Protein AF-A0A2C9K5W3-F1 (afdb_monomer)

Structure (mmCIF, N/CA/C/O backbone):
data_AF-A0A2C9K5W3-F1
#
_entry.id   AF-A0A2C9K5W3-F1
#
loop_
_atom_site.group_PDB
_atom_site.id
_atom_site.type_symbol
_atom_site.label_atom_id
_atom_site.label_alt_id
_atom_site.label_comp_id
_atom_site.label_asym_id
_atom_site.label_entity_id
_atom_site.label_seq_id
_atom_site.pdbx_PDB_ins_code
_atom_site.Cartn_x
_atom_site.Cartn_y
_atom_site.Cartn_z
_atom_site.occupancy
_atom_site.B_iso_or_equiv
_atom_site.auth_seq_id
_atom_site.auth_comp_id
_atom_site.auth_asym_id
_atom_site.auth_atom_id
_atom_site.pdbx_PDB_model_num
ATOM 1 N N . MET A 1 1 ? -8.522 -39.400 -26.470 1.00 33.41 1 MET A N 1
ATOM 2 C CA . MET A 1 1 ? -7.479 -38.833 -27.358 1.00 33.41 1 MET A CA 1
ATOM 3 C C . MET A 1 1 ? -7.631 -37.317 -27.382 1.00 33.41 1 MET A C 1
ATOM 5 O O . MET A 1 1 ? -8.646 -36.833 -27.860 1.00 33.41 1 MET A O 1
ATOM 9 N N . SER A 1 2 ? -6.679 -36.581 -26.801 1.00 28.00 2 SER A N 1
ATOM 10 C CA . SER A 1 2 ? -6.681 -35.110 -26.755 1.00 28.00 2 SER A CA 1
ATOM 11 C C . SER A 1 2 ? -6.083 -34.543 -28.049 1.00 28.00 2 SER A C 1
ATOM 13 O O . SER A 1 2 ? -4.959 -34.894 -28.410 1.00 28.00 2 SER A O 1
ATOM 15 N N . LYS A 1 3 ? -6.834 -33.700 -28.771 1.00 29.97 3 LYS A N 1
ATOM 16 C CA . LYS A 1 3 ? -6.351 -32.980 -29.961 1.00 29.97 3 LYS A CA 1
ATOM 17 C C . LYS A 1 3 ? -5.548 -31.756 -29.513 1.00 29.97 3 LYS A C 1
ATOM 19 O O . LYS A 1 3 ? -6.129 -30.715 -29.215 1.00 29.97 3 LYS A O 1
ATOM 24 N N . ARG A 1 4 ? -4.217 -31.859 -29.491 1.00 30.42 4 ARG A N 1
ATOM 25 C CA . ARG A 1 4 ? -3.331 -30.698 -29.299 1.00 30.42 4 ARG A CA 1
ATOM 26 C C . ARG A 1 4 ? -3.442 -29.776 -30.516 1.00 30.42 4 ARG A C 1
ATOM 28 O O . ARG A 1 4 ? -3.153 -30.206 -31.627 1.00 30.42 4 ARG A O 1
ATOM 35 N N . HIS A 1 5 ? -3.886 -28.540 -30.305 1.00 34.22 5 HIS A N 1
ATOM 36 C CA . HIS A 1 5 ? -3.819 -27.479 -31.311 1.00 34.22 5 HIS A CA 1
ATOM 37 C C . HIS A 1 5 ? -2.540 -26.682 -31.074 1.00 34.22 5 HIS A C 1
ATOM 39 O O . HIS A 1 5 ? -2.240 -26.303 -29.944 1.00 34.22 5 HIS A O 1
ATOM 45 N N . LEU A 1 6 ? -1.772 -26.482 -32.139 1.00 29.05 6 LEU A N 1
ATOM 46 C CA . LEU A 1 6 ? -0.525 -25.735 -32.125 1.00 29.05 6 LEU A CA 1
ATOM 47 C C . LEU A 1 6 ? -0.835 -24.342 -32.684 1.00 29.05 6 LEU A C 1
ATOM 49 O O . LEU A 1 6 ? -0.994 -24.182 -33.893 1.00 29.05 6 LEU A O 1
ATOM 53 N N . THR A 1 7 ? -0.993 -23.357 -31.803 1.00 31.91 7 THR A N 1
ATOM 54 C CA . THR A 1 7 ? -1.245 -21.963 -32.189 1.00 31.91 7 THR A CA 1
ATOM 55 C C . THR A 1 7 ? 0.030 -21.164 -31.960 1.00 31.91 7 THR A C 1
ATOM 57 O O . THR A 1 7 ? 0.511 -21.084 -30.832 1.00 31.91 7 THR A O 1
ATOM 60 N N . TYR A 1 8 ? 0.579 -20.573 -33.021 1.00 40.81 8 TYR A N 1
ATOM 61 C CA . TYR A 1 8 ? 1.729 -19.674 -32.936 1.00 40.81 8 TYR A CA 1
ATOM 62 C C . TYR A 1 8 ? 1.256 -18.230 -33.070 1.00 40.81 8 TYR A C 1
ATOM 64 O O . TYR A 1 8 ? 0.618 -17.874 -34.059 1.00 40.81 8 TYR A O 1
ATOM 72 N N . VAL A 1 9 ? 1.570 -17.404 -32.074 1.00 33.19 9 VAL A N 1
ATOM 73 C CA . VAL A 1 9 ? 1.321 -15.960 -32.098 1.00 33.19 9 VAL A CA 1
ATOM 74 C C . VAL A 1 9 ? 2.651 -15.276 -32.394 1.00 33.19 9 VAL A C 1
ATOM 76 O O . VAL A 1 9 ? 3.587 -15.378 -31.603 1.00 33.19 9 VAL A O 1
ATOM 79 N N . PHE A 1 10 ? 2.752 -14.611 -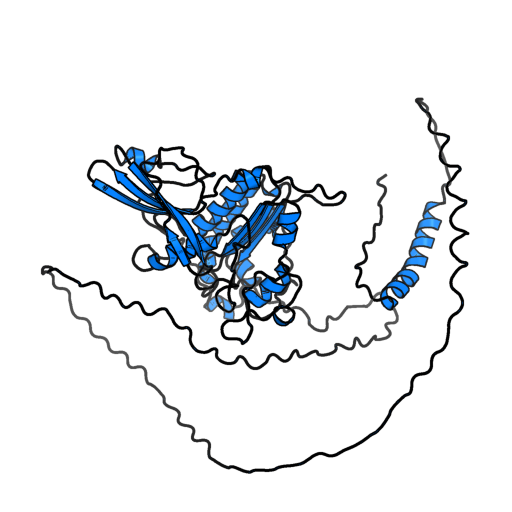33.545 1.00 43.53 10 PHE A N 1
ATOM 80 C CA . PHE A 1 10 ? 3.925 -13.814 -33.905 1.00 43.53 10 PHE A CA 1
ATOM 81 C C . PHE A 1 10 ? 3.678 -12.341 -33.585 1.00 43.53 10 PHE A C 1
ATOM 83 O O . PHE A 1 10 ? 2.588 -11.816 -33.813 1.00 43.53 10 PHE A O 1
ATOM 90 N N . SER A 1 11 ? 4.705 -11.677 -33.058 1.00 39.69 11 SER A N 1
ATOM 91 C CA . SER A 1 11 ? 4.679 -10.238 -32.808 1.00 39.69 11 SER A CA 1
ATOM 92 C C . SER A 1 11 ? 4.676 -9.465 -34.137 1.00 39.69 11 SER A C 1
ATOM 94 O O . SER A 1 11 ? 5.411 -9.841 -35.052 1.00 39.69 11 SER A O 1
ATOM 96 N N . PRO A 1 12 ? 3.954 -8.333 -34.250 1.00 42.41 12 PRO A N 1
ATOM 97 C CA . PRO A 1 12 ? 4.000 -7.464 -35.431 1.00 42.41 12 PRO A CA 1
ATOM 98 C C . PRO A 1 12 ? 5.396 -6.906 -35.759 1.00 42.41 12 PRO A C 1
ATOM 100 O O . PRO A 1 12 ? 5.593 -6.345 -36.832 1.00 42.41 12 PRO A O 1
ATOM 103 N N . ARG A 1 13 ? 6.365 -7.026 -34.838 1.00 46.84 13 ARG A N 1
ATOM 104 C CA . ARG A 1 13 ? 7.741 -6.527 -34.990 1.00 46.84 13 ARG A CA 1
ATOM 105 C C . ARG A 1 13 ? 8.757 -7.608 -35.379 1.00 46.84 13 ARG A C 1
ATOM 107 O O . ARG A 1 13 ? 9.955 -7.334 -35.367 1.00 46.84 13 ARG A O 1
ATOM 114 N N . THR A 1 14 ? 8.332 -8.835 -35.697 1.00 56.47 14 THR A N 1
ATOM 115 C CA . THR A 1 14 ? 9.271 -9.886 -36.123 1.00 56.47 14 THR A CA 1
ATOM 116 C C . THR A 1 14 ? 9.926 -9.498 -37.459 1.00 56.47 14 THR A C 1
ATOM 118 O O . THR A 1 14 ? 9.210 -9.308 -38.441 1.00 56.47 14 THR A O 1
ATOM 121 N N . PRO A 1 15 ? 11.268 -9.387 -37.539 1.00 68.94 15 PRO A N 1
ATOM 122 C CA . PRO A 1 15 ? 11.947 -9.030 -38.783 1.00 68.94 15 PRO A CA 1
ATOM 123 C C . PRO A 1 15 ? 11.628 -10.032 -39.900 1.00 68.94 15 PRO A C 1
ATOM 125 O O . PRO A 1 15 ? 11.698 -11.242 -39.675 1.00 68.94 15 PRO A O 1
ATOM 128 N N . ASN A 1 16 ? 11.336 -9.546 -41.112 1.00 57.47 16 ASN A N 1
ATOM 129 C CA . ASN A 1 16 ? 10.930 -10.386 -42.253 1.00 57.47 16 ASN A CA 1
ATOM 130 C C . ASN A 1 16 ? 11.925 -11.524 -42.547 1.00 57.47 16 ASN A C 1
ATOM 132 O O . ASN A 1 16 ? 11.522 -12.654 -42.808 1.00 57.47 16 ASN A O 1
ATOM 136 N N . GLU A 1 17 ? 13.224 -11.254 -42.420 1.00 51.94 17 GLU A N 1
ATOM 137 C CA . GLU A 1 17 ? 14.295 -12.246 -42.592 1.00 51.94 17 GLU A CA 1
ATOM 138 C C . GLU A 1 17 ? 14.238 -13.381 -41.557 1.00 51.94 17 GLU A C 1
ATOM 140 O O . GLU A 1 17 ? 14.536 -14.538 -41.862 1.00 51.94 17 GLU A O 1
ATOM 145 N N . LEU A 1 18 ? 13.824 -13.073 -40.325 1.00 52.44 18 LEU A N 1
ATOM 146 C CA . LEU A 1 18 ? 13.672 -14.059 -39.257 1.00 52.44 18 LEU A CA 1
ATOM 147 C C . LEU A 1 18 ? 12.416 -14.910 -39.484 1.00 52.44 18 LEU A C 1
ATOM 149 O O . LEU A 1 18 ? 12.460 -16.128 -39.321 1.00 52.44 18 LEU A O 1
ATOM 153 N N . LEU A 1 19 ? 11.328 -14.284 -39.941 1.00 59.62 19 LEU A N 1
ATOM 154 C CA . LEU A 1 19 ? 10.077 -14.964 -40.271 1.00 59.62 19 LEU A CA 1
ATOM 155 C C . LEU A 1 19 ? 10.271 -15.969 -41.420 1.00 59.62 19 LEU A C 1
ATOM 157 O O . LEU A 1 19 ? 9.852 -17.120 -41.312 1.00 59.62 19 LEU A O 1
ATOM 161 N N . ILE A 1 20 ? 10.983 -15.575 -42.482 1.00 66.69 20 ILE A N 1
ATOM 162 C CA . ILE A 1 20 ? 11.296 -16.444 -43.630 1.00 66.69 20 ILE A CA 1
ATOM 163 C C . ILE A 1 20 ? 12.143 -17.647 -43.193 1.00 66.69 20 ILE A C 1
ATOM 165 O O . ILE A 1 20 ? 11.853 -18.784 -43.571 1.00 66.69 20 ILE A O 1
ATOM 169 N N . ARG A 1 21 ? 13.160 -17.427 -42.351 1.00 59.22 21 ARG A N 1
ATOM 170 C CA . ARG A 1 21 ? 14.010 -18.511 -41.831 1.00 59.22 21 ARG A CA 1
ATOM 171 C C . ARG A 1 21 ? 13.234 -19.477 -40.939 1.00 59.22 21 ARG A C 1
ATOM 173 O O . ARG A 1 21 ? 13.416 -20.683 -41.069 1.00 59.22 21 ARG A O 1
ATOM 180 N N . MET A 1 22 ? 12.340 -18.980 -40.086 1.00 61.84 22 MET A N 1
ATOM 181 C CA . MET A 1 22 ? 11.497 -19.838 -39.247 1.00 61.84 22 MET A CA 1
ATOM 182 C C . MET A 1 22 ? 10.506 -20.658 -40.080 1.00 61.84 22 MET A C 1
ATOM 184 O O . MET A 1 22 ? 10.332 -21.844 -39.813 1.00 61.84 22 MET A O 1
ATOM 188 N N . ILE A 1 23 ? 9.920 -20.083 -41.135 1.00 67.00 23 ILE A N 1
ATOM 189 C CA . ILE A 1 23 ? 9.037 -20.815 -42.057 1.00 67.00 23 ILE A CA 1
ATOM 190 C C . ILE A 1 23 ? 9.800 -21.945 -42.769 1.00 67.00 23 ILE A C 1
ATOM 192 O O . ILE A 1 23 ? 9.312 -23.074 -42.824 1.00 67.00 23 ILE A O 1
ATOM 196 N N . LEU A 1 24 ? 11.018 -21.678 -43.252 1.00 65.25 24 LEU A N 1
ATOM 197 C CA . LEU A 1 24 ? 11.855 -22.681 -43.924 1.00 65.25 24 LEU A CA 1
ATOM 198 C C . LEU A 1 24 ? 12.295 -23.822 -42.992 1.00 65.25 24 LEU A C 1
ATOM 200 O O . LEU A 1 24 ? 12.378 -24.966 -43.433 1.00 65.25 24 LEU A O 1
ATOM 204 N N . ILE A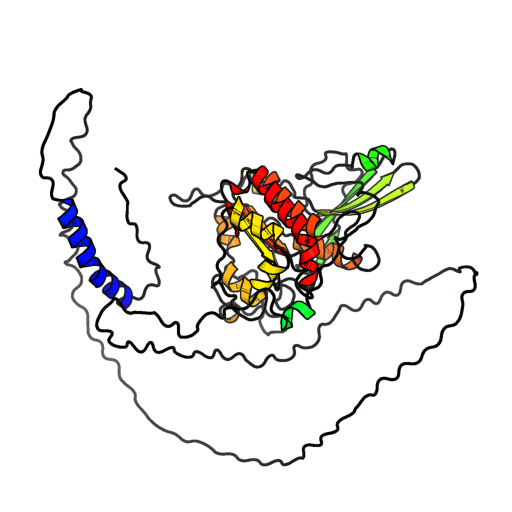 1 25 ? 12.536 -23.532 -41.710 1.00 68.25 25 ILE A N 1
ATOM 205 C CA . ILE A 1 25 ? 12.903 -24.539 -40.698 1.00 68.25 25 ILE A CA 1
ATOM 206 C C . ILE A 1 25 ? 11.694 -25.395 -40.289 1.00 68.25 25 ILE A C 1
ATOM 208 O O . ILE A 1 25 ? 11.847 -26.579 -39.994 1.00 68.25 25 ILE A O 1
ATOM 212 N N . MET A 1 26 ? 10.490 -24.820 -40.284 1.00 63.12 26 MET A N 1
ATOM 213 C CA . MET A 1 26 ? 9.279 -25.488 -39.794 1.00 63.12 26 MET A CA 1
ATOM 214 C C . MET A 1 26 ? 8.545 -26.294 -40.876 1.00 63.12 26 MET A C 1
ATOM 216 O O . MET A 1 26 ? 7.848 -27.256 -40.547 1.00 63.12 26 MET A O 1
ATOM 220 N N . LEU A 1 27 ? 8.724 -25.964 -42.163 1.00 57.53 27 LEU A N 1
ATOM 221 C CA . LEU A 1 27 ? 8.100 -26.687 -43.281 1.00 57.53 27 LEU A CA 1
ATOM 222 C C . LEU A 1 27 ? 8.360 -28.212 -43.256 1.00 57.53 27 LEU A C 1
ATOM 224 O O . LEU A 1 27 ? 7.399 -28.972 -43.397 1.00 57.53 27 LEU A O 1
ATOM 228 N N . PRO A 1 28 ? 9.599 -28.696 -43.026 1.00 61.91 28 PRO A N 1
ATOM 229 C CA . PRO A 1 28 ? 9.884 -30.129 -42.945 1.00 61.91 28 PRO A CA 1
ATOM 230 C C . PRO A 1 28 ? 9.154 -30.823 -41.787 1.00 61.91 28 PRO A C 1
ATOM 232 O O . PRO A 1 28 ? 8.657 -31.935 -41.952 1.00 61.91 28 PRO A O 1
ATOM 235 N N . ALA A 1 29 ? 9.039 -30.159 -40.631 1.00 54.53 29 ALA A N 1
ATOM 236 C CA . ALA A 1 29 ? 8.383 -30.708 -39.443 1.00 54.53 29 ALA A CA 1
ATOM 237 C C . ALA A 1 29 ? 6.860 -30.825 -39.623 1.00 54.53 29 ALA A C 1
ATOM 239 O O . ALA A 1 29 ? 6.257 -31.811 -39.200 1.00 54.53 29 ALA A O 1
ATOM 240 N N . VAL A 1 30 ? 6.242 -29.859 -40.309 1.00 58.12 30 VAL A N 1
ATOM 241 C CA . VAL A 1 30 ? 4.810 -29.892 -40.645 1.00 58.12 30 VAL A CA 1
ATOM 242 C C . VAL A 1 30 ? 4.512 -30.981 -41.681 1.00 58.12 30 VAL A C 1
ATOM 244 O O . VAL A 1 30 ? 3.536 -31.715 -41.530 1.00 58.12 30 VAL A O 1
ATOM 247 N N . VAL A 1 31 ? 5.373 -31.156 -42.690 1.00 62.38 31 VAL A N 1
ATOM 248 C CA . VAL A 1 31 ? 5.242 -32.242 -43.678 1.00 62.38 31 VAL A CA 1
ATOM 249 C C . VAL A 1 31 ? 5.405 -33.617 -43.018 1.00 62.38 31 VAL A C 1
ATOM 251 O O . VAL A 1 31 ? 4.633 -34.527 -43.319 1.00 62.38 31 VAL A O 1
ATOM 254 N N . LEU A 1 32 ? 6.335 -33.773 -42.069 1.00 49.69 32 LEU A N 1
ATOM 255 C CA . LEU A 1 32 ? 6.511 -35.015 -41.305 1.00 49.69 32 LEU A CA 1
ATOM 256 C C . LEU A 1 32 ? 5.292 -35.322 -40.412 1.00 49.69 32 LEU A C 1
ATOM 258 O O . LEU A 1 32 ? 4.820 -36.454 -40.356 1.00 49.69 32 LEU A O 1
ATOM 262 N N . TYR A 1 33 ? 4.730 -34.305 -39.755 1.00 51.00 33 TYR A N 1
ATOM 263 C CA . TYR A 1 33 ? 3.548 -34.462 -38.904 1.00 51.00 33 TYR A CA 1
ATOM 264 C C . TYR A 1 33 ? 2.296 -34.850 -39.708 1.00 51.00 33 TYR A C 1
ATOM 266 O O . TYR A 1 33 ? 1.529 -35.721 -39.295 1.00 51.00 33 TYR A O 1
ATOM 274 N N . LEU A 1 34 ? 2.114 -34.262 -40.895 1.00 48.81 34 LEU A N 1
ATOM 275 C CA . LEU A 1 34 ? 0.996 -34.580 -41.789 1.00 48.81 34 LEU A CA 1
ATOM 276 C C . LEU A 1 34 ? 1.151 -35.946 -42.476 1.00 48.81 34 LEU A C 1
ATOM 278 O O . LEU A 1 34 ? 0.152 -36.623 -42.705 1.00 48.81 34 LEU A O 1
ATOM 282 N N . THR A 1 35 ? 2.379 -36.385 -42.766 1.00 46.66 35 THR A N 1
ATOM 283 C CA . THR A 1 35 ? 2.638 -37.708 -43.370 1.00 46.66 35 THR A CA 1
ATOM 284 C C . THR A 1 35 ? 2.504 -38.851 -42.364 1.00 46.66 35 THR A C 1
ATOM 286 O O . THR A 1 35 ? 1.982 -39.908 -42.717 1.00 46.66 35 THR A O 1
ATOM 289 N N . VAL A 1 36 ? 2.876 -38.640 -41.097 1.00 51.22 36 VAL A N 1
ATOM 290 C CA . VAL A 1 36 ? 2.678 -39.631 -40.020 1.00 51.22 36 VAL A CA 1
ATOM 291 C C . VAL A 1 36 ? 1.208 -3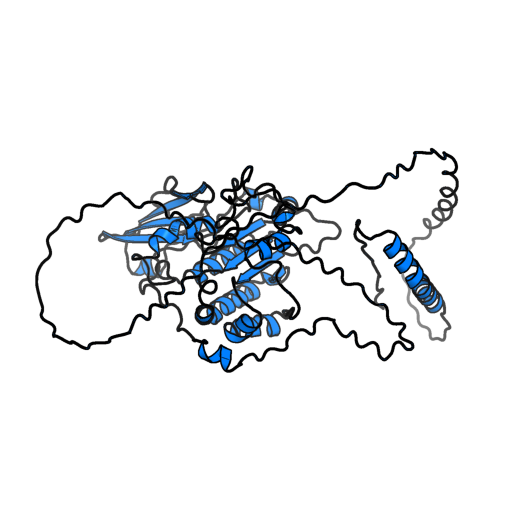9.703 -39.574 1.00 51.22 36 VAL A C 1
ATOM 293 O O . VAL A 1 36 ? 0.728 -40.775 -39.211 1.00 51.22 36 VAL A O 1
ATOM 296 N N . GLY A 1 37 ? 0.454 -38.602 -39.666 1.00 42.75 37 GLY A N 1
ATOM 297 C CA . GLY A 1 37 ? -0.971 -38.553 -39.312 1.00 42.75 37 GLY A CA 1
ATOM 298 C C . GLY A 1 37 ? -1.938 -39.233 -40.297 1.00 42.75 37 GLY A C 1
ATOM 299 O O . GLY A 1 37 ? -3.118 -39.361 -39.977 1.00 42.75 37 GLY A O 1
ATOM 300 N N . LEU A 1 38 ? -1.473 -39.673 -41.474 1.00 40.72 38 LEU A N 1
ATOM 301 C CA . LEU A 1 38 ? -2.320 -40.199 -42.560 1.00 40.72 38 LEU A CA 1
ATOM 302 C C . LEU A 1 38 ? -2.228 -41.720 -42.787 1.00 40.72 38 LEU A C 1
ATOM 304 O O . LEU A 1 38 ? -2.751 -42.208 -43.786 1.00 40.72 38 LEU A O 1
ATOM 308 N N . ASN A 1 39 ? -1.625 -42.493 -41.876 1.00 34.72 39 ASN A N 1
ATOM 309 C CA . ASN A 1 39 ? -1.496 -43.946 -42.049 1.00 34.72 39 ASN A CA 1
ATOM 310 C C . ASN A 1 39 ? -2.299 -44.757 -41.008 1.00 34.72 39 ASN A C 1
ATOM 312 O O . ASN A 1 39 ? -1.765 -45.085 -39.948 1.00 34.72 39 ASN A O 1
ATOM 316 N N . PRO A 1 40 ? -3.567 -45.127 -41.280 1.00 39.38 40 PRO A N 1
ATOM 317 C CA . PRO A 1 40 ? -4.273 -46.133 -40.502 1.00 39.38 40 PRO A CA 1
ATOM 318 C C . PRO A 1 40 ? -4.230 -47.484 -41.236 1.00 39.38 40 PRO A C 1
ATOM 320 O O . PRO A 1 40 ? -4.874 -47.661 -42.270 1.00 39.38 40 PRO A O 1
ATOM 323 N N . ARG A 1 41 ? -3.521 -48.476 -40.680 1.00 32.75 41 ARG A N 1
ATOM 324 C CA . ARG A 1 41 ? -3.771 -49.893 -40.991 1.00 32.75 41 ARG A CA 1
ATOM 325 C C . ARG A 1 41 ? -4.226 -50.646 -39.739 1.00 32.75 41 ARG A C 1
ATOM 327 O O . ARG A 1 41 ? -3.593 -50.616 -38.692 1.00 32.75 41 ARG A O 1
ATOM 334 N N . SER A 1 42 ? -5.391 -51.249 -39.933 1.00 30.77 42 SER A N 1
ATOM 335 C CA . SER A 1 42 ? -6.312 -52.009 -39.085 1.00 30.77 42 SER A CA 1
ATOM 336 C C . SER A 1 42 ? -5.779 -53.330 -38.530 1.00 30.77 42 SER A C 1
ATOM 338 O O . SER A 1 42 ? -4.952 -53.937 -39.196 1.00 30.77 42 SER A O 1
ATOM 340 N N . VAL A 1 43 ? -6.357 -53.811 -37.415 1.00 29.48 43 VAL A N 1
ATOM 341 C CA . VAL A 1 43 ? -7.258 -54.994 -37.223 1.00 29.48 43 VAL A CA 1
ATOM 342 C C . VAL A 1 43 ? -7.567 -55.027 -35.704 1.00 29.48 43 VAL A C 1
ATOM 344 O O . VAL A 1 43 ? -6.648 -54.841 -34.923 1.00 29.48 43 VAL A O 1
ATOM 347 N N . GLY A 1 44 ? -8.754 -55.210 -35.121 1.00 26.50 44 GLY A N 1
ATOM 348 C CA . GLY A 1 44 ? -10.122 -55.506 -35.538 1.00 26.50 44 GLY A CA 1
ATOM 349 C C . GLY A 1 44 ? -10.827 -56.175 -34.338 1.00 26.50 44 GLY A C 1
ATOM 350 O O . GLY A 1 44 ? -10.294 -57.146 -33.821 1.00 26.50 44 GLY A O 1
ATOM 351 N N . HIS A 1 45 ? -11.970 -55.660 -33.863 1.00 26.39 45 HIS A N 1
ATOM 352 C CA . HIS A 1 45 ? -13.136 -56.468 -33.461 1.00 26.39 45 HIS A CA 1
ATOM 353 C C . HIS A 1 45 ? -14.351 -55.604 -33.082 1.00 26.39 45 HIS A C 1
ATOM 355 O O . HIS A 1 45 ? -14.252 -54.498 -32.562 1.00 26.39 45 HIS A O 1
ATOM 361 N N . VAL A 1 46 ? -15.496 -56.175 -33.434 1.00 27.61 46 VAL A N 1
ATOM 362 C CA . VAL A 1 46 ? -16.873 -55.679 -33.506 1.00 27.61 46 VAL A CA 1
ATOM 363 C C . VAL A 1 46 ? -17.544 -55.558 -32.129 1.00 27.61 46 VAL A C 1
ATOM 365 O O . VAL A 1 46 ? -17.450 -56.486 -31.336 1.00 27.61 46 VAL A O 1
ATOM 368 N N . SER A 1 47 ? -18.316 -54.490 -31.884 1.00 25.34 47 SER A N 1
ATOM 369 C CA . SER A 1 47 ? -19.752 -54.590 -31.545 1.00 25.34 47 SER A CA 1
ATOM 370 C C . SER A 1 47 ? -20.446 -53.219 -31.507 1.00 25.34 47 SER A C 1
ATOM 372 O O . SER A 1 47 ? -19.854 -52.173 -31.269 1.00 25.34 47 SER A O 1
ATOM 374 N N . THR A 1 48 ? -21.720 -53.281 -31.863 1.00 26.89 48 THR A N 1
ATOM 375 C CA . THR A 1 48 ? -22.719 -52.266 -32.211 1.00 26.89 48 THR A CA 1
ATOM 376 C C . THR A 1 48 ? -23.317 -51.495 -31.026 1.00 26.89 48 THR A C 1
ATOM 378 O O . THR A 1 48 ? -23.632 -52.115 -30.018 1.00 26.89 48 THR A O 1
ATOM 381 N N . SER A 1 49 ? -23.673 -50.213 -31.205 1.00 27.00 49 SER A N 1
ATOM 382 C CA . SER A 1 49 ? -25.073 -49.739 -31.081 1.00 27.00 49 SER A CA 1
ATOM 383 C C . SER A 1 49 ? -25.248 -48.288 -31.575 1.00 27.00 49 SER A C 1
ATOM 385 O O . SER A 1 49 ? -24.309 -47.499 -31.604 1.00 27.00 49 SER A O 1
ATOM 387 N N . GLN A 1 50 ? -26.461 -48.006 -32.053 1.00 28.09 50 GLN A N 1
ATOM 388 C CA . GLN A 1 50 ? -26.920 -46.856 -32.838 1.00 28.09 50 GLN A CA 1
ATOM 389 C C . GLN A 1 50 ? -27.197 -45.571 -32.040 1.00 28.09 50 GLN A C 1
ATOM 391 O O . GLN A 1 50 ? -27.643 -45.646 -30.897 1.00 28.09 50 GLN A O 1
ATOM 396 N N . LYS A 1 51 ? -27.110 -44.438 -32.768 1.00 26.59 51 LYS A N 1
ATOM 397 C CA . LYS A 1 51 ? -27.919 -43.182 -32.764 1.00 26.59 51 LYS A CA 1
ATOM 398 C C . LYS A 1 51 ? -26.966 -41.981 -32.894 1.00 26.59 51 LYS A C 1
ATOM 400 O O . LYS A 1 51 ? -25.969 -41.949 -32.195 1.00 26.59 51 LYS A O 1
ATOM 405 N N . SER A 1 52 ? -27.158 -40.940 -33.700 1.00 26.11 52 SER A N 1
ATOM 406 C CA . SER A 1 52 ? -28.168 -40.510 -34.676 1.00 26.11 52 SER A CA 1
ATOM 407 C C . SER A 1 52 ? -27.696 -39.141 -35.223 1.00 26.11 52 SER A C 1
ATOM 409 O O . SER A 1 52 ? -27.006 -38.425 -34.501 1.00 26.11 52 SER A O 1
ATOM 411 N N . ASN A 1 53 ? -28.170 -38.767 -36.417 1.00 24.62 53 ASN A N 1
ATOM 412 C CA . ASN A 1 53 ? -28.328 -37.401 -36.962 1.00 24.62 53 ASN A CA 1
ATOM 413 C C . ASN A 1 53 ? -27.212 -36.773 -37.824 1.00 24.62 53 ASN A C 1
ATOM 415 O O . ASN A 1 53 ? -26.146 -36.386 -37.354 1.00 24.62 53 ASN A O 1
ATOM 419 N N . ASP A 1 54 ? -27.559 -36.636 -39.111 1.00 27.19 54 ASP A N 1
ATOM 420 C CA . ASP A 1 54 ? -27.614 -35.383 -39.879 1.00 27.19 54 ASP A CA 1
ATOM 421 C C . ASP A 1 54 ? -26.586 -34.292 -39.563 1.00 27.19 54 ASP A C 1
ATOM 423 O O . ASP A 1 54 ? -26.804 -33.520 -38.642 1.00 27.19 54 ASP A O 1
ATOM 427 N N . VAL A 1 55 ? -25.570 -34.145 -40.427 1.00 30.19 55 VAL A N 1
ATOM 428 C CA . VAL A 1 55 ? -25.145 -32.867 -41.050 1.00 30.19 55 VAL A CA 1
ATOM 429 C C . VAL A 1 55 ? -24.319 -33.220 -42.298 1.00 30.19 55 VAL A C 1
ATOM 431 O O . VAL A 1 55 ? -23.098 -33.352 -42.246 1.00 30.19 55 VAL A O 1
ATOM 434 N N . LEU A 1 56 ? -24.973 -33.405 -43.446 1.00 29.48 56 LEU A N 1
ATOM 435 C CA . LEU A 1 56 ? -24.296 -33.666 -44.721 1.00 29.48 56 LEU A CA 1
ATOM 436 C C . LEU A 1 56 ? -24.891 -32.778 -45.819 1.00 29.48 56 LEU A C 1
ATOM 438 O O . LEU A 1 56 ? -25.590 -33.252 -46.704 1.00 29.48 56 LEU A O 1
ATOM 442 N N . SER A 1 57 ? -24.636 -31.465 -45.753 1.00 30.62 57 SER A N 1
ATOM 443 C CA . SER A 1 57 ? -24.963 -30.563 -46.875 1.00 30.62 57 SER A CA 1
ATOM 444 C C . SER A 1 57 ? -24.159 -29.255 -46.996 1.00 30.62 57 SER A C 1
ATOM 446 O O . SER A 1 57 ? -24.386 -28.521 -47.954 1.00 30.62 57 SER A O 1
ATOM 448 N N . THR A 1 58 ? -23.152 -28.967 -46.158 1.00 30.50 58 THR A N 1
ATOM 449 C CA . THR A 1 58 ? -22.443 -27.658 -46.215 1.00 30.50 58 THR A CA 1
ATOM 450 C C . THR A 1 58 ? -20.952 -27.686 -46.572 1.00 30.50 58 THR A C 1
ATOM 452 O O . THR A 1 58 ? -20.347 -26.629 -46.721 1.00 30.50 58 THR A O 1
ATOM 455 N N . HIS A 1 59 ? -20.344 -28.848 -46.838 1.00 33.19 59 HIS A N 1
ATOM 456 C CA . HIS A 1 59 ? -18.897 -28.942 -47.119 1.00 33.19 59 HIS A CA 1
ATOM 457 C C . HIS A 1 59 ? -18.482 -28.947 -48.605 1.00 33.19 59 HIS A C 1
ATOM 459 O O . HIS A 1 59 ? -17.345 -29.282 -48.930 1.00 33.19 59 HIS A O 1
ATOM 465 N N . ARG A 1 60 ? -19.351 -28.509 -49.528 1.00 31.38 60 ARG A N 1
ATOM 466 C CA . ARG A 1 60 ? -19.061 -28.486 -50.982 1.00 31.38 60 ARG A CA 1
ATOM 467 C C . ARG A 1 60 ? -18.861 -27.097 -51.611 1.00 31.38 60 ARG A C 1
ATOM 469 O O . ARG A 1 60 ? -18.963 -26.979 -52.827 1.00 31.38 60 ARG A O 1
ATOM 476 N N . LYS A 1 61 ? -18.559 -26.048 -50.829 1.00 31.98 61 LYS A N 1
ATOM 477 C CA . LYS A 1 61 ? -18.394 -24.668 -51.354 1.00 31.98 61 LYS A CA 1
ATOM 478 C C . LYS A 1 61 ? -17.109 -23.902 -50.992 1.00 31.98 61 LYS A C 1
ATOM 480 O O . LYS A 1 61 ? -17.028 -22.730 -51.326 1.00 31.98 61 LYS A O 1
ATOM 485 N N . SER A 1 62 ? -16.072 -24.518 -50.412 1.00 31.83 62 SER A N 1
ATOM 486 C CA . SER A 1 62 ? -14.857 -23.764 -50.014 1.00 31.83 62 SER A CA 1
ATOM 487 C C . SER A 1 62 ? -13.541 -24.157 -50.701 1.00 31.83 62 SER A C 1
ATOM 489 O O . SER A 1 62 ? -12.485 -23.702 -50.275 1.00 31.83 62 SER A O 1
ATOM 491 N N . TYR A 1 63 ? -13.578 -24.943 -51.783 1.00 31.34 63 TYR A N 1
ATOM 492 C CA . TYR A 1 63 ? -12.376 -25.337 -52.544 1.00 31.34 63 TYR A CA 1
ATOM 493 C C . TYR A 1 63 ? -12.197 -24.606 -53.892 1.00 31.34 63 TYR A C 1
ATOM 495 O O . TYR A 1 63 ? -11.367 -25.006 -54.699 1.00 31.34 63 TYR A O 1
ATOM 503 N N . ALA A 1 64 ? -12.928 -23.509 -54.132 1.00 33.31 64 ALA A N 1
ATOM 504 C CA . ALA A 1 64 ? -12.876 -22.762 -55.398 1.00 33.31 64 ALA A CA 1
ATOM 505 C C . ALA A 1 64 ? -12.291 -21.332 -55.312 1.00 33.31 64 ALA A C 1
ATOM 507 O O . ALA A 1 64 ? -12.115 -20.708 -56.350 1.00 33.31 64 ALA A O 1
ATOM 508 N N . ASN A 1 65 ? -11.930 -20.814 -54.127 1.00 33.97 65 ASN A N 1
ATOM 509 C CA . ASN A 1 65 ? -11.560 -19.392 -53.951 1.00 33.97 65 ASN A CA 1
ATOM 510 C C . ASN A 1 65 ? -10.089 -19.106 -53.583 1.00 33.97 65 ASN A C 1
ATOM 512 O O . ASN A 1 65 ? -9.774 -17.995 -53.173 1.00 33.97 65 ASN A O 1
ATOM 516 N N . ILE A 1 66 ? -9.167 -20.060 -53.751 1.00 32.09 66 ILE A N 1
ATOM 517 C CA . ILE A 1 66 ? -7.731 -19.846 -53.445 1.00 32.09 66 ILE A CA 1
ATOM 518 C C . ILE A 1 66 ? -6.873 -19.627 -54.712 1.00 32.09 66 ILE A C 1
ATOM 520 O O . ILE A 1 66 ? -5.759 -19.126 -54.627 1.00 32.09 66 ILE A O 1
ATOM 524 N N . ASN A 1 67 ? -7.412 -19.865 -55.914 1.00 30.73 67 ASN A N 1
ATOM 525 C CA . ASN A 1 67 ? -6.673 -19.699 -57.178 1.00 30.73 67 ASN A CA 1
ATOM 526 C C . ASN A 1 67 ? -6.846 -18.330 -57.872 1.00 30.73 67 ASN A C 1
ATOM 528 O O . ASN A 1 67 ? -6.395 -18.172 -59.004 1.00 30.73 67 ASN A O 1
ATOM 532 N N . ALA A 1 68 ? -7.466 -17.334 -57.227 1.00 31.66 68 ALA A N 1
ATOM 533 C CA . ALA A 1 68 ? -7.790 -16.048 -57.864 1.00 31.66 68 ALA A CA 1
ATOM 534 C C . ALA A 1 68 ? -6.975 -14.830 -57.375 1.00 31.66 68 ALA A C 1
ATOM 536 O O . ALA A 1 68 ? -7.117 -13.758 -57.951 1.00 31.66 68 ALA A O 1
ATOM 537 N N . THR A 1 69 ? -6.078 -14.969 -56.390 1.00 30.66 69 THR A N 1
ATOM 538 C CA . THR A 1 69 ? -5.372 -13.811 -55.785 1.00 30.66 69 THR A CA 1
ATOM 539 C C . THR A 1 69 ? -3.843 -13.854 -55.929 1.00 30.66 69 THR A C 1
ATOM 541 O O . THR A 1 69 ? -3.122 -13.221 -55.168 1.00 30.66 69 THR A O 1
ATOM 544 N N . MET A 1 70 ? -3.325 -14.580 -56.929 1.00 28.98 70 MET A N 1
ATOM 545 C CA . MET A 1 70 ? -1.911 -14.544 -57.355 1.00 28.98 70 MET A CA 1
ATOM 546 C C . MET A 1 70 ? -1.776 -14.116 -58.824 1.00 28.98 70 MET A C 1
ATOM 548 O O . MET A 1 70 ? -1.074 -14.742 -59.620 1.00 28.98 70 MET A O 1
ATOM 552 N N . LYS A 1 71 ? -2.487 -13.057 -59.220 1.00 29.08 71 LYS A N 1
ATOM 553 C CA . LYS A 1 71 ? -2.371 -12.503 -60.574 1.00 29.08 71 LYS A CA 1
ATOM 554 C C . LYS A 1 71 ? -2.635 -10.999 -60.649 1.00 29.08 71 LYS A C 1
ATOM 556 O O . LYS A 1 71 ? -3.217 -10.541 -61.613 1.00 29.08 71 LYS A O 1
ATOM 561 N N . GLU A 1 72 ? -2.176 -10.220 -59.672 1.00 30.34 72 GLU A N 1
ATOM 562 C CA . GLU A 1 72 ? -2.233 -8.755 -59.774 1.00 30.34 72 GLU A CA 1
ATOM 563 C C . GLU A 1 72 ? -1.195 -8.093 -58.858 1.00 30.34 72 GLU A C 1
ATOM 565 O O . GLU A 1 72 ? -1.475 -7.738 -57.722 1.00 30.34 72 GLU A O 1
ATOM 570 N N . THR A 1 73 ? 0.055 -8.019 -59.329 1.00 27.84 73 THR A N 1
ATOM 571 C CA . THR A 1 73 ? 1.029 -6.935 -59.054 1.00 27.84 73 THR A CA 1
ATOM 572 C C . THR A 1 73 ? 2.334 -7.244 -59.793 1.00 27.84 73 THR A C 1
ATOM 574 O O . THR A 1 73 ? 3.328 -7.718 -59.249 1.00 27.84 73 THR A O 1
ATOM 577 N N . LYS A 1 74 ? 2.322 -6.990 -61.102 1.00 26.66 74 LYS A N 1
ATOM 578 C CA . LYS A 1 74 ? 3.526 -6.662 -61.868 1.00 26.66 74 LYS A CA 1
ATOM 579 C C . LYS A 1 74 ? 3.345 -5.242 -62.395 1.00 26.66 74 LYS A C 1
ATOM 581 O O . LYS A 1 74 ? 2.234 -4.859 -62.753 1.00 26.66 74 LYS A O 1
ATOM 586 N N . THR A 1 75 ? 4.479 -4.557 -62.527 1.00 25.31 75 THR A N 1
ATOM 587 C CA . THR A 1 75 ? 4.744 -3.267 -63.195 1.00 25.31 75 THR A CA 1
ATOM 588 C C . THR A 1 75 ? 4.566 -1.983 -62.380 1.00 25.31 75 THR A C 1
ATOM 590 O O . THR A 1 75 ? 3.451 -1.545 -62.136 1.00 25.31 75 THR A O 1
ATOM 593 N N . LEU A 1 76 ? 5.718 -1.387 -62.041 1.00 24.22 76 LEU A N 1
ATOM 594 C CA . LEU A 1 76 ? 6.117 0.038 -62.001 1.00 24.22 76 LEU A CA 1
ATOM 595 C C . LEU A 1 76 ? 7.327 0.097 -61.041 1.00 24.22 76 LEU A C 1
ATOM 597 O O . LEU A 1 76 ? 7.257 -0.471 -59.962 1.00 24.22 76 LEU A O 1
ATOM 601 N N . SER A 1 77 ? 8.475 0.726 -61.264 1.00 24.66 77 SER A N 1
ATOM 602 C CA . SER A 1 77 ? 9.139 1.423 -62.367 1.00 24.66 77 SER A CA 1
ATOM 603 C C . SER A 1 77 ? 10.460 1.895 -61.733 1.00 24.66 77 SER A C 1
ATOM 605 O O . SER A 1 77 ? 10.417 2.497 -60.660 1.00 24.66 77 SER A O 1
ATOM 607 N N . LEU A 1 78 ? 11.623 1.615 -62.336 1.00 24.95 78 LEU A N 1
ATOM 608 C CA . LEU A 1 78 ? 12.911 2.126 -61.848 1.00 24.95 78 LEU A CA 1
ATOM 609 C C . LEU A 1 78 ? 12.925 3.663 -61.880 1.00 24.95 78 LEU A C 1
ATOM 611 O O . LEU A 1 78 ? 12.734 4.262 -62.935 1.00 24.95 78 LEU A O 1
ATOM 615 N N . GLY A 1 79 ? 13.226 4.283 -60.739 1.00 23.42 79 GLY A N 1
ATOM 616 C CA . GLY A 1 79 ? 13.536 5.705 -60.618 1.00 23.42 79 GLY A CA 1
ATOM 617 C C . GLY A 1 79 ? 14.901 5.886 -59.965 1.00 23.42 79 GLY A C 1
ATOM 618 O O . GLY A 1 79 ? 15.067 5.635 -58.776 1.00 23.42 79 GLY A O 1
ATOM 619 N N . PHE A 1 80 ? 15.878 6.295 -60.771 1.00 23.67 80 PHE A N 1
ATOM 620 C CA . PHE A 1 80 ? 17.214 6.721 -60.362 1.00 23.67 80 PHE A CA 1
ATOM 621 C C . PHE A 1 80 ? 17.149 7.875 -59.353 1.00 23.67 80 PHE A C 1
ATOM 623 O O . PHE A 1 80 ? 16.537 8.891 -59.663 1.00 23.67 80 PHE A O 1
ATOM 630 N N . PHE A 1 81 ? 17.892 7.801 -58.242 1.00 24.48 81 PHE A N 1
ATOM 631 C CA . PHE A 1 81 ? 18.451 9.000 -57.610 1.00 24.48 81 PHE A CA 1
ATOM 632 C C . PHE A 1 81 ? 19.871 8.766 -57.083 1.00 24.48 81 PHE A C 1
ATOM 634 O O . PHE A 1 81 ? 20.226 7.704 -56.579 1.00 24.48 81 PHE A O 1
ATOM 641 N N . LYS A 1 82 ? 20.682 9.796 -57.330 1.00 23.28 82 LYS A N 1
ATOM 642 C CA . LYS A 1 82 ? 22.142 9.884 -57.308 1.00 23.28 82 LYS A CA 1
ATOM 643 C C . LYS A 1 82 ? 22.788 9.595 -55.953 1.00 23.28 82 LYS A C 1
ATOM 645 O O . LYS A 1 82 ? 22.413 10.160 -54.933 1.00 23.28 82 LYS A O 1
ATOM 650 N N . ILE A 1 83 ? 23.885 8.850 -56.037 1.00 21.55 83 ILE A N 1
ATOM 651 C CA . ILE A 1 83 ? 24.984 8.807 -55.073 1.00 21.55 83 ILE A CA 1
ATOM 652 C C . ILE A 1 83 ? 25.706 10.165 -55.103 1.00 21.55 83 ILE A C 1
ATOM 654 O O . ILE A 1 83 ? 26.145 10.601 -56.167 1.00 21.55 83 ILE A O 1
ATOM 658 N N . TYR A 1 84 ? 25.870 10.804 -53.945 1.00 23.55 84 TYR A N 1
ATOM 659 C CA . TYR A 1 84 ? 26.902 11.818 -53.730 1.00 23.55 84 TYR A CA 1
ATOM 660 C C . TYR A 1 84 ? 27.915 11.267 -52.726 1.00 23.55 84 TYR A C 1
ATOM 662 O O . TYR A 1 84 ? 27.628 11.154 -51.539 1.00 23.55 84 TYR A O 1
ATOM 670 N N . SER A 1 85 ? 29.107 10.931 -53.219 1.00 24.03 85 SER A N 1
ATOM 671 C CA . SER A 1 85 ? 30.320 10.877 -52.408 1.00 24.03 85 SER A CA 1
ATOM 672 C C . SER A 1 85 ? 31.019 12.228 -52.507 1.00 24.03 85 SER A C 1
ATOM 674 O O . SER A 1 85 ? 31.254 12.705 -53.621 1.00 24.03 85 SER A O 1
ATOM 676 N N . LYS A 1 86 ? 31.437 12.802 -51.382 1.00 25.30 86 LYS A N 1
ATOM 677 C CA . LYS A 1 86 ? 32.658 13.607 -51.341 1.00 25.30 86 LYS A CA 1
ATOM 678 C C . LYS A 1 86 ? 33.279 13.539 -49.952 1.00 25.30 86 LYS A C 1
ATOM 680 O O . LYS A 1 86 ? 32.594 13.648 -48.941 1.00 25.30 86 LYS A O 1
ATOM 685 N N . THR A 1 87 ? 34.569 13.265 -49.992 1.00 26.11 87 THR A N 1
ATOM 686 C CA . THR A 1 87 ? 35.535 13.079 -48.923 1.00 26.11 87 THR A CA 1
ATOM 687 C C . THR A 1 87 ? 36.032 14.407 -48.344 1.00 26.11 87 THR A C 1
ATOM 689 O O . THR A 1 87 ? 35.901 15.451 -48.980 1.00 26.11 87 THR A O 1
ATOM 692 N N . ASP A 1 88 ? 36.668 14.269 -47.175 1.00 22.89 88 ASP A N 1
ATOM 693 C CA . ASP A 1 88 ? 37.690 15.117 -46.549 1.00 22.89 88 ASP A CA 1
ATOM 694 C C . ASP A 1 88 ? 37.303 16.524 -46.066 1.00 22.89 88 ASP A C 1
ATOM 696 O O . ASP A 1 88 ? 36.840 17.358 -46.833 1.00 22.89 88 ASP A O 1
ATOM 700 N N . ILE A 1 89 ? 37.594 16.804 -44.783 1.00 24.80 89 ILE A N 1
ATOM 701 C CA . ILE A 1 89 ? 38.524 17.867 -44.343 1.00 24.80 89 ILE A CA 1
ATOM 702 C C . ILE A 1 89 ? 38.780 17.777 -42.818 1.00 24.80 89 ILE A C 1
ATOM 704 O O . ILE A 1 89 ? 37.877 17.865 -41.995 1.00 24.80 89 ILE A O 1
ATOM 708 N N . ALA A 1 90 ? 40.067 17.583 -42.519 1.00 23.58 90 ALA A N 1
ATOM 709 C CA . ALA A 1 90 ? 40.936 18.129 -41.469 1.00 23.58 90 ALA A CA 1
ATOM 710 C C . ALA A 1 90 ? 40.462 18.413 -40.022 1.00 23.58 90 ALA A C 1
ATOM 712 O O . ALA A 1 90 ? 39.606 19.241 -39.728 1.00 23.58 90 ALA A O 1
ATOM 713 N N . ILE A 1 91 ? 41.263 17.827 -39.129 1.00 24.45 91 ILE A N 1
ATOM 714 C CA . ILE A 1 91 ? 41.593 18.188 -37.744 1.00 24.45 91 ILE A CA 1
ATOM 715 C C . ILE A 1 91 ? 42.035 19.662 -37.618 1.00 24.45 91 ILE A C 1
ATOM 717 O O . ILE A 1 91 ? 42.840 20.118 -38.434 1.00 24.45 91 ILE A O 1
ATOM 721 N N . PRO A 1 92 ? 41.710 20.330 -36.495 1.00 25.55 92 PRO A N 1
ATOM 722 C CA . PRO A 1 92 ? 42.642 21.252 -35.864 1.00 25.55 92 PRO A CA 1
ATOM 723 C C . PRO A 1 92 ? 43.021 20.798 -34.449 1.00 25.55 92 PRO A C 1
ATOM 725 O O . PRO A 1 92 ? 42.194 20.607 -33.561 1.00 25.55 92 PRO A O 1
ATOM 728 N N . LEU A 1 93 ? 44.333 20.670 -34.260 1.00 23.89 93 LEU A N 1
ATOM 729 C CA . LEU A 1 93 ? 45.012 20.700 -32.974 1.00 23.89 93 LEU A CA 1
ATOM 730 C C . LEU A 1 93 ? 44.886 22.111 -32.384 1.00 23.89 93 LEU A C 1
ATOM 732 O O . LEU A 1 93 ? 45.324 23.071 -33.014 1.00 23.89 93 LEU A O 1
ATOM 736 N N . SER A 1 94 ? 44.430 22.235 -31.139 1.00 25.69 94 SER A N 1
ATOM 737 C CA . SER A 1 94 ? 44.871 23.337 -30.281 1.00 25.69 94 SER A CA 1
ATOM 738 C C . SER A 1 94 ? 45.280 22.804 -28.914 1.00 25.69 94 SER A C 1
ATOM 740 O O . SER A 1 94 ? 44.457 22.417 -28.089 1.00 25.69 94 SER A O 1
ATOM 742 N N . ARG A 1 95 ? 46.598 22.798 -28.705 1.00 24.00 95 ARG A N 1
ATOM 743 C CA . ARG A 1 95 ? 47.241 22.781 -27.395 1.00 24.00 95 ARG A CA 1
ATOM 744 C C . ARG A 1 95 ? 46.928 24.093 -26.679 1.00 24.00 95 ARG A C 1
ATOM 746 O O . ARG A 1 95 ? 47.229 25.148 -27.227 1.00 24.00 95 ARG A O 1
ATOM 753 N N . THR A 1 96 ? 46.511 24.020 -25.423 1.00 27.47 96 THR A N 1
ATOM 754 C CA . THR A 1 96 ? 46.870 25.028 -24.418 1.00 27.47 96 THR A CA 1
ATOM 755 C C . THR A 1 96 ? 47.238 24.317 -23.125 1.00 27.47 96 THR A C 1
ATOM 757 O O . THR A 1 96 ? 46.419 23.636 -22.516 1.00 27.47 96 THR A O 1
ATOM 760 N N . ASN A 1 97 ? 48.509 24.461 -22.755 1.00 24.17 97 ASN A N 1
ATOM 761 C CA . ASN A 1 97 ? 49.070 24.084 -21.467 1.00 24.17 97 ASN A CA 1
ATOM 762 C C . ASN A 1 97 ? 48.480 24.965 -20.360 1.00 24.17 97 ASN A C 1
ATOM 764 O O . ASN A 1 97 ? 48.473 26.186 -20.502 1.00 24.17 97 ASN A O 1
ATOM 768 N N . ALA A 1 98 ? 48.138 24.367 -19.222 1.00 26.75 98 ALA A N 1
ATOM 769 C CA . ALA A 1 98 ? 48.213 25.035 -17.928 1.00 26.75 98 ALA A CA 1
ATOM 770 C C . ALA A 1 98 ? 48.576 24.001 -16.853 1.00 26.75 98 ALA A C 1
ATOM 772 O O . ALA A 1 98 ? 47.761 23.186 -16.434 1.00 26.75 98 ALA A O 1
ATOM 773 N N . ASN A 1 99 ? 49.845 24.033 -16.445 1.00 23.86 99 ASN A N 1
ATOM 774 C CA . ASN A 1 99 ? 50.342 23.429 -15.214 1.00 23.86 99 ASN A CA 1
ATOM 775 C C . ASN A 1 99 ? 49.665 24.100 -14.017 1.00 23.86 99 ASN A C 1
ATOM 777 O O . ASN A 1 99 ? 49.809 25.314 -13.886 1.00 23.86 99 ASN A O 1
ATOM 781 N N . THR A 1 100 ? 49.082 23.354 -13.075 1.00 25.48 100 THR A N 1
ATOM 782 C CA . THR A 1 100 ? 49.245 23.673 -11.643 1.00 25.48 100 THR A CA 1
ATOM 783 C C . THR A 1 100 ? 49.005 22.448 -10.760 1.00 25.48 100 THR A C 1
ATOM 785 O O . THR A 1 100 ? 48.271 21.531 -11.105 1.00 25.48 100 THR A O 1
ATOM 788 N N . GLN A 1 101 ? 49.740 22.434 -9.656 1.00 24.12 101 GLN A N 1
ATOM 789 C CA . GLN A 1 101 ? 50.147 21.304 -8.836 1.00 24.12 101 GLN A CA 1
ATOM 790 C C . GLN A 1 101 ? 49.027 20.653 -8.016 1.00 24.12 101 GLN A C 1
ATOM 792 O O . GLN A 1 101 ? 48.136 21.314 -7.491 1.00 24.12 101 GLN A O 1
ATOM 797 N N . ILE A 1 102 ? 49.166 19.338 -7.844 1.00 23.41 102 ILE A N 1
ATOM 798 C CA . ILE A 1 102 ? 48.446 18.514 -6.875 1.00 23.41 102 ILE A CA 1
ATOM 799 C C . ILE A 1 102 ? 49.071 18.755 -5.497 1.00 23.41 102 ILE A C 1
ATOM 801 O O . ILE A 1 102 ? 50.219 18.376 -5.264 1.00 23.41 102 ILE A O 1
ATOM 805 N N . THR A 1 103 ? 48.307 19.343 -4.578 1.00 22.73 103 THR A N 1
ATOM 806 C CA . THR A 1 103 ? 48.649 19.396 -3.151 1.00 22.73 103 THR A CA 1
ATOM 807 C C . THR A 1 103 ? 47.740 18.424 -2.406 1.00 22.73 103 THR A C 1
ATOM 809 O O . THR A 1 103 ? 46.570 18.700 -2.150 1.00 22.73 103 THR A O 1
ATOM 812 N N . THR A 1 104 ? 48.275 17.251 -2.083 1.00 23.73 104 THR A N 1
ATOM 813 C CA . THR A 1 104 ? 47.676 16.287 -1.156 1.00 23.73 104 THR A CA 1
ATOM 814 C C . THR A 1 104 ? 47.816 16.787 0.278 1.00 23.73 104 THR A C 1
ATOM 816 O O . THR A 1 104 ? 48.937 16.919 0.770 1.00 23.73 104 THR A O 1
ATOM 819 N N . THR A 1 105 ? 46.697 16.977 0.978 1.00 23.48 105 THR A N 1
ATOM 820 C CA . THR A 1 105 ? 46.693 17.185 2.432 1.00 23.48 105 THR A CA 1
ATOM 821 C C . THR A 1 105 ? 45.796 16.144 3.092 1.00 23.48 105 THR A C 1
ATOM 823 O O . THR A 1 105 ? 44.580 16.296 3.174 1.00 23.48 105 THR A O 1
ATOM 826 N N . SER A 1 106 ? 46.416 15.068 3.574 1.00 24.00 106 SER A N 1
ATOM 827 C CA . SER A 1 106 ? 45.802 14.094 4.475 1.00 24.00 106 SER A CA 1
ATOM 828 C C . SER A 1 106 ? 45.578 14.733 5.847 1.00 24.00 106 SER A C 1
ATOM 830 O O . SER A 1 106 ? 46.538 15.150 6.495 1.00 24.00 106 SER A O 1
ATOM 832 N N . ARG A 1 107 ? 44.335 14.764 6.338 1.00 23.86 107 ARG A N 1
ATOM 833 C CA . ARG A 1 107 ? 44.041 15.036 7.753 1.00 23.86 107 ARG A CA 1
ATOM 834 C C . ARG A 1 107 ? 43.437 13.796 8.405 1.00 23.86 107 ARG A C 1
ATOM 836 O O . ARG A 1 107 ? 42.273 13.474 8.207 1.00 23.86 107 ARG A O 1
ATOM 843 N N . LYS A 1 108 ? 44.272 13.123 9.204 1.00 23.58 108 LYS A N 1
ATOM 844 C CA . LYS A 1 108 ? 43.857 12.230 10.291 1.00 23.58 108 LYS A CA 1
ATOM 845 C C . LYS A 1 108 ? 43.001 13.031 11.276 1.00 23.58 108 LYS A C 1
ATOM 847 O O . LYS A 1 108 ? 43.441 14.090 11.721 1.00 23.58 108 LYS A O 1
ATOM 852 N N . VAL A 1 109 ? 41.843 12.503 11.660 1.00 25.45 109 VAL A N 1
ATOM 853 C CA . VAL A 1 109 ? 41.154 12.913 12.888 1.00 25.45 109 VAL A CA 1
ATOM 854 C C . VAL A 1 109 ? 41.096 11.703 13.809 1.00 25.45 109 VAL A C 1
ATOM 856 O O . VAL A 1 109 ? 40.543 10.658 13.479 1.00 25.45 109 VAL A O 1
ATOM 859 N N . THR A 1 110 ? 41.778 11.865 14.932 1.00 24.00 110 THR A N 1
ATOM 860 C CA . THR A 1 110 ? 41.980 10.917 16.021 1.00 24.00 110 THR A CA 1
ATOM 861 C C . THR A 1 110 ? 40.694 10.769 16.835 1.00 24.00 110 THR A C 1
ATOM 863 O O . THR A 1 110 ? 40.101 11.769 17.234 1.00 24.00 110 THR A O 1
ATOM 866 N N . GLN A 1 111 ? 40.283 9.529 17.113 1.00 24.17 111 GLN A N 1
ATOM 867 C CA . GLN A 1 111 ? 39.326 9.213 18.174 1.00 24.17 111 GLN A CA 1
ATOM 868 C C . GLN A 1 111 ? 39.997 9.403 19.539 1.00 24.17 111 GLN A C 1
ATOM 870 O O . GLN A 1 111 ? 41.045 8.817 19.802 1.00 24.17 111 GLN A O 1
ATOM 875 N N . THR A 1 112 ? 39.357 10.154 20.430 1.00 24.66 112 THR A N 1
ATOM 876 C CA . THR A 1 112 ? 39.624 10.101 21.871 1.00 24.66 112 THR A CA 1
ATOM 877 C C . THR A 1 112 ? 38.315 9.847 22.596 1.00 24.66 112 THR A C 1
ATOM 879 O O . THR A 1 112 ? 37.418 10.687 22.590 1.00 24.66 112 THR A O 1
ATOM 882 N N . ALA A 1 113 ? 38.225 8.669 23.207 1.00 24.73 113 ALA A N 1
ATOM 883 C CA . ALA A 1 113 ? 37.244 8.338 24.223 1.00 24.73 113 ALA A CA 1
ATOM 884 C C . ALA A 1 113 ? 37.674 8.949 25.564 1.00 24.73 113 ALA A C 1
ATOM 886 O O . ALA A 1 113 ? 38.848 8.876 25.928 1.00 24.73 113 ALA A O 1
ATOM 887 N N . SER A 1 114 ? 36.726 9.479 26.333 1.00 24.55 114 SER A N 1
ATOM 888 C CA . SER A 1 114 ? 36.902 9.666 27.772 1.00 24.55 114 SER A CA 1
ATOM 889 C C . SER A 1 114 ? 35.606 9.350 28.514 1.00 24.55 114 SER A C 1
ATOM 891 O O . SER A 1 114 ? 34.517 9.813 28.181 1.00 24.55 114 SER A O 1
ATOM 893 N N . HIS A 1 115 ? 35.759 8.478 29.507 1.00 27.05 115 HIS A N 1
ATOM 894 C CA . HIS A 1 115 ? 34.797 8.169 30.552 1.00 27.05 115 HIS A CA 1
ATOM 895 C C . HIS A 1 115 ? 34.558 9.380 31.462 1.00 27.05 115 HIS A C 1
ATOM 897 O O . HIS A 1 115 ? 35.495 10.096 31.809 1.00 27.05 115 HIS A O 1
ATOM 903 N N . GLY A 1 116 ? 33.328 9.511 31.955 1.00 25.08 116 GLY A N 1
ATOM 904 C CA . GLY A 1 116 ? 32.989 10.368 33.086 1.00 25.08 116 GLY A CA 1
ATOM 905 C C . GLY A 1 116 ? 31.549 10.125 33.521 1.00 25.08 116 GLY A C 1
ATOM 906 O O . GLY A 1 116 ? 30.625 10.652 32.914 1.00 25.08 116 GLY A O 1
ATOM 907 N N . GLY A 1 117 ? 31.350 9.292 34.543 1.00 22.31 117 GLY A N 1
ATOM 908 C CA . GLY A 1 117 ? 30.051 9.126 35.193 1.00 22.31 117 GLY A CA 1
ATOM 909 C C . GLY A 1 117 ? 29.855 10.156 36.301 1.00 22.31 117 GLY A C 1
ATOM 910 O O . GLY A 1 117 ? 30.800 10.410 37.037 1.00 22.31 117 GLY A O 1
ATOM 911 N N . VAL A 1 118 ? 28.635 10.683 36.464 1.00 26.66 118 VAL A N 1
ATOM 912 C CA . VAL A 1 118 ? 28.130 11.273 37.719 1.00 26.66 118 VAL A CA 1
ATOM 913 C C . VAL A 1 118 ? 26.610 11.040 37.825 1.00 26.66 118 VAL A C 1
ATOM 915 O O . VAL A 1 118 ? 25.908 10.882 36.832 1.00 26.66 118 VAL A O 1
ATOM 918 N N . LYS A 1 119 ? 26.184 10.939 39.084 1.00 24.25 119 LYS A N 1
ATOM 919 C CA . LYS A 1 119 ? 24.950 10.466 39.720 1.00 24.25 119 LYS A CA 1
ATOM 920 C C . LYS A 1 119 ? 23.644 11.211 39.383 1.00 24.25 119 LYS A C 1
ATOM 922 O O . LYS A 1 119 ? 23.648 12.359 38.958 1.00 24.25 119 LYS A O 1
ATOM 927 N N . ARG A 1 120 ? 22.541 10.516 39.705 1.00 28.36 120 ARG A N 1
ATOM 928 C CA . ARG A 1 120 ? 21.168 11.012 39.914 1.00 28.36 120 ARG A CA 1
ATOM 929 C C . ARG A 1 120 ? 21.101 12.086 41.007 1.00 28.36 120 ARG A C 1
ATOM 931 O O . ARG A 1 120 ? 21.778 11.920 42.016 1.00 28.36 120 ARG A O 1
ATOM 938 N N . ASP A 1 121 ? 20.200 13.054 40.832 1.00 24.45 121 ASP A N 1
ATOM 939 C CA . ASP A 1 121 ? 19.352 13.599 41.901 1.00 24.45 121 ASP A CA 1
ATOM 940 C C . ASP A 1 121 ? 18.070 14.236 41.327 1.00 24.45 121 ASP A C 1
ATOM 942 O O . ASP A 1 121 ? 18.045 14.732 40.198 1.00 24.45 121 ASP A O 1
ATOM 946 N N . ASP A 1 122 ? 17.005 14.133 42.122 1.00 27.16 122 ASP A N 1
ATOM 947 C CA . ASP A 1 122 ? 15.599 14.433 41.840 1.00 27.16 122 ASP A CA 1
ATOM 948 C C . ASP A 1 122 ? 15.223 15.930 41.872 1.00 27.16 122 ASP A C 1
ATOM 950 O O . ASP A 1 122 ? 15.844 16.751 42.543 1.00 27.16 122 ASP A O 1
ATOM 954 N N . ASN A 1 123 ? 14.045 16.202 41.288 1.00 23.34 123 ASN A N 1
ATOM 955 C CA . ASN A 1 123 ? 13.100 17.285 41.607 1.00 23.34 123 ASN A CA 1
ATOM 956 C C . ASN A 1 123 ? 13.429 18.728 41.167 1.00 23.34 123 ASN A C 1
ATOM 958 O O . ASN A 1 123 ? 14.178 19.434 41.839 1.00 23.34 123 ASN A O 1
ATOM 962 N N . ARG A 1 124 ? 12.678 19.239 40.169 1.00 26.62 124 ARG A N 1
ATOM 963 C CA . ARG A 1 124 ? 11.820 20.446 40.305 1.00 26.62 124 ARG A CA 1
ATOM 964 C C . ARG A 1 124 ? 11.094 20.853 39.009 1.00 26.62 124 ARG A C 1
ATOM 966 O O . ARG A 1 124 ? 11.720 21.143 38.001 1.00 26.62 124 ARG A O 1
ATOM 973 N N . THR A 1 125 ? 9.764 20.933 39.127 1.00 24.75 125 THR A N 1
ATOM 974 C CA . THR A 1 125 ? 8.844 21.975 38.609 1.00 24.75 125 THR A CA 1
ATOM 975 C C . THR A 1 125 ? 9.033 22.555 37.199 1.00 24.75 125 THR A C 1
ATOM 977 O O . THR A 1 125 ? 9.970 23.298 36.926 1.00 24.75 125 THR A O 1
ATOM 980 N N . LEU A 1 126 ? 7.995 22.346 36.377 1.00 27.55 126 LEU A N 1
ATOM 981 C CA . LEU A 1 126 ? 7.630 23.138 35.195 1.00 27.55 126 LEU A CA 1
ATOM 982 C C . LEU A 1 126 ? 7.558 24.646 35.496 1.00 27.55 126 LEU A C 1
ATOM 984 O O . LEU A 1 126 ? 7.071 25.041 36.560 1.00 27.55 126 LEU A O 1
ATOM 988 N N . PRO A 1 127 ? 7.871 25.479 34.490 1.00 25.58 127 PRO A N 1
ATOM 989 C CA . PRO A 1 127 ? 6.888 26.467 34.071 1.00 25.58 127 PRO A CA 1
ATOM 990 C C . PRO A 1 127 ? 6.662 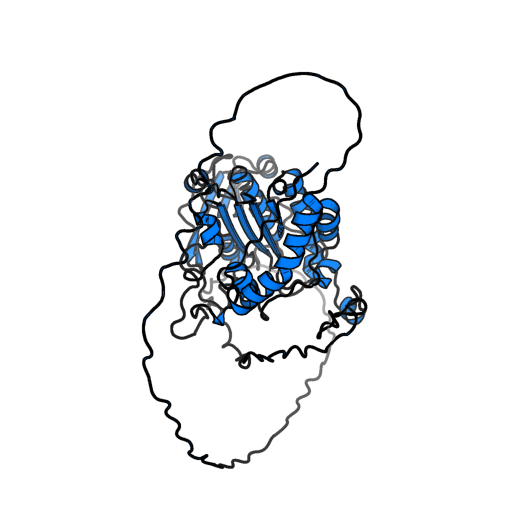26.502 32.552 1.00 25.58 127 PRO A C 1
ATOM 992 O O . PRO A 1 127 ? 7.368 25.901 31.748 1.00 25.58 127 PRO A O 1
ATOM 995 N N . ALA A 1 128 ? 5.572 27.185 32.225 1.00 25.14 128 ALA A N 1
ATOM 996 C CA . ALA A 1 128 ? 4.822 27.206 30.986 1.00 25.14 128 ALA A CA 1
ATOM 997 C C . ALA A 1 128 ? 5.498 27.910 29.790 1.00 25.14 128 ALA A C 1
ATOM 999 O O . ALA A 1 128 ? 6.524 28.576 29.907 1.00 25.14 128 ALA A O 1
ATOM 1000 N N . THR A 1 129 ? 4.775 27.842 28.662 1.00 25.88 129 THR A N 1
ATOM 1001 C CA . THR A 1 129 ? 4.912 28.611 27.408 1.00 25.88 129 THR A CA 1
ATOM 1002 C C . THR A 1 129 ? 6.110 28.268 26.524 1.00 25.88 129 THR A C 1
ATOM 1004 O O . THR A 1 129 ? 7.126 28.952 26.527 1.00 25.88 129 THR A O 1
ATOM 1007 N N . MET A 1 130 ? 5.930 27.264 25.658 1.00 23.20 130 MET A N 1
ATOM 1008 C CA . MET A 1 130 ? 6.740 27.119 24.450 1.00 23.20 130 MET A CA 1
ATOM 1009 C C . MET A 1 130 ? 5.939 27.653 23.259 1.00 23.20 130 MET A C 1
ATOM 1011 O O . MET A 1 130 ? 4.951 27.067 22.819 1.00 23.20 130 MET A O 1
ATOM 1015 N N . VAL A 1 131 ? 6.347 28.836 22.811 1.00 24.62 131 VAL A N 1
ATOM 1016 C CA . VAL A 1 131 ? 5.883 29.505 21.598 1.00 24.62 131 VAL A CA 1
ATOM 1017 C C . VAL A 1 131 ? 6.160 28.590 20.402 1.00 24.62 131 VAL A C 1
ATOM 1019 O O . VAL A 1 131 ? 7.294 28.161 20.193 1.00 24.62 131 VAL A O 1
ATOM 1022 N N . LEU A 1 132 ? 5.115 28.276 19.633 1.00 25.44 132 LEU A N 1
ATOM 1023 C CA . LEU A 1 132 ? 5.219 27.575 18.354 1.00 25.44 132 LEU A CA 1
ATOM 1024 C C . LEU A 1 132 ? 6.070 28.422 17.404 1.00 25.44 132 LEU A C 1
ATOM 1026 O O . LEU A 1 132 ? 5.692 29.544 17.079 1.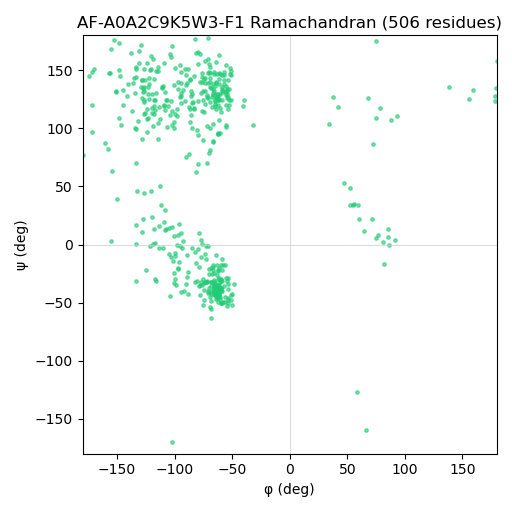00 25.44 132 LEU A O 1
ATOM 1030 N N . ASN A 1 133 ? 7.212 27.893 16.970 1.00 23.36 133 ASN A N 1
ATOM 1031 C CA . ASN A 1 133 ? 8.060 28.530 15.969 1.00 23.36 133 ASN A CA 1
ATOM 1032 C C . ASN A 1 133 ? 7.550 28.131 14.565 1.00 23.36 133 ASN A C 1
ATOM 1034 O O . ASN A 1 133 ? 7.648 26.953 14.210 1.00 23.36 133 ASN A O 1
ATOM 1038 N N . PRO A 1 134 ? 6.974 29.046 13.762 1.00 28.38 134 PRO A N 1
ATOM 1039 C CA . PRO A 1 134 ? 6.429 28.731 12.451 1.00 28.38 134 PRO A CA 1
ATOM 1040 C C . PRO A 1 134 ? 7.528 28.912 11.400 1.00 28.38 134 PRO A C 1
ATOM 1042 O O . PRO A 1 134 ? 7.570 29.908 10.687 1.00 28.38 134 PRO A O 1
ATOM 1045 N N . ALA A 1 135 ? 8.460 27.967 11.330 1.00 25.75 135 ALA A N 1
ATOM 1046 C CA . ALA A 1 135 ? 9.463 27.937 10.269 1.00 25.75 135 ALA A CA 1
ATOM 1047 C C . ALA A 1 135 ? 9.964 26.506 10.047 1.00 25.75 135 ALA A C 1
ATOM 1049 O O . ALA A 1 135 ? 11.133 26.194 10.254 1.00 25.75 135 ALA A O 1
ATOM 1050 N N . VAL A 1 136 ? 9.066 25.615 9.624 1.00 28.12 136 VAL A N 1
ATOM 1051 C CA . VAL A 1 136 ? 9.487 24.393 8.932 1.00 28.12 136 VAL A CA 1
ATOM 1052 C C . VAL A 1 136 ? 9.781 24.810 7.496 1.00 28.12 136 VAL A C 1
ATOM 1054 O O . VAL A 1 136 ? 8.872 24.936 6.676 1.00 28.12 136 VAL A O 1
ATOM 1057 N N . THR A 1 137 ? 11.043 25.112 7.197 1.00 28.72 137 THR A N 1
ATOM 1058 C CA . THR A 1 137 ? 11.480 25.242 5.807 1.00 28.72 137 THR A CA 1
ATOM 1059 C C . THR A 1 137 ? 11.325 23.881 5.126 1.00 28.72 137 THR A C 1
ATOM 1061 O O . THR A 1 137 ? 11.781 22.883 5.691 1.00 28.72 137 THR A O 1
ATOM 1064 N N . PRO A 1 138 ? 10.680 23.799 3.946 1.00 27.91 138 PRO A N 1
ATOM 1065 C CA . PRO A 1 138 ? 10.560 22.541 3.222 1.00 27.91 138 PRO A CA 1
ATOM 1066 C C . PRO A 1 138 ? 11.955 21.979 2.944 1.00 27.91 138 PRO A C 1
ATOM 1068 O O . PRO A 1 138 ? 12.877 22.720 2.601 1.00 27.91 138 PRO A O 1
ATOM 1071 N N . TYR A 1 139 ? 12.105 20.668 3.119 1.00 31.45 139 TYR A N 1
ATOM 1072 C CA . TYR A 1 139 ? 13.318 19.944 2.764 1.00 31.45 139 TYR A CA 1
ATOM 1073 C C . TYR A 1 139 ? 13.667 20.224 1.295 1.00 31.45 139 TYR A C 1
ATOM 1075 O O . TYR A 1 139 ? 12.894 19.908 0.390 1.00 31.45 139 TYR A O 1
ATOM 1083 N N . VAL A 1 140 ? 14.824 20.848 1.070 1.00 31.08 140 VAL A N 1
ATOM 1084 C CA . VAL A 1 140 ? 15.399 21.053 -0.261 1.00 31.08 140 VAL A CA 1
ATOM 1085 C C . VAL A 1 140 ? 16.434 19.947 -0.458 1.00 31.08 140 VAL A C 1
ATOM 1087 O O . VAL A 1 140 ? 17.454 19.965 0.236 1.00 31.08 140 VAL A O 1
ATOM 1090 N N . PRO A 1 141 ? 16.193 18.966 -1.347 1.00 30.62 141 PRO A N 1
ATOM 1091 C CA . PRO A 1 141 ? 17.183 17.936 -1.620 1.00 30.62 141 PRO A CA 1
ATOM 1092 C C . PRO A 1 141 ? 18.467 18.578 -2.177 1.00 30.62 141 PRO A C 1
ATOM 1094 O O . PRO A 1 141 ? 18.394 19.597 -2.876 1.00 30.62 141 PRO A O 1
ATOM 1097 N N . PRO A 1 142 ? 19.652 18.022 -1.870 1.00 30.03 142 PRO A N 1
ATOM 1098 C CA . PRO A 1 142 ? 20.906 18.518 -2.425 1.00 30.03 142 PRO A CA 1
ATOM 1099 C C . PRO A 1 142 ? 20.860 18.484 -3.958 1.00 30.03 142 PRO A C 1
ATOM 1101 O O . PRO A 1 142 ? 20.219 17.614 -4.549 1.00 30.03 142 PRO A O 1
ATOM 1104 N N . LYS A 1 143 ? 21.550 19.430 -4.613 1.00 32.06 143 LYS A N 1
ATOM 1105 C CA . LYS A 1 143 ? 21.757 19.377 -6.068 1.00 32.06 143 LYS A CA 1
ATOM 1106 C C . LYS A 1 143 ? 22.338 18.008 -6.408 1.00 32.06 143 LYS A C 1
ATOM 1108 O O . LYS A 1 143 ? 23.357 17.637 -5.827 1.00 32.06 143 LYS A O 1
ATOM 1113 N N . ASN A 1 144 ? 21.662 17.291 -7.307 1.00 41.50 144 ASN A N 1
ATOM 1114 C CA . ASN A 1 144 ? 22.074 15.988 -7.815 1.00 41.50 144 ASN A CA 1
ATOM 1115 C C . ASN A 1 144 ? 23.591 15.994 -8.040 1.00 41.50 144 ASN A C 1
ATOM 1117 O O . ASN A 1 144 ? 24.088 16.809 -8.818 1.00 41.50 144 ASN A O 1
ATOM 1121 N N . LEU A 1 145 ? 24.319 15.113 -7.352 1.00 33.69 145 LEU A N 1
ATOM 1122 C CA . LEU A 1 145 ? 25.621 14.692 -7.850 1.00 33.69 145 LEU A CA 1
ATOM 1123 C C . LEU A 1 145 ? 25.351 14.168 -9.261 1.00 33.69 145 LEU A C 1
ATOM 1125 O O . LEU A 1 145 ? 24.500 13.293 -9.432 1.00 33.69 145 LEU A O 1
ATOM 1129 N N . GLU A 1 146 ? 25.978 14.781 -10.263 1.00 31.97 146 GLU A N 1
ATOM 1130 C CA . GLU A 1 146 ? 25.978 14.261 -11.624 1.00 31.97 146 GLU A CA 1
ATOM 1131 C C . GLU A 1 146 ? 26.505 12.829 -11.547 1.00 31.97 146 GLU A C 1
ATOM 1133 O O . GLU A 1 146 ? 27.697 12.591 -11.353 1.00 31.97 146 GLU A O 1
ATOM 1138 N N . PHE A 1 147 ? 25.596 11.860 -11.627 1.00 34.09 147 PHE A N 1
ATOM 1139 C CA . PHE A 1 147 ? 25.982 10.509 -11.979 1.00 34.09 147 PHE A CA 1
ATOM 1140 C C . PHE A 1 147 ? 26.506 10.615 -13.404 1.00 34.09 147 PHE A C 1
ATOM 1142 O O . PHE A 1 147 ? 25.788 11.083 -14.290 1.00 34.09 147 PHE A O 1
ATOM 1149 N N . SER A 1 148 ? 27.795 10.303 -13.557 1.00 34.75 148 SER A N 1
ATOM 1150 C CA . SER A 1 148 ? 28.490 10.236 -14.838 1.00 34.75 148 SER A CA 1
ATOM 1151 C C . SER A 1 148 ? 27.570 9.595 -15.863 1.00 34.75 148 SER A C 1
ATOM 1153 O O . SER A 1 148 ? 27.090 8.494 -15.633 1.00 34.75 148 SER A O 1
ATOM 1155 N N . ASP A 1 149 ? 27.349 10.318 -16.954 1.00 37.12 149 ASP A N 1
ATOM 1156 C CA . ASP A 1 149 ? 26.630 9.915 -18.154 1.00 37.12 149 ASP A CA 1
ATOM 1157 C C . ASP A 1 149 ? 26.801 8.406 -18.423 1.00 37.12 149 ASP A C 1
ATOM 1159 O O . ASP A 1 149 ? 27.863 7.963 -18.872 1.00 37.12 149 ASP A O 1
ATOM 1163 N N . ASP A 1 150 ? 25.774 7.608 -18.109 1.00 45.16 150 ASP A N 1
ATOM 1164 C CA . ASP A 1 150 ? 25.680 6.203 -18.510 1.00 45.16 150 ASP A CA 1
ATOM 1165 C C . ASP A 1 150 ? 25.409 6.176 -20.017 1.00 45.16 150 ASP A C 1
ATOM 1167 O O . ASP A 1 150 ? 24.322 5.847 -20.494 1.00 45.16 150 ASP A O 1
ATOM 1171 N N . SER A 1 151 ? 26.424 6.561 -20.793 1.00 34.09 151 SER A N 1
ATOM 1172 C CA . SER A 1 151 ? 26.474 6.253 -22.212 1.00 34.09 151 SER A CA 1
ATOM 1173 C C . SER A 1 151 ? 26.262 4.745 -22.336 1.00 34.09 151 SER A C 1
ATOM 1175 O O . SER A 1 151 ? 27.057 3.982 -21.776 1.00 34.09 151 SER A O 1
ATOM 1177 N N . PRO A 1 152 ? 25.213 4.275 -23.033 1.00 36.12 152 PRO A N 1
ATOM 1178 C CA . PRO A 1 152 ? 24.969 2.854 -23.150 1.00 36.12 152 PRO A CA 1
ATOM 1179 C C . PRO A 1 152 ? 26.190 2.237 -23.823 1.00 36.12 152 PRO A C 1
ATOM 1181 O O . PRO A 1 152 ? 26.476 2.507 -24.993 1.00 36.12 152 PRO A O 1
ATOM 1184 N N . ILE A 1 153 ? 26.926 1.394 -23.094 1.00 34.31 153 ILE A N 1
ATOM 1185 C CA . ILE A 1 153 ? 27.901 0.501 -23.707 1.00 34.31 153 ILE A CA 1
ATOM 1186 C C . ILE A 1 153 ? 27.075 -0.525 -24.483 1.00 34.31 153 ILE A C 1
ATOM 1188 O O . ILE A 1 153 ? 26.806 -1.633 -24.022 1.00 34.31 153 ILE A O 1
ATOM 1192 N N . ILE A 1 154 ? 26.643 -0.149 -25.687 1.00 32.94 154 ILE A N 1
ATOM 1193 C CA . ILE A 1 154 ? 26.160 -1.090 -26.688 1.00 32.94 154 ILE A CA 1
ATOM 1194 C C . ILE A 1 154 ? 27.400 -1.849 -27.152 1.00 32.94 154 ILE A C 1
ATOM 1196 O O . ILE A 1 154 ? 27.982 -1.572 -28.201 1.00 32.94 154 ILE A O 1
ATOM 1200 N N . SER A 1 155 ? 27.844 -2.816 -26.350 1.00 34.28 155 SER A N 1
ATOM 1201 C CA . SER A 1 155 ? 28.691 -3.866 -26.887 1.00 34.28 155 SER A CA 1
ATOM 1202 C C . SER A 1 155 ? 27.803 -4.642 -27.855 1.00 34.28 155 SER A C 1
ATOM 1204 O O . SER A 1 155 ? 26.882 -5.364 -27.475 1.00 34.28 155 SER A O 1
ATOM 1206 N N . THR A 1 156 ? 27.998 -4.417 -29.151 1.00 32.03 156 THR A N 1
ATOM 1207 C CA . THR A 1 156 ? 27.391 -5.264 -30.170 1.00 32.03 156 THR A CA 1
ATOM 1208 C C . THR A 1 156 ? 27.959 -6.664 -29.966 1.00 32.03 156 THR A C 1
ATOM 1210 O O . THR A 1 156 ? 29.065 -6.956 -30.427 1.00 32.03 156 THR A O 1
ATOM 1213 N N . PHE A 1 157 ? 27.241 -7.524 -29.243 1.00 35.88 157 PHE A N 1
ATOM 1214 C CA . PHE A 1 157 ? 27.564 -8.940 -29.149 1.00 35.88 157 PHE A CA 1
ATOM 1215 C C . PHE A 1 157 ? 27.456 -9.537 -30.555 1.00 35.88 157 PHE A C 1
ATOM 1217 O O . PHE A 1 157 ? 26.382 -9.900 -31.032 1.00 35.88 157 PHE A O 1
ATOM 1224 N N . LYS A 1 158 ? 28.589 -9.622 -31.256 1.00 29.38 158 LYS A N 1
ATOM 1225 C CA . LYS A 1 158 ? 28.704 -10.458 -32.448 1.00 29.38 158 LYS A CA 1
ATOM 1226 C C . LYS A 1 158 ? 28.708 -11.904 -31.968 1.00 29.38 158 LYS A C 1
ATOM 1228 O O . LYS A 1 158 ? 29.728 -12.392 -31.492 1.00 29.38 158 LYS A O 1
ATOM 1233 N N . LEU A 1 159 ? 27.573 -12.587 -32.104 1.00 35.47 159 LEU A N 1
ATOM 1234 C CA . LEU A 1 159 ? 27.519 -14.047 -32.068 1.00 35.47 159 LEU A CA 1
ATOM 1235 C C . LEU A 1 159 ? 28.490 -14.580 -33.130 1.00 35.47 159 LEU A C 1
ATOM 1237 O O . LEU A 1 159 ? 28.191 -14.569 -34.325 1.00 35.47 159 LEU A O 1
ATOM 1241 N N . GLN A 1 160 ? 29.675 -15.023 -32.709 1.00 35.72 160 GLN A N 1
ATOM 1242 C CA . GLN A 1 160 ? 30.500 -15.872 -33.552 1.00 35.72 160 GLN A CA 1
ATOM 1243 C C . GLN A 1 160 ? 29.792 -17.221 -33.648 1.00 35.72 160 GLN A C 1
ATOM 1245 O O . GLN A 1 160 ? 29.844 -18.038 -32.732 1.00 35.72 160 GLN A O 1
ATOM 1250 N N . ALA A 1 161 ? 29.093 -17.440 -34.760 1.00 36.69 161 ALA A N 1
ATOM 1251 C CA . ALA A 1 161 ? 28.590 -18.751 -35.124 1.00 36.69 161 ALA A CA 1
ATOM 1252 C C . ALA A 1 161 ? 29.788 -19.667 -35.420 1.00 36.69 161 ALA A C 1
ATOM 1254 O O . ALA A 1 161 ? 30.276 -19.741 -36.549 1.00 36.69 161 ALA A O 1
ATOM 1255 N N . GLY A 1 162 ? 30.295 -20.344 -34.391 1.00 38.97 162 GLY A N 1
ATOM 1256 C CA . GLY A 1 162 ? 31.172 -21.491 -34.575 1.00 38.97 162 GLY A CA 1
ATOM 1257 C C . GLY A 1 162 ? 30.393 -22.594 -35.290 1.00 38.97 162 GLY A C 1
ATOM 1258 O O . GLY A 1 162 ? 29.312 -22.980 -34.850 1.00 38.97 162 GLY A O 1
ATOM 1259 N N . LYS A 1 163 ? 30.921 -23.095 -36.412 1.00 39.84 163 LYS A N 1
ATOM 1260 C CA . LYS A 1 163 ? 30.430 -24.317 -37.064 1.00 39.84 163 LYS A CA 1
ATOM 1261 C C . LYS A 1 163 ? 30.584 -25.489 -36.085 1.00 39.84 163 LYS A C 1
ATOM 1263 O O . LYS A 1 163 ? 31.658 -26.076 -36.005 1.00 39.84 163 LYS A O 1
ATOM 1268 N N . ALA A 1 164 ? 29.527 -25.836 -35.359 1.00 38.38 164 ALA A N 1
ATOM 1269 C CA . ALA A 1 164 ? 29.469 -27.084 -34.612 1.00 38.38 164 ALA A CA 1
ATOM 1270 C C . ALA A 1 164 ? 29.041 -28.210 -35.562 1.00 38.38 164 ALA A C 1
ATOM 1272 O O . ALA A 1 164 ? 27.952 -28.186 -36.137 1.00 38.38 164 ALA A O 1
ATOM 1273 N N . THR A 1 165 ? 29.926 -29.184 -35.754 1.00 45.06 165 THR A N 1
ATOM 1274 C CA . THR A 1 165 ? 29.554 -30.508 -36.251 1.00 45.06 165 THR A CA 1
ATOM 1275 C C . THR A 1 165 ? 29.105 -31.321 -35.035 1.00 45.06 165 THR A C 1
ATOM 1277 O O . THR A 1 165 ? 29.802 -31.348 -34.029 1.00 45.06 165 THR A O 1
ATOM 1280 N N . ASN A 1 166 ? 27.927 -31.939 -35.140 1.00 37.50 166 ASN A N 1
ATOM 1281 C CA . ASN A 1 166 ? 27.206 -32.727 -34.127 1.00 37.50 166 ASN A CA 1
ATOM 1282 C C . ASN A 1 166 ? 26.440 -31.934 -33.047 1.00 37.50 166 ASN A C 1
ATOM 1284 O O . ASN A 1 166 ? 26.991 -31.223 -32.215 1.00 37.50 166 ASN A O 1
ATOM 1288 N N . ALA A 1 167 ? 25.116 -32.125 -33.053 1.00 41.72 167 ALA A N 1
ATOM 1289 C CA . ALA A 1 167 ? 24.134 -31.454 -32.200 1.00 41.72 167 ALA A CA 1
ATOM 1290 C C . ALA A 1 167 ? 24.082 -31.967 -30.743 1.00 41.72 167 ALA A C 1
ATOM 1292 O O . ALA A 1 167 ? 23.273 -31.479 -29.960 1.00 41.72 167 ALA A O 1
ATOM 1293 N N . SER A 1 168 ? 24.913 -32.945 -30.369 1.00 41.22 168 SER A N 1
ATOM 1294 C CA . SER A 1 168 ? 24.899 -33.568 -29.037 1.00 41.22 168 SER A CA 1
ATOM 1295 C C . SER A 1 168 ? 25.874 -32.951 -28.030 1.00 41.22 168 SER A C 1
ATOM 1297 O O . SER A 1 168 ? 25.869 -33.376 -26.883 1.00 41.22 168 SER A O 1
ATOM 1299 N N . ASP A 1 169 ? 26.686 -31.964 -28.426 1.00 37.59 169 ASP A N 1
ATOM 1300 C CA . ASP A 1 169 ? 27.693 -31.339 -27.545 1.00 37.59 169 ASP A CA 1
ATOM 1301 C C . ASP A 1 169 ? 27.593 -29.803 -27.502 1.00 37.59 169 ASP A C 1
ATOM 1303 O O . ASP A 1 169 ? 28.530 -29.077 -27.167 1.00 37.59 169 ASP A O 1
ATOM 1307 N N . MET A 1 170 ? 26.420 -29.268 -27.852 1.00 39.25 170 MET A N 1
ATOM 1308 C CA . MET A 1 170 ? 26.158 -27.835 -27.784 1.00 39.25 170 MET A CA 1
ATOM 1309 C C . MET A 1 170 ? 25.832 -27.438 -26.341 1.00 39.25 170 MET A C 1
ATOM 1311 O O . MET A 1 170 ? 24.702 -27.083 -26.011 1.00 39.25 170 MET A O 1
ATOM 1315 N N . SER A 1 171 ? 26.838 -27.492 -25.461 1.00 42.59 171 SER A N 1
ATOM 1316 C CA . SER A 1 171 ? 26.799 -26.684 -24.246 1.00 42.59 171 SER A CA 1
ATOM 1317 C C . SER A 1 171 ? 26.753 -25.226 -24.698 1.00 42.59 171 SER A C 1
ATOM 1319 O O . SER A 1 171 ? 27.715 -24.683 -25.245 1.00 42.59 171 SER A O 1
ATOM 1321 N N . ILE A 1 172 ? 25.592 -24.589 -24.550 1.00 47.97 172 ILE A N 1
ATOM 1322 C CA . ILE A 1 172 ? 25.491 -23.140 -24.681 1.00 47.97 172 ILE A CA 1
ATOM 1323 C C . ILE A 1 172 ? 26.291 -22.590 -23.500 1.00 47.97 172 ILE A C 1
ATOM 1325 O O . ILE A 1 172 ? 25.759 -22.409 -22.409 1.00 47.97 172 ILE A O 1
ATOM 1329 N N . LYS A 1 173 ? 27.600 -22.390 -23.685 1.00 45.66 173 LYS A N 1
ATOM 1330 C CA . LYS A 1 173 ? 28.402 -21.573 -22.778 1.00 45.66 173 LYS A CA 1
ATOM 1331 C C . LYS A 1 173 ? 27.816 -20.172 -22.871 1.00 45.66 173 LYS A C 1
ATOM 1333 O O . LYS A 1 173 ? 28.121 -19.438 -23.811 1.00 45.66 173 LYS A O 1
ATOM 1338 N N . SER A 1 174 ? 26.909 -19.829 -21.956 1.00 55.22 174 SER A N 1
ATOM 1339 C CA . SER A 1 174 ? 26.448 -18.454 -21.823 1.00 55.22 174 SER A CA 1
ATOM 1340 C C . SER A 1 174 ? 27.690 -17.590 -21.606 1.00 55.22 174 SER A C 1
ATOM 1342 O O . SER A 1 174 ? 28.537 -17.904 -20.771 1.00 55.22 174 SER A O 1
ATOM 1344 N N . ALA A 1 175 ? 27.842 -16.529 -22.401 1.00 64.56 175 ALA A N 1
ATOM 1345 C CA . ALA A 1 175 ? 29.007 -15.647 -22.318 1.00 64.56 175 ALA A CA 1
ATOM 1346 C C . ALA A 1 175 ? 29.148 -14.984 -20.928 1.00 64.56 175 ALA A C 1
ATOM 1348 O O . ALA A 1 175 ? 30.240 -14.554 -20.571 1.00 64.56 175 ALA A O 1
ATOM 1349 N N . CYS A 1 176 ? 28.071 -14.990 -20.133 1.00 69.25 176 CYS A N 1
ATOM 1350 C CA . CYS A 1 176 ? 28.065 -14.725 -18.699 1.00 69.25 176 CYS A CA 1
ATOM 1351 C C . CYS A 1 176 ? 27.434 -15.928 -17.970 1.00 69.25 176 CYS A C 1
ATOM 1353 O O . CYS A 1 176 ? 26.224 -16.146 -18.109 1.00 69.25 176 CYS A O 1
ATOM 1355 N N . PRO A 1 177 ? 28.197 -16.755 -17.234 1.00 71.31 177 PRO A N 1
ATOM 1356 C CA . PRO A 1 177 ? 27.602 -17.704 -16.300 1.00 71.31 177 PRO A CA 1
ATOM 1357 C C . PRO A 1 177 ? 26.937 -16.923 -15.160 1.00 71.31 177 PRO A C 1
ATOM 1359 O O . PRO A 1 177 ? 27.535 -15.994 -14.618 1.00 71.31 177 PRO A O 1
ATOM 1362 N N . PHE A 1 178 ? 25.706 -17.289 -14.795 1.00 73.62 178 PHE A N 1
ATOM 1363 C CA . PHE A 1 178 ? 25.061 -16.715 -13.614 1.00 73.62 178 PHE A CA 1
ATOM 1364 C C . PHE A 1 178 ? 25.899 -17.039 -12.368 1.00 73.62 178 PHE A C 1
ATOM 1366 O O . PHE A 1 178 ? 26.260 -18.209 -12.178 1.00 73.62 178 PHE A O 1
ATOM 1373 N N . PRO A 1 179 ? 26.240 -16.042 -11.531 1.00 80.12 179 PRO A N 1
ATOM 1374 C CA . PRO A 1 179 ? 27.021 -16.293 -10.334 1.00 80.12 179 PRO A CA 1
ATOM 1375 C C . PRO A 1 179 ? 26.208 -17.167 -9.377 1.00 80.12 179 PRO A C 1
ATOM 1377 O O . PRO A 1 179 ? 25.091 -16.825 -8.996 1.00 80.12 179 PRO A O 1
ATOM 1380 N N . LYS A 1 180 ? 26.776 -18.307 -8.978 1.00 83.38 180 LYS A N 1
ATOM 1381 C CA . LYS A 1 180 ? 26.234 -19.119 -7.887 1.00 83.38 180 LYS A CA 1
ATOM 1382 C C . LYS A 1 180 ? 26.777 -18.563 -6.581 1.00 83.38 180 LYS A C 1
ATOM 1384 O O . LYS A 1 180 ? 27.932 -18.807 -6.246 1.00 83.38 180 LYS A O 1
ATOM 1389 N N . LEU A 1 181 ? 25.959 -17.775 -5.901 1.00 89.00 181 LEU A N 1
ATOM 1390 C CA . LEU A 1 181 ? 26.313 -17.151 -4.633 1.00 89.00 181 LEU A CA 1
ATOM 1391 C C . LEU A 1 181 ? 25.835 -18.021 -3.468 1.00 89.00 181 LEU A C 1
ATOM 1393 O O . LEU A 1 181 ? 24.732 -18.568 -3.507 1.00 89.00 181 LEU A O 1
ATOM 1397 N N . GLU A 1 182 ? 26.657 -18.147 -2.429 1.00 92.25 182 GLU A N 1
ATOM 1398 C CA . GLU A 1 182 ? 26.282 -18.883 -1.223 1.00 92.25 182 GLU A CA 1
ATOM 1399 C C . GLU A 1 182 ? 25.304 -18.064 -0.372 1.00 92.25 182 GLU A C 1
ATOM 1401 O O . GLU A 1 182 ? 25.537 -16.893 -0.073 1.00 92.25 182 GLU A O 1
ATOM 1406 N N . LEU A 1 183 ? 24.206 -18.691 0.064 1.00 93.31 183 LEU A N 1
ATOM 1407 C CA . LEU A 1 183 ? 23.181 -18.015 0.867 1.00 93.31 183 LEU A CA 1
ATOM 1408 C C . LEU A 1 183 ? 23.740 -17.466 2.190 1.00 93.31 183 LEU A C 1
ATOM 1410 O O . LEU A 1 183 ? 23.386 -16.360 2.605 1.00 93.31 183 LEU A O 1
ATOM 1414 N N . ASN A 1 184 ? 24.624 -18.236 2.826 1.00 94.94 184 ASN A N 1
ATOM 1415 C CA . ASN A 1 184 ? 25.192 -17.948 4.142 1.00 94.94 184 ASN A CA 1
ATOM 1416 C C . ASN A 1 184 ? 26.689 -17.617 4.068 1.00 94.94 184 ASN A C 1
ATOM 1418 O O . ASN A 1 184 ? 27.432 -17.962 4.986 1.00 94.94 184 ASN A O 1
ATOM 1422 N N . ASP A 1 185 ? 27.127 -16.962 2.987 1.00 95.38 185 ASP A N 1
ATOM 1423 C CA . ASP A 1 185 ? 28.512 -16.506 2.846 1.00 95.38 185 ASP A CA 1
ATOM 1424 C C . ASP A 1 185 ? 28.946 -15.708 4.100 1.00 95.38 185 ASP A C 1
ATOM 1426 O O . ASP A 1 185 ? 28.276 -14.726 4.461 1.00 95.38 185 ASP A O 1
ATOM 1430 N N . PRO A 1 186 ? 30.044 -16.091 4.785 1.00 95.56 186 PRO A N 1
ATOM 1431 C CA . PRO A 1 186 ? 30.502 -15.420 6.001 1.00 95.56 186 PRO A CA 1
ATOM 1432 C C . PRO A 1 186 ? 30.712 -13.907 5.846 1.00 95.56 186 PRO A C 1
ATOM 1434 O O . PRO A 1 186 ? 30.482 -13.160 6.800 1.00 95.56 186 PRO A O 1
ATOM 1437 N N . ALA A 1 187 ? 31.100 -13.438 4.654 1.00 94.25 187 ALA A N 1
ATOM 1438 C CA . ALA A 1 187 ? 31.310 -12.020 4.373 1.00 94.25 187 ALA A CA 1
ATOM 1439 C C . ALA A 1 187 ? 30.004 -11.210 4.402 1.00 94.25 187 ALA A C 1
ATOM 1441 O O . ALA A 1 187 ? 30.042 -10.012 4.685 1.00 94.25 187 ALA A O 1
ATOM 1442 N N . ILE A 1 188 ? 28.859 -11.849 4.149 1.00 93.25 188 ILE A N 1
ATOM 1443 C CA . ILE A 1 188 ? 27.530 -11.229 4.235 1.00 93.25 188 ILE A CA 1
ATOM 1444 C C . ILE A 1 188 ? 26.902 -11.470 5.607 1.00 93.25 188 ILE A C 1
ATOM 1446 O O . ILE A 1 188 ? 26.317 -10.555 6.185 1.00 93.25 188 ILE A O 1
ATOM 1450 N N . MET A 1 189 ? 27.049 -12.676 6.160 1.00 95.88 189 MET A N 1
ATOM 1451 C CA . MET A 1 189 ? 26.391 -13.063 7.412 1.00 95.88 189 MET A CA 1
ATOM 1452 C C . MET A 1 189 ? 26.823 -12.229 8.622 1.00 95.88 189 MET A C 1
ATOM 1454 O O . MET A 1 189 ? 26.044 -12.090 9.559 1.00 95.88 189 MET A O 1
ATOM 1458 N N . GLN A 1 190 ? 28.004 -11.608 8.591 1.00 95.50 190 GLN A N 1
ATOM 1459 C CA . GLN A 1 190 ? 28.419 -10.642 9.618 1.00 95.50 190 GLN A CA 1
ATOM 1460 C C . GLN A 1 190 ? 27.520 -9.390 9.706 1.00 95.50 190 GLN A C 1
ATOM 1462 O O . GLN A 1 190 ? 27.505 -8.731 10.742 1.00 95.50 190 GLN A O 1
ATOM 1467 N N . PHE A 1 191 ? 26.777 -9.060 8.643 1.00 94.44 191 PHE A N 1
ATOM 1468 C CA . PHE A 1 191 ? 25.842 -7.928 8.592 1.00 94.44 191 PHE A CA 1
ATOM 1469 C C . PHE A 1 191 ? 24.382 -8.341 8.813 1.00 94.44 191 PHE A C 1
ATOM 1471 O O . PHE A 1 191 ? 23.507 -7.479 8.908 1.00 94.44 191 PHE A O 1
ATOM 1478 N N . TYR A 1 192 ? 24.106 -9.646 8.876 1.00 95.81 192 TYR A N 1
ATOM 1479 C CA . TYR A 1 192 ? 22.758 -10.154 9.078 1.00 95.81 192 TYR A CA 1
ATOM 1480 C C . TYR A 1 192 ? 22.326 -9.970 10.532 1.00 95.81 192 TYR A C 1
ATOM 1482 O O . TYR A 1 192 ? 22.950 -10.482 11.464 1.00 95.81 192 TYR A O 1
ATOM 1490 N N . VAL A 1 193 ? 21.202 -9.288 10.715 1.00 95.69 193 VAL A N 1
ATOM 1491 C CA . VAL A 1 193 ? 20.566 -9.066 12.007 1.00 95.69 193 VAL A CA 1
ATOM 1492 C C . VAL A 1 193 ? 19.116 -9.511 11.909 1.00 95.69 193 VAL A C 1
ATOM 1494 O O . VAL A 1 193 ? 18.348 -9.035 11.078 1.00 95.69 193 VAL A O 1
ATOM 1497 N N . LYS A 1 194 ? 18.715 -10.421 12.798 1.00 95.75 194 LYS A N 1
ATOM 1498 C CA . LYS A 1 194 ? 17.302 -10.741 12.983 1.00 95.75 194 LYS A CA 1
ATOM 1499 C C . LYS A 1 194 ? 16.715 -9.781 14.007 1.00 95.75 194 LYS A C 1
ATOM 1501 O O . LYS A 1 194 ? 17.136 -9.785 15.164 1.00 95.75 194 LYS A O 1
ATOM 1506 N N . HIS A 1 195 ? 15.735 -8.988 13.600 1.00 95.38 195 HIS A N 1
ATOM 1507 C CA . HIS A 1 195 ? 15.028 -8.115 14.523 1.00 95.38 195 HIS A CA 1
ATOM 1508 C C . HIS A 1 195 ? 13.790 -8.800 15.111 1.00 95.38 195 HIS A C 1
ATOM 1510 O O . HIS A 1 195 ? 13.164 -9.656 14.489 1.00 95.38 195 HIS A O 1
ATOM 1516 N N . SER A 1 196 ? 13.421 -8.404 16.331 1.00 93.75 196 SER A N 1
ATOM 1517 C CA . SER A 1 196 ? 12.150 -8.796 16.943 1.00 93.75 196 SER A CA 1
ATOM 1518 C C . SER A 1 196 ? 10.975 -8.123 16.239 1.00 93.75 196 SER A C 1
ATOM 1520 O O . SER A 1 196 ? 11.135 -7.029 15.697 1.00 93.75 196 SER A O 1
ATOM 1522 N N . LYS A 1 197 ? 9.792 -8.738 16.316 1.00 94.12 197 LYS A N 1
ATOM 1523 C CA . LYS A 1 197 ? 8.539 -8.189 15.783 1.00 94.12 197 LYS A CA 1
ATOM 1524 C C . LYS A 1 197 ? 8.285 -6.755 16.268 1.00 94.12 197 LYS A C 1
ATOM 1526 O O . LYS A 1 197 ? 8.644 -6.401 17.393 1.00 94.12 197 LYS A O 1
ATOM 1531 N N . VAL A 1 198 ? 7.651 -5.948 15.416 1.00 95.19 198 VAL A N 1
ATOM 1532 C CA . VAL A 1 198 ? 7.196 -4.597 15.770 1.00 95.19 198 VAL A CA 1
ATOM 1533 C C . VAL A 1 198 ? 6.166 -4.688 16.897 1.00 95.19 198 VAL A C 1
ATOM 1535 O O . VAL A 1 198 ? 5.195 -5.437 16.798 1.00 95.19 198 VAL A O 1
ATOM 1538 N N . VAL A 1 199 ? 6.367 -3.906 17.956 1.00 93.56 199 VAL A N 1
ATOM 1539 C CA . VAL A 1 199 ? 5.414 -3.755 19.061 1.00 93.56 199 VAL A CA 1
ATOM 1540 C C . VAL A 1 199 ? 4.899 -2.321 19.043 1.00 93.56 199 VAL A C 1
ATOM 1542 O O . VAL A 1 199 ? 5.684 -1.384 19.178 1.00 93.56 199 VAL A O 1
ATOM 1545 N N . CYS A 1 200 ? 3.592 -2.169 18.852 1.00 95.19 200 CYS A N 1
ATOM 1546 C CA . CYS A 1 200 ? 2.908 -0.879 18.792 1.00 95.19 200 CYS A CA 1
ATOM 1547 C C . CYS A 1 200 ? 2.165 -0.569 20.096 1.00 95.19 200 CYS A C 1
ATOM 1549 O O . CYS A 1 200 ? 2.372 -1.249 21.104 1.00 95.19 200 CYS A O 1
ATOM 1551 N N . ASP A 1 201 ? 1.337 0.479 20.089 1.00 88.25 201 ASP A N 1
ATOM 1552 C CA . ASP A 1 201 ? 0.602 0.902 21.278 1.00 88.25 201 ASP A CA 1
ATOM 1553 C C . ASP A 1 201 ? -0.241 -0.239 21.859 1.00 88.25 201 ASP A C 1
ATOM 1555 O O . ASP A 1 201 ? -0.911 -0.984 21.145 1.00 88.25 201 ASP A O 1
ATOM 1559 N N . TRP A 1 202 ? -0.198 -0.362 23.187 1.00 86.19 202 TRP A N 1
ATOM 1560 C CA . TRP A 1 202 ? -0.907 -1.406 23.930 1.00 86.19 202 TRP A CA 1
ATOM 1561 C C . TRP A 1 202 ? -2.426 -1.209 23.918 1.00 86.19 202 TRP A C 1
ATOM 1563 O O . TRP A 1 202 ? -3.178 -2.164 24.107 1.00 86.19 202 TRP A O 1
ATOM 1573 N N . GLU A 1 203 ? -2.882 0.032 23.750 1.00 91.94 203 GLU A N 1
ATOM 1574 C CA . GLU A 1 203 ? -4.294 0.338 23.604 1.00 91.94 203 GLU A CA 1
ATOM 1575 C C . GLU A 1 203 ? -4.712 0.127 22.151 1.00 91.94 203 GLU A C 1
ATOM 1577 O O . GLU A 1 203 ? -4.228 0.817 21.259 1.00 91.94 203 GLU A O 1
ATOM 1582 N N . GLU A 1 204 ? -5.635 -0.811 21.932 1.00 94.75 204 GLU A N 1
ATOM 1583 C CA . GLU A 1 204 ? -6.212 -1.070 20.615 1.00 94.75 204 GLU A CA 1
ATOM 1584 C C . GLU A 1 204 ? -6.904 0.167 20.037 1.00 94.75 204 GLU A C 1
ATOM 1586 O O . GLU A 1 204 ? -7.560 0.943 20.740 1.00 94.75 204 GLU A O 1
ATOM 1591 N N . ASP A 1 205 ? -6.830 0.296 18.715 1.00 97.00 205 ASP A N 1
ATOM 1592 C CA . ASP A 1 205 ? -7.560 1.324 17.993 1.00 97.00 205 ASP A CA 1
ATOM 1593 C C . ASP A 1 205 ? -9.065 1.278 18.293 1.00 97.00 205 ASP A C 1
ATOM 1595 O O . ASP A 1 205 ? -9.715 0.227 18.267 1.00 97.00 205 ASP A O 1
ATOM 1599 N N . TRP A 1 206 ? -9.650 2.451 18.553 1.00 97.94 206 TRP A N 1
ATOM 1600 C CA . TRP A 1 206 ? -11.064 2.534 18.923 1.00 97.94 206 TRP A CA 1
ATOM 1601 C C . TRP A 1 206 ? -12.009 2.217 17.772 1.00 97.94 206 TRP A C 1
ATOM 1603 O O . TRP A 1 206 ? -13.182 1.907 17.987 1.00 97.94 206 TRP A O 1
ATOM 1613 N N . VAL A 1 207 ? -11.520 2.336 16.543 1.00 98.12 207 VAL A N 1
ATOM 1614 C CA . VAL A 1 207 ? -12.320 2.213 15.332 1.00 98.12 207 VAL A CA 1
ATOM 1615 C C . VAL A 1 207 ? -11.584 1.398 14.282 1.00 98.12 207 VAL A C 1
ATOM 1617 O O . VAL A 1 207 ? -10.379 1.178 14.361 1.00 98.12 207 VAL A O 1
ATOM 1620 N N . THR A 1 208 ? -12.323 0.954 13.276 1.00 97.31 208 THR A N 1
ATOM 1621 C CA . THR A 1 208 ? -11.782 0.236 12.132 1.00 97.31 208 THR A CA 1
ATOM 1622 C C . THR A 1 208 ? -12.583 0.553 10.871 1.00 97.31 208 THR A C 1
ATOM 1624 O O . THR A 1 208 ? -13.799 0.747 10.937 1.00 97.31 208 THR A O 1
ATOM 1627 N N . LEU A 1 209 ? -11.908 0.607 9.722 1.00 96.56 209 LEU A N 1
ATOM 1628 C CA . LEU A 1 209 ? -12.504 0.891 8.411 1.00 96.56 209 LEU A CA 1
ATOM 1629 C C . LEU A 1 209 ? -12.455 -0.333 7.488 1.00 96.56 209 LEU A C 1
ATOM 1631 O O . LEU A 1 209 ? -11.992 -0.252 6.356 1.00 96.56 209 LEU A O 1
ATOM 1635 N N . ARG A 1 210 ? -12.913 -1.488 7.979 1.00 94.38 210 ARG A N 1
ATOM 1636 C CA . ARG A 1 210 ? -12.795 -2.753 7.240 1.00 94.38 210 ARG A CA 1
ATOM 1637 C C . ARG A 1 210 ? -13.983 -3.021 6.332 1.00 94.38 210 ARG A C 1
ATOM 1639 O O . ARG A 1 210 ? -15.136 -2.837 6.737 1.00 94.38 210 ARG A O 1
ATOM 1646 N N . GLN A 1 211 ? -13.695 -3.530 5.134 1.00 91.25 211 GLN A N 1
ATOM 1647 C CA . GLN A 1 211 ? -14.703 -3.933 4.139 1.00 91.25 211 GLN A CA 1
ATOM 1648 C C . GLN A 1 211 ? -15.620 -2.768 3.710 1.00 91.25 211 GLN A C 1
ATOM 1650 O O . GLN A 1 211 ? -16.820 -2.939 3.483 1.00 91.25 211 GLN A O 1
ATOM 1655 N N . GLY A 1 212 ? -15.069 -1.553 3.654 1.00 92.38 212 GLY A N 1
ATOM 1656 C CA . GLY A 1 212 ? -15.806 -0.350 3.261 1.00 92.38 212 GLY A CA 1
ATOM 1657 C C . GLY A 1 212 ? -16.826 0.144 4.289 1.00 92.38 212 GLY A C 1
ATOM 1658 O O . GLY A 1 212 ? -17.758 0.870 3.934 1.00 92.38 212 GLY A O 1
ATOM 1659 N N . VAL A 1 213 ? -16.664 -0.225 5.564 1.00 95.81 213 VAL A N 1
ATOM 1660 C CA . VAL A 1 213 ? -17.587 0.154 6.640 1.00 95.81 213 VAL A CA 1
ATOM 1661 C C . VAL A 1 213 ? -16.826 0.627 7.878 1.00 95.81 213 VAL A C 1
ATOM 1663 O O . VAL A 1 213 ? -15.947 -0.066 8.388 1.00 95.81 213 VAL A O 1
ATOM 1666 N N . PHE A 1 214 ? -17.226 1.787 8.399 1.00 97.75 214 PHE A N 1
ATOM 1667 C CA . PHE A 1 214 ? -16.777 2.311 9.683 1.00 97.75 214 PHE A CA 1
ATOM 1668 C C . PHE A 1 214 ? -17.380 1.510 10.833 1.00 97.75 214 PHE A C 1
ATOM 1670 O O . PHE A 1 214 ? -18.605 1.365 10.928 1.00 97.75 214 PHE A O 1
ATOM 1677 N N . ARG A 1 215 ? -16.528 1.021 11.737 1.00 98.00 215 ARG A N 1
ATOM 1678 C CA . ARG A 1 215 ? -16.961 0.360 12.967 1.00 98.00 215 ARG A CA 1
ATOM 1679 C C . ARG A 1 215 ? -16.202 0.848 14.189 1.00 98.00 215 ARG A C 1
ATOM 1681 O O . ARG A 1 215 ? -15.001 1.070 14.114 1.00 98.00 215 ARG A O 1
ATOM 1688 N N . ILE A 1 216 ? -16.897 0.940 15.318 1.00 98.00 216 ILE A N 1
ATOM 1689 C CA . ILE A 1 216 ? -16.278 1.104 16.640 1.00 98.00 216 ILE A CA 1
ATOM 1690 C C . ILE A 1 216 ? -15.927 -0.292 17.160 1.00 98.00 216 ILE A C 1
ATOM 1692 O O . ILE A 1 216 ? -16.749 -1.211 17.079 1.00 98.00 216 ILE A O 1
ATOM 1696 N N . THR A 1 217 ? -14.704 -0.475 17.652 1.00 97.50 217 THR A N 1
ATOM 1697 C CA . THR A 1 217 ? -14.220 -1.785 18.093 1.00 97.50 217 THR A CA 1
ATOM 1698 C C . THR A 1 217 ? -14.930 -2.236 19.368 1.00 97.50 217 THR A C 1
ATOM 1700 O O . THR A 1 217 ? -15.303 -1.439 20.231 1.00 97.50 217 THR A O 1
ATOM 1703 N N . GLY A 1 218 ? -15.118 -3.552 19.504 1.00 96.06 218 GLY A N 1
ATOM 1704 C CA . GLY A 1 218 ? -15.733 -4.128 20.703 1.00 96.06 218 GLY A CA 1
ATOM 1705 C C . GLY A 1 218 ? -14.926 -3.834 21.970 1.00 96.06 218 GLY A C 1
ATOM 1706 O O . GLY A 1 218 ? -15.509 -3.646 23.034 1.00 96.06 218 GLY A O 1
ATOM 1707 N N . THR A 1 219 ? -13.600 -3.747 21.852 1.00 95.81 219 THR A N 1
ATOM 1708 C CA . THR A 1 219 ? -12.690 -3.372 22.941 1.00 95.81 219 THR A CA 1
ATOM 1709 C C . THR A 1 219 ? -12.958 -1.946 23.421 1.00 95.81 219 THR A C 1
ATOM 1711 O O . THR A 1 219 ? -13.124 -1.731 24.622 1.00 95.81 219 THR A O 1
ATOM 1714 N N . ALA A 1 220 ? -13.112 -0.986 22.503 1.00 96.88 220 ALA A N 1
ATOM 1715 C CA . ALA A 1 220 ? -13.439 0.391 22.862 1.00 96.88 220 ALA A CA 1
ATOM 1716 C C . ALA A 1 220 ? -14.832 0.517 23.487 1.00 96.88 220 ALA A C 1
ATOM 1718 O O . ALA A 1 220 ? -14.965 1.161 24.522 1.00 96.88 220 ALA A O 1
ATOM 1719 N N . LEU A 1 221 ? -15.847 -0.163 22.939 1.00 96.19 221 LEU A N 1
ATOM 1720 C CA . LEU A 1 221 ? -17.210 -0.156 23.496 1.00 96.19 221 LEU A CA 1
ATOM 1721 C C . LEU A 1 221 ? -17.304 -0.763 24.905 1.00 96.19 221 LEU A C 1
ATOM 1723 O O . LEU A 1 221 ? -18.205 -0.416 25.662 1.00 96.19 221 LEU A O 1
ATOM 1727 N N . LYS A 1 222 ? -16.395 -1.677 25.266 1.00 96.31 222 LYS A N 1
ATOM 1728 C CA . LYS A 1 222 ? -16.302 -2.226 26.630 1.00 96.31 222 LYS A CA 1
ATOM 1729 C C . LYS A 1 222 ? -15.626 -1.261 27.604 1.00 96.31 222 LYS A C 1
ATOM 1731 O O . LYS A 1 222 ? -15.933 -1.295 28.791 1.00 96.31 222 LYS A O 1
ATOM 1736 N N . LYS A 1 223 ? -14.680 -0.454 27.117 1.00 96.06 223 LYS A N 1
ATOM 1737 C CA . LYS A 1 223 ? -13.851 0.442 27.937 1.00 96.06 223 LYS A CA 1
ATOM 1738 C C . LYS A 1 223 ? -14.475 1.828 28.112 1.00 96.06 223 LYS A C 1
ATOM 1740 O O . LYS A 1 223 ? -14.314 2.432 29.167 1.00 96.06 223 LYS A O 1
ATOM 1745 N N . TYR A 1 224 ? -15.184 2.318 27.100 1.00 96.50 224 TYR A N 1
ATOM 1746 C CA . TYR A 1 224 ? -15.703 3.678 27.034 1.00 96.50 224 TYR A CA 1
ATOM 1747 C C . TYR A 1 224 ? -17.198 3.695 26.703 1.00 96.50 224 TYR A C 1
ATOM 1749 O O . TYR A 1 224 ? -17.655 3.005 25.791 1.00 96.50 224 TYR A O 1
ATOM 1757 N N . SER A 1 225 ? -17.961 4.524 27.414 1.00 93.94 225 SER A N 1
ATOM 1758 C CA . SER A 1 225 ? -19.391 4.743 27.170 1.00 93.94 225 SER A CA 1
ATOM 1759 C C . SER A 1 225 ? -19.636 5.893 26.183 1.00 93.94 225 SER A C 1
ATOM 1761 O O . SER A 1 225 ? -18.895 6.874 26.171 1.00 93.94 225 SER A O 1
ATOM 1763 N N . ASN A 1 226 ? -20.685 5.765 25.359 1.00 94.44 226 ASN A N 1
ATOM 1764 C CA . ASN A 1 226 ? -21.158 6.768 24.386 1.00 94.44 226 ASN A CA 1
ATOM 1765 C C . ASN A 1 226 ? -20.060 7.398 23.508 1.00 94.44 226 ASN A C 1
ATOM 1767 O O . ASN A 1 226 ? -19.936 8.616 23.388 1.00 94.44 226 ASN A O 1
ATOM 1771 N N . ILE A 1 227 ? -19.269 6.552 22.848 1.00 97.69 227 ILE A N 1
ATOM 1772 C CA . ILE A 1 227 ? -18.255 7.004 21.892 1.00 97.69 227 ILE A CA 1
ATOM 1773 C C . ILE A 1 227 ? -18.934 7.675 20.690 1.00 97.69 227 ILE A C 1
ATOM 1775 O O . ILE A 1 227 ? -19.724 7.052 19.979 1.00 97.69 227 ILE A O 1
ATOM 1779 N N . THR A 1 228 ? -18.561 8.924 20.428 1.00 97.62 228 THR A N 1
ATOM 1780 C CA . THR A 1 228 ? -18.980 9.697 19.255 1.00 97.62 228 THR A CA 1
ATOM 1781 C C . THR A 1 228 ? -17.761 10.018 18.403 1.00 97.62 228 THR A C 1
ATOM 1783 O O . THR A 1 228 ? -16.760 10.496 18.933 1.00 97.62 228 THR A O 1
ATOM 1786 N N . CYS A 1 229 ? -17.828 9.753 17.097 1.00 98.44 229 CYS A N 1
ATOM 1787 C CA . CYS A 1 229 ? -16.693 9.908 16.189 1.00 98.44 229 CYS A CA 1
ATOM 1788 C C . CYS A 1 229 ? -17.019 10.804 14.995 1.00 98.44 229 CYS A C 1
ATOM 1790 O O . CYS A 1 229 ? -18.088 10.690 14.394 1.00 98.44 229 CYS A O 1
ATOM 1792 N N . ASP A 1 230 ? -16.035 11.606 14.608 1.00 98.50 230 ASP A N 1
ATOM 1793 C CA . ASP A 1 230 ? -16.011 12.376 13.376 1.00 98.50 230 ASP A CA 1
ATOM 1794 C C . ASP A 1 230 ? -14.954 11.799 12.427 1.00 98.50 230 ASP A C 1
ATOM 1796 O O . ASP A 1 230 ? -13.831 11.484 12.840 1.00 98.50 230 ASP A O 1
ATOM 1800 N N . LEU A 1 231 ? -15.311 11.673 11.151 1.00 98.50 231 LEU A N 1
ATOM 1801 C CA . LEU A 1 231 ? -14.439 11.169 10.090 1.00 98.50 231 LEU A CA 1
ATOM 1802 C C . LEU A 1 231 ? -14.058 12.320 9.165 1.00 98.50 231 LEU A C 1
ATOM 1804 O O . LEU A 1 231 ? -14.928 12.903 8.527 1.00 98.50 231 LEU A O 1
ATOM 1808 N N . TYR A 1 232 ? -12.766 12.606 9.063 1.00 98.56 232 TYR A N 1
ATOM 1809 C CA . TYR A 1 232 ? -12.191 13.630 8.194 1.00 98.56 232 TYR A CA 1
ATOM 1810 C C . TYR A 1 232 ? -11.590 12.930 6.974 1.00 98.56 232 TYR A C 1
ATOM 1812 O O . TYR A 1 232 ? -10.533 12.302 7.116 1.00 98.56 232 TYR A O 1
ATOM 1820 N N . PRO A 1 233 ? -12.256 12.954 5.806 1.00 98.38 233 PRO A N 1
ATOM 1821 C CA . PRO A 1 233 ? -11.717 12.300 4.626 1.00 98.38 233 PRO A CA 1
ATOM 1822 C C . PRO A 1 233 ? -10.408 12.953 4.193 1.00 98.38 233 PRO A C 1
ATOM 1824 O O . PRO A 1 233 ? -10.288 14.177 4.221 1.00 98.38 233 PRO A O 1
ATOM 1827 N N . LEU A 1 234 ? -9.438 12.143 3.784 1.00 98.19 234 LEU A N 1
ATOM 1828 C CA . LEU A 1 234 ? -8.182 12.631 3.222 1.00 98.19 234 LEU A CA 1
ATOM 1829 C C . LEU A 1 234 ? -8.327 12.663 1.703 1.00 98.19 234 LEU A C 1
ATOM 1831 O O . LEU A 1 234 ? -8.639 11.643 1.087 1.00 98.19 234 LEU A O 1
ATOM 1835 N N . VAL A 1 235 ? -8.142 13.839 1.109 1.00 96.56 235 VAL A N 1
ATOM 1836 C CA . VAL A 1 235 ? -8.308 14.055 -0.330 1.00 96.56 235 VAL A CA 1
ATOM 1837 C C . VAL A 1 235 ? -7.027 14.595 -0.953 1.00 96.56 235 VAL A C 1
ATOM 1839 O O . VAL A 1 235 ? -6.364 15.473 -0.393 1.00 96.56 235 VAL A O 1
ATOM 1842 N N . LYS A 1 236 ? -6.684 14.066 -2.130 1.00 95.75 236 LYS A N 1
ATOM 1843 C CA . LYS A 1 236 ? -5.556 14.522 -2.942 1.00 95.75 236 LYS A CA 1
ATOM 1844 C C . LYS A 1 236 ? -5.791 15.956 -3.419 1.00 95.75 236 LYS A C 1
ATOM 1846 O O . LYS A 1 236 ? -6.726 16.217 -4.170 1.00 95.75 236 LYS A O 1
ATOM 1851 N N . GLU A 1 237 ? -4.906 16.870 -3.029 1.00 96.44 237 GLU A N 1
ATOM 1852 C CA . GLU A 1 237 ? -4.812 18.212 -3.622 1.00 96.44 237 GLU A CA 1
ATOM 1853 C C . GLU A 1 237 ? -3.807 18.200 -4.787 1.00 96.44 237 GLU A C 1
ATOM 1855 O O . GLU A 1 237 ? -4.045 18.770 -5.848 1.00 96.44 237 GLU A O 1
ATOM 1860 N N . SER A 1 238 ? -2.692 17.486 -4.614 1.00 96.75 238 SER A N 1
ATOM 1861 C CA . SER A 1 238 ? -1.688 17.193 -5.643 1.00 96.75 238 SER A CA 1
ATOM 1862 C C . SER A 1 238 ? -0.979 15.877 -5.308 1.00 96.75 238 SER A C 1
ATOM 1864 O O . SER A 1 238 ? -1.189 15.325 -4.234 1.00 96.75 238 SER A O 1
ATOM 1866 N N . ASP A 1 239 ? -0.086 15.379 -6.167 1.00 95.88 239 ASP A N 1
ATOM 1867 C CA . ASP A 1 239 ? 0.713 14.173 -5.849 1.00 95.88 239 ASP A CA 1
ATOM 1868 C C . ASP A 1 239 ? 1.674 14.334 -4.657 1.00 95.88 239 ASP A C 1
ATOM 1870 O O . ASP A 1 239 ? 2.294 13.374 -4.189 1.00 95.88 239 ASP A O 1
ATOM 1874 N N . PHE A 1 240 ? 1.820 15.570 -4.181 1.00 96.44 240 PHE A N 1
ATOM 1875 C CA . PHE A 1 240 ? 2.724 15.962 -3.106 1.00 96.44 240 PHE A CA 1
ATOM 1876 C C . PHE A 1 240 ? 1.987 16.540 -1.901 1.00 96.44 240 PHE A C 1
ATOM 1878 O O . PHE A 1 240 ? 2.635 16.930 -0.931 1.00 96.44 240 PHE A O 1
ATOM 1885 N N . LYS A 1 241 ? 0.650 16.623 -1.950 1.00 96.62 241 LYS A N 1
ATOM 1886 C CA . LYS A 1 241 ? -0.146 17.158 -0.848 1.00 96.62 241 LYS A CA 1
ATOM 1887 C C . LYS A 1 241 ? -1.541 16.545 -0.777 1.00 96.62 241 LYS A C 1
ATOM 1889 O O . LYS A 1 241 ? -2.285 16.535 -1.756 1.00 96.62 241 LYS A O 1
ATOM 1894 N N . VAL A 1 242 ? -1.903 16.140 0.434 1.00 97.50 242 VAL A N 1
ATOM 1895 C CA . VAL A 1 242 ? -3.251 15.729 0.837 1.00 97.50 242 VAL A CA 1
ATOM 1896 C C . VAL A 1 242 ? -3.807 16.718 1.849 1.00 97.50 242 VAL A C 1
ATOM 1898 O O . VAL A 1 242 ? -3.058 17.324 2.618 1.00 97.50 242 VAL A O 1
ATOM 1901 N N . VAL A 1 243 ? -5.123 16.893 1.837 1.00 97.38 243 VAL A N 1
ATOM 1902 C CA . VAL A 1 243 ? -5.840 17.778 2.759 1.00 97.38 243 VAL A CA 1
ATOM 1903 C C . VAL A 1 243 ? -7.024 17.051 3.388 1.00 97.38 243 VAL A C 1
ATOM 1905 O O . VAL A 1 243 ? -7.534 16.073 2.846 1.00 97.38 243 VAL A O 1
ATOM 1908 N N . GLU A 1 244 ? -7.448 17.525 4.556 1.00 97.75 244 GLU A N 1
ATOM 1909 C CA . GLU A 1 244 ? -8.668 17.058 5.216 1.00 97.75 244 GLU A CA 1
ATOM 1910 C C . GLU A 1 244 ? -9.877 17.745 4.562 1.00 97.75 244 GLU A C 1
ATOM 1912 O O . GLU A 1 244 ? -9.934 18.973 4.501 1.00 97.75 244 GLU A O 1
ATOM 1917 N N . ALA A 1 245 ? -10.828 16.959 4.061 1.00 97.38 245 ALA A N 1
ATOM 1918 C CA . ALA A 1 245 ? -12.104 17.451 3.549 1.00 97.38 245 ALA A CA 1
ATOM 1919 C C . ALA A 1 245 ? -13.117 17.686 4.685 1.00 97.38 245 ALA A C 1
ATOM 1921 O O . ALA A 1 245 ? -12.852 17.390 5.855 1.00 97.38 245 ALA A O 1
ATOM 1922 N N . GLU A 1 246 ? -14.302 18.195 4.328 1.00 97.31 246 GLU A N 1
ATOM 1923 C CA . GLU A 1 246 ? -15.395 18.409 5.279 1.00 97.31 246 GLU A CA 1
ATOM 1924 C C . GLU A 1 246 ? -15.720 17.122 6.057 1.00 97.31 246 GLU A C 1
ATOM 1926 O O . GLU A 1 246 ? -15.945 16.065 5.451 1.00 97.31 246 GLU A O 1
ATOM 1931 N N . PRO A 1 247 ? -15.735 17.178 7.401 1.00 97.31 247 PRO A N 1
ATOM 1932 C CA . PRO A 1 247 ? -15.896 15.989 8.210 1.00 97.31 247 PRO A CA 1
ATOM 1933 C C . PRO A 1 247 ? -17.329 15.470 8.202 1.00 97.31 247 PRO A C 1
ATOM 1935 O O . PRO A 1 247 ? -18.301 16.213 8.350 1.00 97.31 247 PRO A O 1
ATOM 1938 N N . LEU A 1 248 ? -17.449 14.148 8.191 1.00 97.44 248 LEU A N 1
ATOM 1939 C CA . LEU A 1 248 ? -18.669 13.464 8.585 1.00 97.44 248 LEU A CA 1
ATOM 1940 C C . LEU A 1 248 ? -18.781 13.518 10.101 1.00 97.44 248 LEU A C 1
ATOM 1942 O O . LEU A 1 248 ? -17.958 12.935 10.808 1.00 97.44 248 LEU A O 1
ATOM 1946 N N . LYS A 1 249 ? -19.793 14.228 10.594 1.00 97.75 249 LYS A N 1
ATOM 1947 C CA . LYS A 1 249 ? -20.023 14.407 12.026 1.00 97.75 249 LYS A CA 1
ATOM 1948 C C . LYS A 1 249 ? -20.856 13.278 12.618 1.00 97.75 249 LYS A C 1
ATOM 1950 O O . LYS A 1 249 ? -21.830 12.849 12.002 1.00 97.75 249 LYS A O 1
ATOM 1955 N N . ASN A 1 250 ? -20.518 12.861 13.839 1.00 96.25 250 ASN A N 1
ATOM 1956 C CA . ASN A 1 250 ? -21.287 11.890 14.629 1.00 96.25 250 ASN A CA 1
ATOM 1957 C C . ASN A 1 250 ? -21.596 10.591 13.857 1.00 96.25 250 ASN A C 1
ATOM 1959 O O . ASN A 1 250 ? -22.742 10.130 13.795 1.00 96.25 250 ASN A O 1
ATOM 1963 N N . VAL A 1 251 ? -20.572 10.016 13.225 1.00 97.38 251 VAL A N 1
ATOM 1964 C CA . VAL A 1 251 ? -20.708 8.841 12.361 1.00 97.38 251 VAL A CA 1
ATOM 1965 C C . VAL A 1 251 ? -21.180 7.639 13.171 1.00 97.38 251 VAL A C 1
ATOM 1967 O O . VAL A 1 251 ? -20.580 7.254 14.175 1.00 97.38 251 VAL A O 1
ATOM 1970 N N . LYS A 1 252 ? -22.267 7.014 12.711 1.00 96.44 252 LYS A N 1
ATOM 1971 C CA . LYS A 1 252 ? -22.840 5.834 13.363 1.00 96.44 252 LYS A CA 1
ATOM 1972 C C . LYS A 1 252 ? -22.014 4.589 13.056 1.00 96.44 252 LYS A C 1
ATOM 1974 O O . LYS A 1 252 ? -21.547 4.402 11.931 1.00 96.44 252 LYS A O 1
ATOM 1979 N N . ASN A 1 253 ? -21.904 3.695 14.033 1.00 96.62 253 ASN A N 1
ATOM 1980 C CA . ASN A 1 253 ? -21.325 2.369 13.837 1.00 96.62 253 ASN A CA 1
ATOM 1981 C C . ASN A 1 253 ? -22.048 1.630 12.689 1.00 96.62 253 ASN A C 1
ATOM 1983 O O . ASN A 1 253 ? -23.277 1.576 12.677 1.00 96.62 253 ASN A O 1
ATOM 1987 N N . GLY A 1 254 ? -21.305 1.084 11.723 1.00 96.06 254 GLY A N 1
ATOM 1988 C CA . GLY A 1 254 ? -21.860 0.433 10.530 1.00 96.06 254 GLY A CA 1
ATOM 1989 C C . GLY A 1 254 ? -22.059 1.349 9.314 1.00 96.06 254 GLY A C 1
ATOM 1990 O O . GLY A 1 254 ? -22.582 0.895 8.297 1.00 96.06 254 GLY A O 1
ATOM 1991 N N . THR A 1 255 ? -21.647 2.618 9.381 1.00 96.75 255 THR A N 1
ATOM 1992 C CA . THR A 1 255 ? -21.750 3.554 8.246 1.00 96.75 255 THR A CA 1
ATOM 1993 C C . THR A 1 255 ? -20.788 3.166 7.120 1.00 96.75 255 THR A C 1
ATOM 1995 O O . THR A 1 255 ? -19.620 2.870 7.372 1.00 96.75 255 THR A O 1
ATOM 1998 N N . ARG A 1 256 ? -21.260 3.186 5.867 1.00 95.38 256 ARG A N 1
ATOM 1999 C CA . ARG A 1 256 ? -20.406 2.980 4.685 1.00 95.38 256 ARG A CA 1
ATOM 2000 C C . ARG A 1 256 ? -19.467 4.166 4.480 1.00 95.38 256 ARG A C 1
ATOM 2002 O O . ARG A 1 256 ? -19.890 5.312 4.617 1.00 95.38 256 ARG A O 1
ATOM 2009 N N . ILE A 1 257 ? -18.222 3.883 4.114 1.00 95.56 257 ILE A N 1
ATOM 2010 C CA . ILE A 1 257 ? -17.238 4.916 3.772 1.00 95.56 257 ILE A CA 1
ATOM 2011 C C . ILE A 1 257 ? -17.191 5.181 2.264 1.00 95.56 257 ILE A C 1
ATOM 2013 O O . ILE A 1 257 ? -17.406 4.278 1.455 1.00 95.56 257 ILE A O 1
ATOM 2017 N N . PHE A 1 258 ? -16.893 6.429 1.904 1.00 95.06 258 PHE A N 1
ATOM 2018 C CA . PHE A 1 258 ? -16.845 6.917 0.518 1.00 95.06 258 PHE A CA 1
ATOM 2019 C C . PHE A 1 258 ? -15.482 7.500 0.114 1.00 95.06 258 PHE A C 1
ATOM 2021 O O . PHE A 1 258 ? -15.293 7.864 -1.041 1.00 95.06 258 PHE A O 1
ATOM 2028 N N . HIS A 1 259 ? -14.518 7.537 1.032 1.00 97.06 259 HIS A N 1
ATOM 2029 C CA . HIS A 1 259 ? -13.097 7.727 0.744 1.00 97.06 259 HIS A CA 1
ATOM 2030 C C . HIS A 1 259 ? -12.315 6.526 1.261 1.00 97.06 259 HIS A C 1
ATOM 2032 O O . HIS A 1 259 ? -12.818 5.759 2.078 1.00 97.06 259 HIS A O 1
ATOM 2038 N N . ASP A 1 260 ? -11.096 6.351 0.772 1.00 98.06 260 ASP A N 1
ATOM 2039 C CA . ASP A 1 260 ? -10.247 5.252 1.228 1.00 98.06 260 ASP A CA 1
ATOM 2040 C C . ASP A 1 260 ? -9.606 5.582 2.582 1.00 98.06 260 ASP A C 1
ATOM 2042 O O . ASP A 1 260 ? -9.465 4.737 3.463 1.00 98.06 260 ASP A O 1
ATOM 2046 N N . PHE A 1 261 ? -9.259 6.848 2.792 1.00 98.50 261 PHE A N 1
ATOM 2047 C CA . PHE A 1 261 ? -8.469 7.256 3.942 1.00 98.50 261 PHE A CA 1
ATOM 2048 C C . PHE A 1 261 ? -9.194 8.318 4.750 1.00 98.50 261 PHE A C 1
ATOM 2050 O O . PHE A 1 261 ? -9.744 9.278 4.204 1.00 98.50 261 PHE A O 1
ATOM 2057 N N . TYR A 1 262 ? -9.167 8.148 6.068 1.00 98.56 262 TYR A N 1
ATOM 2058 C CA . TYR A 1 262 ? -9.722 9.111 7.003 1.00 98.56 262 TYR A CA 1
ATOM 2059 C C . TYR A 1 262 ? -8.767 9.337 8.156 1.00 98.56 262 TYR A C 1
ATOM 2061 O O . TYR A 1 262 ? -8.184 8.404 8.705 1.00 98.56 262 TYR A O 1
ATOM 2069 N N . LYS A 1 263 ? -8.713 10.579 8.609 1.00 98.31 263 LYS A N 1
ATOM 2070 C CA . LYS A 1 263 ? -8.357 10.870 9.989 1.00 98.31 263 LYS A CA 1
ATOM 2071 C C . LYS A 1 263 ? -9.628 10.784 10.824 1.00 98.31 263 LYS A C 1
ATOM 2073 O O . LYS A 1 263 ? -10.639 11.402 10.498 1.00 98.31 263 LYS A O 1
ATOM 2078 N N . VAL A 1 264 ? -9.590 10.015 11.901 1.00 98.38 264 VAL A N 1
ATOM 2079 C CA . VAL A 1 264 ? -10.733 9.812 12.791 1.00 98.38 264 VAL A CA 1
ATOM 2080 C C . VAL A 1 264 ? -10.458 10.490 14.120 1.00 98.38 264 VAL A C 1
ATOM 2082 O O . VAL A 1 264 ? -9.363 10.365 14.665 1.00 98.38 264 VAL A O 1
ATOM 2085 N N . SER A 1 265 ? -11.454 11.201 14.641 1.00 98.31 265 SER A N 1
ATOM 2086 C CA . SER A 1 265 ? -11.428 11.783 15.980 1.00 98.31 265 SER A CA 1
ATOM 2087 C C . SER A 1 265 ? -12.664 11.329 16.741 1.00 98.31 265 SER A C 1
ATOM 2089 O O . SER A 1 265 ? -13.774 11.590 16.291 1.00 98.31 265 SER A O 1
ATOM 2091 N N . CYS A 1 266 ? -12.486 10.691 17.894 1.00 98.38 266 CYS A N 1
ATOM 2092 C CA . CYS A 1 266 ? -13.586 10.268 18.754 1.00 98.38 266 CYS A CA 1
ATOM 2093 C C . CYS A 1 266 ? -13.490 10.890 20.147 1.00 98.38 266 CYS A C 1
ATOM 2095 O O . CYS A 1 266 ? -12.398 11.150 20.659 1.00 98.38 266 CYS A O 1
ATOM 2097 N N . LEU A 1 267 ? -14.651 11.087 20.763 1.00 98.06 267 LEU A N 1
ATOM 2098 C CA . LEU A 1 267 ? -14.825 11.513 22.144 1.00 98.06 267 LEU A CA 1
ATOM 2099 C C . LEU A 1 267 ? -15.765 10.524 22.831 1.00 98.06 267 LEU A C 1
ATOM 2101 O O . LEU A 1 267 ? -16.827 10.210 22.296 1.00 98.06 267 LEU A O 1
ATOM 2105 N N . ALA A 1 268 ? -15.370 10.041 24.000 1.00 97.50 268 ALA A N 1
ATOM 2106 C CA . ALA A 1 268 ? -16.227 9.247 24.866 1.00 97.50 268 ALA A CA 1
ATOM 2107 C C . ALA A 1 268 ? -16.732 10.067 26.056 1.00 97.50 268 ALA A C 1
ATOM 2109 O O . ALA A 1 268 ? -16.144 11.096 26.421 1.00 97.50 268 ALA A O 1
ATOM 2110 N N . ASP A 1 269 ? -17.770 9.558 26.715 1.00 92.94 269 ASP A N 1
ATOM 2111 C CA . ASP A 1 269 ? -18.168 10.059 28.024 1.00 92.94 269 ASP A CA 1
ATOM 2112 C C . ASP A 1 269 ? -16.993 9.947 29.007 1.00 92.94 269 ASP A C 1
ATOM 2114 O O . ASP A 1 269 ? -16.194 9.010 28.969 1.00 92.94 269 ASP A O 1
ATOM 2118 N N . GLY A 1 270 ? -16.846 10.951 29.873 1.00 89.50 270 GLY A N 1
ATOM 2119 C CA . GLY A 1 270 ? -15.676 11.088 30.748 1.00 89.50 270 GLY A CA 1
ATOM 2120 C C . GLY A 1 270 ? -14.490 11.819 30.108 1.00 89.50 270 GLY A C 1
ATOM 2121 O O . GLY A 1 270 ? -13.479 12.034 30.770 1.00 89.50 270 GLY A O 1
ATOM 2122 N N . GLY A 1 271 ? -14.610 12.255 28.849 1.00 94.88 271 GLY A N 1
ATOM 2123 C CA . GLY A 1 271 ? -13.649 13.157 28.208 1.00 94.88 271 GLY A CA 1
ATOM 2124 C C . GLY A 1 271 ? -12.438 12.472 27.574 1.00 94.88 271 GLY A C 1
ATOM 2125 O O . GLY A 1 271 ? -11.538 13.168 27.100 1.00 94.88 271 GLY A O 1
ATOM 2126 N N . ALA A 1 272 ? -12.412 11.135 27.535 1.00 96.94 272 ALA A N 1
ATOM 2127 C CA . ALA A 1 272 ? -11.385 10.381 26.823 1.00 96.94 272 ALA A CA 1
ATOM 2128 C C . ALA A 1 272 ? -11.475 10.651 25.314 1.00 96.94 272 ALA A C 1
ATOM 2130 O O . ALA A 1 272 ? -12.565 10.682 24.737 1.00 96.94 272 ALA A O 1
ATOM 2131 N N . LYS A 1 273 ? -10.320 10.855 24.678 1.00 97.06 273 LYS A N 1
ATOM 2132 C CA . LYS A 1 273 ? -10.211 11.228 23.266 1.00 97.06 273 LYS A CA 1
ATOM 2133 C C . LYS A 1 273 ? -9.383 10.203 22.516 1.00 97.06 273 LYS A C 1
ATOM 2135 O O . LYS A 1 273 ? -8.365 9.745 23.023 1.00 97.06 273 LYS A O 1
ATOM 2140 N N . TYR A 1 274 ? -9.780 9.941 21.281 1.00 97.19 274 TYR A N 1
ATOM 2141 C CA . TYR A 1 274 ? -9.039 9.115 20.342 1.00 97.19 274 TYR A CA 1
ATOM 2142 C C . TYR A 1 274 ? -8.826 9.879 19.046 1.00 97.19 274 TYR A C 1
ATOM 2144 O O . TYR A 1 274 ? -9.752 10.514 18.542 1.00 97.19 274 TYR A O 1
ATOM 2152 N N . ARG A 1 275 ? -7.611 9.817 18.503 1.00 96.38 275 ARG A N 1
ATOM 2153 C CA . ARG A 1 275 ? -7.285 10.397 17.204 1.00 96.38 275 ARG A CA 1
ATOM 2154 C C . ARG A 1 275 ? -6.264 9.522 16.498 1.00 96.38 275 ARG A C 1
ATOM 2156 O O . ARG A 1 275 ? -5.167 9.350 17.013 1.00 96.38 275 ARG A O 1
ATOM 2163 N N . ASN A 1 276 ? -6.617 9.007 15.325 1.00 96.81 276 ASN A N 1
ATOM 2164 C CA . ASN A 1 276 ? -5.709 8.219 14.491 1.00 96.81 276 ASN A CA 1
ATOM 2165 C C . ASN A 1 276 ? -6.121 8.285 13.010 1.00 96.81 276 ASN A C 1
ATOM 2167 O O . ASN A 1 276 ? -7.221 8.737 12.685 1.00 96.81 276 ASN A O 1
ATOM 2171 N N . TRP A 1 277 ? -5.252 7.824 12.116 1.00 97.62 277 TRP A N 1
ATOM 2172 C CA . TRP A 1 277 ? -5.514 7.680 10.688 1.00 97.62 277 TRP A CA 1
ATOM 2173 C C . TRP A 1 277 ? -5.832 6.231 10.357 1.00 97.62 277 TRP A C 1
ATOM 2175 O O . TRP A 1 277 ? -5.179 5.310 10.840 1.00 97.62 277 TRP A O 1
ATOM 2185 N N . HIS A 1 278 ? -6.839 6.040 9.514 1.00 98.00 278 HIS A N 1
ATOM 2186 C CA . HIS A 1 278 ? -7.324 4.728 9.119 1.00 98.00 278 HIS A CA 1
ATOM 2187 C C . HIS A 1 278 ? -7.382 4.613 7.608 1.00 98.00 278 HIS A C 1
ATOM 2189 O O . HIS A 1 278 ? -7.896 5.505 6.929 1.00 98.00 278 HIS A O 1
ATOM 2195 N N . ALA A 1 279 ? -6.886 3.483 7.117 1.00 97.88 279 ALA A N 1
ATOM 2196 C CA . ALA A 1 279 ? -7.073 3.044 5.749 1.00 97.88 279 ALA A CA 1
ATOM 2197 C C . ALA A 1 279 ? -8.228 2.044 5.673 1.00 97.88 279 ALA A C 1
ATOM 2199 O O . ALA A 1 279 ? -8.328 1.117 6.479 1.00 97.88 279 ALA A O 1
ATOM 2200 N N . GLY A 1 280 ? -9.089 2.252 4.689 1.00 96.81 280 GLY A N 1
ATOM 2201 C CA . GLY A 1 280 ? -10.156 1.361 4.268 1.00 96.81 280 GLY A CA 1
ATOM 2202 C C . GLY A 1 280 ? -10.377 1.522 2.769 1.00 96.81 280 GLY A C 1
ATOM 2203 O O . GLY A 1 280 ? -9.781 2.375 2.125 1.00 96.81 280 GLY A O 1
ATOM 2204 N N . VAL A 1 281 ? -11.225 0.697 2.177 1.00 97.62 281 VAL A N 1
ATOM 2205 C CA . VAL A 1 281 ? -11.513 0.784 0.738 1.00 97.62 281 VAL A CA 1
ATOM 2206 C C . VAL A 1 281 ? -12.924 1.301 0.561 1.00 97.62 281 VAL A C 1
ATOM 2208 O O . VAL A 1 281 ? -13.869 0.675 1.049 1.00 97.62 281 VAL A O 1
ATOM 2211 N N . ARG A 1 282 ? -13.087 2.443 -0.117 1.00 95.50 282 ARG A N 1
ATOM 2212 C CA . ARG A 1 282 ? -14.424 2.983 -0.382 1.00 95.50 282 ARG A CA 1
ATOM 2213 C C . ARG A 1 282 ? -15.234 2.037 -1.261 1.00 95.50 282 ARG A C 1
ATOM 2215 O O . ARG A 1 282 ? -14.698 1.408 -2.172 1.00 95.50 282 ARG A O 1
ATOM 2222 N N . GLN A 1 283 ? -16.544 1.997 -1.036 1.00 88.00 283 GLN A N 1
ATOM 2223 C CA . GLN A 1 283 ? -17.467 1.350 -1.968 1.00 88.00 283 GLN A CA 1
ATOM 2224 C C . GLN A 1 283 ? -17.867 2.361 -3.044 1.00 88.00 283 GLN A C 1
ATOM 2226 O O . GLN A 1 283 ? -18.639 3.278 -2.778 1.00 88.00 283 GLN A O 1
ATOM 2231 N N . ASP A 1 284 ? -17.316 2.211 -4.247 1.00 91.94 284 ASP A N 1
ATOM 2232 C CA . ASP A 1 284 ? -17.575 3.120 -5.364 1.00 91.94 284 ASP A CA 1
ATOM 2233 C C . ASP A 1 284 ? -18.537 2.486 -6.378 1.00 91.94 284 ASP A C 1
ATOM 2235 O O . ASP A 1 284 ? -18.199 1.526 -7.079 1.00 91.94 284 ASP A O 1
ATOM 2239 N N . ASP A 1 285 ? -19.754 3.022 -6.465 1.00 90.75 285 ASP A N 1
ATOM 2240 C CA . ASP A 1 285 ? -20.791 2.509 -7.362 1.00 90.75 285 ASP A CA 1
ATOM 2241 C C . ASP A 1 285 ? -20.399 2.594 -8.843 1.00 90.75 285 ASP A C 1
ATOM 2243 O O . ASP A 1 285 ? -20.856 1.774 -9.642 1.00 90.75 285 ASP A O 1
ATOM 2247 N N . LEU A 1 286 ? -19.577 3.570 -9.246 1.00 93.44 286 LEU A N 1
ATOM 2248 C CA . LEU A 1 286 ? -19.146 3.708 -10.639 1.00 93.44 286 LEU A CA 1
ATOM 2249 C C . LEU A 1 286 ? -18.168 2.591 -11.006 1.00 93.44 286 LEU A C 1
ATOM 2251 O O . LEU A 1 286 ? -18.289 1.999 -12.081 1.00 93.44 286 LEU A O 1
ATOM 2255 N N . ILE A 1 287 ? -17.262 2.244 -10.090 1.00 94.81 287 ILE A N 1
ATOM 2256 C CA . ILE A 1 287 ? -16.352 1.103 -10.251 1.00 94.81 287 ILE A CA 1
ATOM 2257 C C . ILE A 1 287 ? -17.151 -0.208 -10.280 1.00 94.81 287 ILE A C 1
ATOM 2259 O O . ILE A 1 287 ? -16.942 -1.036 -11.168 1.00 94.81 287 ILE A O 1
ATOM 2263 N N . HIS A 1 288 ? -18.137 -0.375 -9.392 1.00 90.75 288 HIS A N 1
ATOM 2264 C CA . HIS A 1 288 ? -18.998 -1.565 -9.382 1.00 90.75 288 HIS A CA 1
ATOM 2265 C C . HIS A 1 288 ? -19.884 -1.682 -10.629 1.00 90.75 288 HIS A C 1
ATOM 2267 O O . HIS A 1 288 ? -20.195 -2.787 -11.073 1.00 90.75 288 HIS A O 1
ATOM 2273 N N . LYS A 1 289 ? -20.294 -0.570 -11.242 1.00 93.00 289 LYS A N 1
ATOM 2274 C CA . LYS A 1 289 ? -21.075 -0.594 -12.489 1.00 93.00 289 LYS A CA 1
ATOM 2275 C C . LYS A 1 289 ? -20.213 -0.842 -13.723 1.00 93.00 289 LYS A C 1
ATOM 2277 O O . LYS A 1 289 ? -20.751 -1.274 -14.745 1.00 93.00 289 LYS A O 1
ATOM 2282 N N . ARG A 1 290 ? -18.895 -0.618 -13.646 1.00 93.00 290 ARG A N 1
ATOM 2283 C CA . ARG A 1 290 ? -17.977 -0.875 -14.759 1.00 93.00 290 ARG A CA 1
ATOM 2284 C C . ARG A 1 290 ? -17.988 -2.363 -15.110 1.00 93.00 290 ARG A C 1
ATOM 2286 O O . ARG A 1 290 ? -17.781 -3.237 -14.263 1.00 93.00 290 ARG A O 1
ATOM 2293 N N . GLN A 1 291 ? -18.283 -2.636 -16.378 1.00 88.69 291 GLN A N 1
ATOM 2294 C CA . GLN A 1 291 ? -18.311 -3.985 -16.928 1.00 88.69 291 GLN A CA 1
ATOM 2295 C C . GLN A 1 291 ? -16.964 -4.293 -17.556 1.00 88.69 291 GLN A C 1
ATOM 2297 O O . GLN A 1 291 ? -16.460 -3.531 -18.383 1.00 88.69 291 GLN A O 1
ATOM 2302 N N . ALA A 1 292 ? -16.385 -5.417 -17.156 1.00 83.44 292 ALA A N 1
ATOM 2303 C CA . ALA A 1 292 ? -15.116 -5.845 -17.696 1.00 83.44 292 ALA A CA 1
ATOM 2304 C C . ALA A 1 292 ? -15.330 -6.448 -19.094 1.00 83.44 292 ALA A C 1
ATOM 2306 O O . ALA A 1 292 ? -16.205 -7.293 -19.299 1.00 83.44 292 ALA A O 1
ATOM 2307 N N . ARG A 1 293 ? -14.537 -6.005 -20.077 1.00 82.38 293 ARG A N 1
ATOM 2308 C CA . ARG A 1 293 ? -14.627 -6.484 -21.462 1.00 82.38 293 ARG A CA 1
ATOM 2309 C C . ARG A 1 293 ? -14.311 -7.974 -21.487 1.00 82.38 293 ARG A C 1
ATOM 2311 O O . ARG A 1 293 ? -13.212 -8.372 -21.107 1.00 82.38 293 ARG A O 1
ATOM 2318 N N . ASN A 1 294 ? -15.248 -8.800 -21.939 1.00 68.88 294 ASN A N 1
ATOM 2319 C CA . ASN A 1 294 ? -14.968 -10.207 -22.210 1.00 68.88 294 ASN A CA 1
ATOM 2320 C C . ASN A 1 294 ? -14.175 -10.283 -23.514 1.00 68.88 294 ASN A C 1
ATOM 2322 O O . ASN A 1 294 ? -14.748 -10.324 -24.602 1.00 68.88 294 ASN A O 1
ATOM 2326 N N . ALA A 1 295 ? -12.848 -10.235 -23.409 1.00 66.06 295 ALA A N 1
ATOM 2327 C CA . ALA A 1 295 ? -11.993 -10.496 -24.552 1.00 66.06 295 ALA A CA 1
ATOM 2328 C C . ALA A 1 295 ? -12.223 -11.947 -24.989 1.00 66.06 295 ALA A C 1
ATOM 2330 O O . ALA A 1 295 ? -12.102 -12.865 -24.179 1.00 66.06 295 ALA A O 1
ATOM 2331 N N . THR A 1 296 ? -12.537 -12.155 -26.268 1.00 60.44 296 THR A N 1
ATOM 2332 C CA . THR A 1 296 ? -12.865 -13.471 -26.845 1.00 60.44 296 THR A CA 1
ATOM 2333 C C . THR A 1 296 ? -11.775 -14.529 -26.633 1.00 60.44 296 THR A C 1
ATOM 2335 O O . THR A 1 296 ? -12.085 -15.711 -26.713 1.00 60.44 296 THR A O 1
ATOM 2338 N N . ASN A 1 297 ? -10.542 -14.118 -26.295 1.00 69.12 297 ASN A N 1
ATOM 2339 C CA . ASN A 1 297 ? -9.389 -14.984 -26.008 1.00 69.12 297 ASN A CA 1
ATOM 2340 C C . ASN A 1 297 ? -8.600 -14.587 -24.732 1.00 69.12 297 ASN A C 1
ATOM 2342 O O . ASN A 1 297 ? -7.439 -14.967 -24.592 1.00 69.12 297 ASN A O 1
ATOM 2346 N N . GLY A 1 298 ? -9.165 -13.775 -23.831 1.00 73.06 298 GLY A N 1
ATOM 2347 C CA . GLY A 1 298 ? -8.478 -13.362 -22.597 1.00 73.06 298 GLY A CA 1
ATOM 2348 C C . GLY A 1 298 ? -8.595 -14.407 -21.483 1.00 73.06 298 GLY A C 1
ATOM 2349 O O . GLY A 1 298 ? -9.646 -15.025 -21.338 1.00 73.06 298 GLY A O 1
ATOM 2350 N N . LEU A 1 299 ? -7.550 -14.571 -20.659 1.00 83.88 299 LEU A N 1
ATOM 2351 C CA . LEU A 1 299 ? -7.578 -15.488 -19.504 1.00 83.88 299 LEU A CA 1
ATOM 2352 C C . LEU A 1 299 ? -8.556 -15.040 -18.402 1.00 83.88 299 LEU A C 1
ATOM 2354 O O . LEU A 1 299 ? -8.947 -15.853 -17.575 1.00 83.88 299 LEU A O 1
ATOM 2358 N N . ASN A 1 300 ? -8.976 -13.767 -18.408 1.00 86.12 300 ASN A N 1
ATOM 2359 C CA . ASN A 1 300 ? -9.914 -13.182 -17.440 1.00 86.12 300 ASN A CA 1
ATOM 2360 C C . ASN A 1 300 ? -9.480 -13.351 -15.971 1.00 86.12 300 ASN A C 1
ATOM 2362 O O . ASN A 1 300 ? -10.329 -13.490 -15.091 1.00 86.12 300 ASN A O 1
ATOM 2366 N N . LEU A 1 301 ? -8.171 -13.318 -15.722 1.00 93.00 301 LEU A N 1
ATOM 2367 C CA . LEU A 1 301 ? -7.566 -13.430 -14.395 1.00 93.00 301 LEU A CA 1
ATOM 2368 C C . LEU A 1 301 ? -7.448 -12.057 -13.734 1.00 93.00 301 LEU A C 1
ATOM 2370 O O . LEU A 1 301 ? -7.271 -11.052 -14.433 1.00 93.00 301 LEU A O 1
ATOM 2374 N N . ASP A 1 302 ? -7.502 -12.042 -12.405 1.00 96.38 302 ASP A N 1
ATOM 2375 C CA . ASP A 1 302 ? -6.952 -10.955 -11.597 1.00 96.38 302 ASP A CA 1
ATOM 2376 C C . ASP A 1 302 ? -5.424 -10.929 -11.756 1.00 96.38 302 ASP A C 1
ATOM 2378 O O . ASP A 1 302 ? -4.788 -11.963 -11.958 1.00 96.38 302 ASP A O 1
ATOM 2382 N N . VAL A 1 303 ? -4.826 -9.746 -11.677 1.00 97.69 303 VAL A N 1
ATOM 2383 C CA . VAL A 1 303 ? -3.373 -9.558 -11.665 1.00 97.69 303 VAL A CA 1
ATOM 2384 C C . VAL A 1 303 ? -3.025 -8.865 -10.360 1.00 97.69 303 VAL A C 1
ATOM 2386 O O . VAL A 1 303 ? -3.428 -7.724 -10.139 1.00 97.69 303 VAL A O 1
ATOM 2389 N N . ILE A 1 304 ? -2.321 -9.572 -9.484 1.00 98.44 304 ILE A N 1
ATOM 2390 C CA . ILE A 1 304 ? -1.927 -9.092 -8.161 1.00 98.44 304 ILE A CA 1
ATOM 2391 C C . ILE A 1 304 ? -0.407 -9.106 -8.126 1.00 98.44 304 ILE A C 1
ATOM 2393 O O . ILE A 1 304 ? 0.196 -10.161 -8.270 1.00 98.44 304 ILE A O 1
ATOM 2397 N N . ILE A 1 305 ? 0.200 -7.939 -7.959 1.00 98.50 305 ILE A N 1
ATOM 2398 C CA . ILE A 1 305 ? 1.648 -7.760 -7.933 1.00 98.50 305 ILE A CA 1
ATOM 2399 C C . ILE A 1 305 ? 2.013 -7.213 -6.557 1.00 98.50 305 ILE A C 1
ATOM 2401 O O . ILE A 1 305 ? 1.543 -6.132 -6.182 1.00 98.50 305 ILE A O 1
ATOM 2405 N N . PHE A 1 306 ? 2.822 -7.959 -5.808 1.00 98.00 306 PHE A N 1
ATOM 2406 C CA . PHE A 1 306 ? 3.328 -7.547 -4.500 1.00 98.00 306 PHE A CA 1
ATOM 2407 C C . PHE A 1 306 ? 4.855 -7.478 -4.537 1.00 98.00 306 PHE A C 1
ATOM 2409 O O . PHE A 1 306 ? 5.544 -8.492 -4.488 1.00 98.00 306 PHE A O 1
ATOM 2416 N N . GLY A 1 307 ? 5.387 -6.264 -4.638 1.00 96.25 307 GLY A N 1
ATOM 2417 C CA . GLY A 1 307 ? 6.822 -6.022 -4.687 1.00 96.25 307 GLY A CA 1
ATOM 2418 C C . GLY A 1 307 ? 7.399 -5.586 -3.344 1.00 96.25 307 GLY A C 1
ATOM 2419 O O . GLY A 1 307 ? 6.732 -4.947 -2.529 1.00 96.25 307 GLY A O 1
ATOM 2420 N N . LEU A 1 308 ? 8.675 -5.905 -3.150 1.00 96.62 308 LEU A N 1
ATOM 2421 C CA . LEU A 1 308 ? 9.492 -5.438 -2.037 1.00 96.62 308 LEU A CA 1
ATOM 2422 C C . LEU A 1 308 ? 10.672 -4.643 -2.599 1.00 96.62 308 LEU A C 1
ATOM 2424 O O . LEU A 1 308 ? 11.385 -5.124 -3.481 1.00 96.62 308 LEU A O 1
ATOM 2428 N N . ASP A 1 309 ? 10.885 -3.441 -2.083 1.00 95.31 309 ASP A N 1
ATOM 2429 C CA . ASP A 1 309 ? 11.940 -2.546 -2.548 1.00 95.31 309 ASP A CA 1
ATOM 2430 C C . ASP A 1 309 ? 13.325 -3.000 -2.088 1.00 95.31 309 ASP A C 1
ATOM 2432 O O . ASP A 1 309 ? 13.480 -3.457 -0.955 1.00 95.31 309 ASP A O 1
ATOM 2436 N N . SER A 1 310 ? 14.347 -2.832 -2.925 1.00 94.00 310 SER A N 1
ATOM 2437 C CA . SER A 1 310 ? 15.739 -3.174 -2.590 1.00 94.00 310 SER A CA 1
ATOM 2438 C C . SER A 1 310 ? 15.944 -4.607 -2.065 1.00 94.00 310 SER A C 1
ATOM 2440 O O . SER A 1 310 ? 16.808 -4.838 -1.216 1.00 94.00 310 SER A O 1
ATOM 2442 N N . VAL A 1 311 ? 15.169 -5.586 -2.555 1.00 94.94 311 VAL A N 1
ATOM 2443 C CA . VAL A 1 311 ? 15.287 -7.002 -2.157 1.00 94.94 311 VAL A CA 1
ATOM 2444 C C . VAL A 1 311 ? 15.890 -7.838 -3.283 1.00 94.94 311 VAL A C 1
ATOM 2446 O O . VAL A 1 311 ? 15.303 -8.007 -4.348 1.00 94.94 311 VAL A O 1
ATOM 2449 N N . SER A 1 312 ? 17.073 -8.402 -3.034 1.00 93.25 312 SER A N 1
ATOM 2450 C CA . SER A 1 312 ? 17.702 -9.383 -3.930 1.00 93.25 312 SER A CA 1
ATOM 2451 C C . SER A 1 312 ? 17.140 -10.794 -3.723 1.00 93.25 312 SER A C 1
ATOM 2453 O O . SER A 1 312 ? 16.577 -11.091 -2.669 1.00 93.25 312 SER A O 1
ATOM 2455 N N . LEU A 1 313 ? 17.392 -11.709 -4.669 1.00 92.81 313 LEU A N 1
ATOM 2456 C CA . LEU A 1 313 ? 17.057 -13.131 -4.509 1.00 92.81 313 LEU A CA 1
ATOM 2457 C C . LEU A 1 313 ? 17.600 -13.697 -3.186 1.00 92.81 313 LEU A C 1
ATOM 2459 O O . LEU A 1 313 ? 16.858 -14.305 -2.426 1.00 92.81 313 LEU A O 1
ATOM 2463 N N . LEU A 1 314 ? 18.872 -13.452 -2.854 1.00 93.94 314 LEU A N 1
ATOM 2464 C CA . LEU A 1 314 ? 19.448 -13.954 -1.599 1.00 93.94 314 LEU A CA 1
ATOM 2465 C C . LEU A 1 314 ? 18.831 -13.303 -0.357 1.00 93.94 314 LEU A C 1
ATOM 2467 O O . LEU A 1 314 ? 18.739 -13.952 0.682 1.00 93.94 314 LEU A O 1
ATOM 2471 N N . ALA A 1 315 ? 18.417 -12.036 -0.441 1.00 94.94 315 ALA A N 1
ATOM 2472 C CA . ALA A 1 315 ? 17.716 -11.373 0.654 1.00 94.94 315 ALA A CA 1
ATOM 2473 C C . ALA A 1 315 ? 16.320 -11.980 0.867 1.00 94.94 315 ALA A C 1
ATOM 2475 O O . ALA A 1 315 ? 15.961 -12.263 2.007 1.00 94.94 315 ALA A O 1
ATOM 2476 N N . TRP A 1 316 ? 15.585 -12.267 -0.211 1.00 95.19 316 TRP A N 1
ATOM 2477 C CA . TRP A 1 316 ? 14.324 -13.013 -0.172 1.00 95.19 316 TRP A CA 1
ATOM 2478 C C . TRP A 1 316 ? 14.493 -14.383 0.501 1.00 95.19 316 TRP A C 1
ATOM 2480 O O . TRP A 1 316 ? 13.787 -14.687 1.461 1.00 95.19 316 TRP A O 1
ATOM 2490 N N . LEU A 1 317 ? 15.501 -15.160 0.081 1.00 95.06 317 LEU A N 1
ATOM 2491 C CA . LEU A 1 317 ? 15.819 -16.463 0.677 1.00 95.06 317 LEU A CA 1
ATOM 2492 C C . LEU A 1 317 ? 16.161 -16.370 2.177 1.00 95.06 317 LEU A C 1
ATOM 2494 O O . LEU A 1 317 ? 15.832 -17.276 2.940 1.00 95.06 317 LEU A O 1
ATOM 2498 N N . ARG A 1 318 ? 16.859 -15.306 2.599 1.00 95.56 318 ARG A N 1
ATOM 2499 C CA . ARG A 1 318 ? 17.400 -15.176 3.963 1.00 95.56 318 ARG A CA 1
ATOM 2500 C C . ARG A 1 318 ? 16.424 -14.545 4.953 1.00 95.56 318 ARG A C 1
ATOM 2502 O O . ARG A 1 318 ? 16.365 -14.982 6.099 1.00 95.56 318 ARG A O 1
ATOM 2509 N N . HIS A 1 319 ? 15.714 -13.494 4.549 1.00 97.06 319 HIS A N 1
ATOM 2510 C CA . HIS A 1 319 ? 14.922 -12.665 5.461 1.00 97.06 319 HIS A CA 1
ATOM 2511 C C . HIS A 1 319 ? 13.438 -13.035 5.507 1.00 97.06 319 HIS A C 1
ATOM 2513 O O . HIS A 1 319 ? 12.784 -12.686 6.488 1.00 97.06 319 HIS A O 1
ATOM 2519 N N . LEU A 1 320 ? 12.922 -13.733 4.486 1.00 97.62 320 LEU A N 1
ATOM 2520 C CA . LEU A 1 320 ? 11.508 -14.109 4.371 1.00 97.62 320 LEU A CA 1
ATOM 2521 C C . LEU A 1 320 ? 11.293 -15.625 4.143 1.00 97.62 320 LEU A C 1
ATOM 2523 O O . LEU A 1 320 ? 10.515 -16.011 3.264 1.00 97.62 320 LEU A O 1
ATOM 2527 N N . PRO A 1 321 ? 11.990 -16.520 4.876 1.00 97.38 321 PRO A N 1
ATOM 2528 C CA . PRO A 1 321 ? 11.930 -17.957 4.615 1.00 97.38 321 PRO A CA 1
ATOM 2529 C C . PRO A 1 321 ? 10.526 -18.550 4.788 1.00 97.38 321 PRO A C 1
ATOM 2531 O O . PRO A 1 321 ? 10.143 -19.415 4.003 1.00 97.38 321 PRO A O 1
ATOM 2534 N N . LEU A 1 322 ? 9.735 -18.089 5.765 1.00 98.50 322 LEU A N 1
ATOM 2535 C CA . LEU A 1 322 ? 8.396 -18.638 6.009 1.00 98.50 322 LEU A CA 1
ATOM 2536 C C . LEU A 1 322 ? 7.432 -18.270 4.877 1.00 98.50 322 LEU A C 1
ATOM 2538 O O . LEU A 1 322 ? 6.694 -19.117 4.368 1.00 98.50 322 LEU A O 1
ATOM 2542 N N . THR A 1 323 ? 7.466 -17.004 4.468 1.00 98.38 323 THR A N 1
ATOM 2543 C CA . THR A 1 323 ?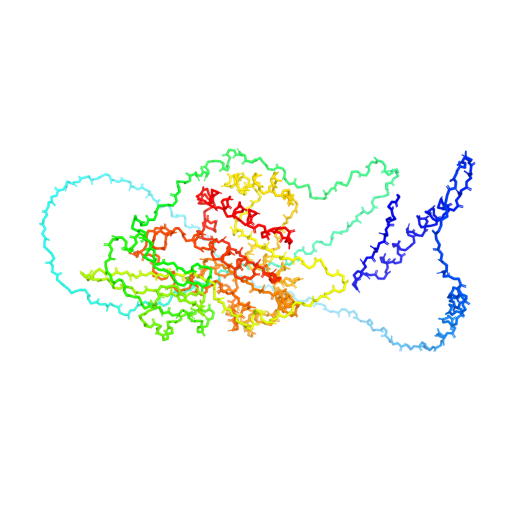 6.692 -16.481 3.342 1.00 98.38 323 THR A CA 1
ATOM 2544 C C . THR A 1 323 ? 7.066 -17.204 2.057 1.00 98.38 323 THR A C 1
ATOM 2546 O O . THR A 1 323 ? 6.187 -17.661 1.321 1.00 98.38 323 THR A O 1
ATOM 2549 N N . ARG A 1 324 ? 8.370 -17.350 1.800 1.00 97.56 324 ARG A N 1
ATOM 2550 C CA . ARG A 1 324 ? 8.880 -18.045 0.625 1.00 97.56 324 ARG A CA 1
ATOM 2551 C C . ARG A 1 324 ? 8.426 -19.492 0.574 1.00 97.56 324 ARG A C 1
ATOM 2553 O O . ARG A 1 324 ? 7.935 -19.931 -0.463 1.00 97.56 324 ARG A O 1
ATOM 2560 N N . ASP A 1 325 ? 8.603 -20.236 1.661 1.00 98.31 325 ASP A N 1
ATOM 2561 C CA . ASP A 1 325 ? 8.248 -21.652 1.691 1.00 98.31 325 ASP A CA 1
ATOM 2562 C C . ASP A 1 325 ? 6.759 -21.843 1.412 1.00 98.31 325 ASP A C 1
ATOM 2564 O O . ASP A 1 325 ? 6.385 -22.721 0.637 1.00 98.31 325 ASP A O 1
ATOM 2568 N N . TYR A 1 326 ? 5.905 -20.967 1.942 1.00 98.50 326 TYR A N 1
ATOM 2569 C CA . TYR A 1 326 ? 4.488 -20.976 1.603 1.00 98.50 326 TYR A CA 1
ATOM 2570 C C . TYR A 1 326 ? 4.233 -20.663 0.122 1.00 98.50 326 TYR A C 1
ATOM 2572 O O . TYR A 1 326 ? 3.490 -21.389 -0.542 1.00 98.50 326 TYR A O 1
ATOM 2580 N N . PHE A 1 327 ? 4.865 -19.620 -0.419 1.00 97.69 327 PHE A N 1
ATOM 2581 C CA . PHE A 1 327 ? 4.721 -19.246 -1.825 1.00 97.69 327 PHE A CA 1
ATOM 2582 C C . PHE A 1 327 ? 5.134 -20.387 -2.768 1.00 97.69 327 PHE A C 1
ATOM 2584 O O . PHE A 1 327 ? 4.364 -20.785 -3.639 1.00 97.69 327 PHE A O 1
ATOM 2591 N N . VAL A 1 328 ? 6.310 -20.978 -2.564 1.00 97.50 328 VAL A N 1
ATOM 2592 C CA . VAL A 1 328 ? 6.839 -22.024 -3.449 1.00 97.50 328 VAL A CA 1
ATOM 2593 C C . VAL A 1 328 ? 6.123 -23.358 -3.236 1.00 97.50 328 VAL A C 1
ATOM 2595 O O . VAL A 1 328 ? 5.708 -23.994 -4.200 1.00 97.50 328 VAL A O 1
ATOM 2598 N N . GLN A 1 329 ? 5.961 -23.798 -1.987 1.00 97.81 329 GLN A N 1
ATOM 2599 C CA . GLN A 1 329 ? 5.523 -25.168 -1.691 1.00 97.81 329 GLN A CA 1
ATOM 2600 C C . GLN A 1 329 ? 4.001 -25.312 -1.602 1.00 97.81 329 GLN A C 1
ATOM 2602 O O . GLN A 1 329 ? 3.481 -26.397 -1.852 1.00 97.81 329 GLN A O 1
ATOM 2607 N N . VAL A 1 330 ? 3.278 -24.247 -1.233 1.00 97.88 330 VAL A N 1
ATOM 2608 C CA . VAL A 1 330 ? 1.815 -24.289 -1.059 1.00 97.88 330 VAL A CA 1
ATOM 2609 C C . VAL A 1 330 ? 1.096 -23.621 -2.224 1.00 97.88 330 VAL A C 1
ATOM 2611 O O . VAL A 1 330 ? 0.128 -24.182 -2.734 1.00 97.88 330 VAL A O 1
ATOM 2614 N N . LEU A 1 331 ? 1.565 -22.451 -2.671 1.00 96.88 331 LEU A N 1
ATOM 2615 C CA . LEU A 1 331 ? 0.973 -21.752 -3.820 1.00 96.88 331 LEU A CA 1
ATOM 2616 C C . LEU A 1 331 ? 1.520 -22.242 -5.171 1.00 96.88 331 LEU A C 1
ATOM 2618 O O . LEU A 1 331 ? 1.027 -21.813 -6.211 1.00 96.88 331 LEU A O 1
ATOM 2622 N N . ASN A 1 332 ? 2.492 -23.166 -5.171 1.00 96.38 332 ASN A N 1
ATOM 2623 C CA . ASN A 1 332 ? 3.210 -23.637 -6.364 1.00 96.38 332 ASN A CA 1
ATOM 2624 C C . ASN A 1 332 ? 3.875 -22.493 -7.148 1.00 96.38 332 ASN A C 1
ATOM 2626 O O . ASN A 1 332 ? 3.928 -22.514 -8.381 1.00 96.38 332 ASN A O 1
ATOM 2630 N N . GLY A 1 333 ? 4.351 -21.477 -6.426 1.00 96.06 333 GLY A N 1
ATOM 2631 C CA . GLY A 1 333 ? 5.063 -20.342 -6.989 1.00 96.06 333 GLY A CA 1
ATOM 2632 C C . GLY A 1 333 ? 6.358 -20.764 -7.681 1.00 96.06 333 GLY A C 1
ATOM 2633 O O . GLY A 1 333 ? 7.025 -21.717 -7.278 1.00 96.06 333 GLY A O 1
ATOM 2634 N N . ILE A 1 334 ? 6.716 -20.034 -8.736 1.00 96.00 334 ILE A N 1
ATOM 2635 C CA . ILE A 1 334 ? 7.929 -20.273 -9.520 1.00 96.00 334 ILE A CA 1
ATOM 2636 C C . ILE A 1 334 ? 8.930 -19.170 -9.203 1.00 96.00 334 ILE A C 1
ATOM 2638 O O . ILE A 1 334 ? 8.645 -17.992 -9.401 1.00 96.00 334 ILE A O 1
ATOM 2642 N N . GLU A 1 335 ? 10.126 -19.555 -8.770 1.00 93.44 335 GLU A N 1
ATOM 2643 C CA . GLU A 1 335 ? 11.234 -18.619 -8.608 1.00 93.44 335 GLU A CA 1
ATOM 2644 C C . GLU A 1 335 ? 11.995 -18.473 -9.926 1.00 93.44 335 GLU A C 1
ATOM 2646 O O . GLU A 1 335 ? 12.586 -19.417 -10.452 1.00 93.44 335 GLU A O 1
ATOM 2651 N N . MET A 1 336 ? 11.976 -17.263 -10.481 1.00 92.44 336 MET A N 1
ATOM 2652 C CA . MET A 1 336 ? 12.718 -16.931 -11.693 1.00 92.44 336 MET A CA 1
ATOM 2653 C C . MET A 1 336 ? 14.139 -16.486 -11.330 1.00 92.44 336 MET A C 1
ATOM 2655 O O . MET A 1 336 ? 14.443 -15.299 -11.342 1.00 92.44 336 MET A O 1
ATOM 2659 N N . GLU A 1 337 ? 15.028 -17.433 -11.028 1.00 88.06 337 GLU A N 1
ATOM 2660 C CA . GLU A 1 337 ? 16.403 -17.151 -10.560 1.00 88.06 337 GLU A CA 1
ATOM 2661 C C . GLU A 1 337 ? 17.254 -16.314 -11.540 1.00 88.06 337 GLU A C 1
ATOM 2663 O O . GLU A 1 337 ? 18.225 -15.677 -11.140 1.00 88.06 337 GLU A O 1
ATOM 2668 N N . GLY A 1 338 ? 16.896 -16.308 -12.829 1.00 86.50 338 GLY A N 1
ATOM 2669 C CA . GLY A 1 338 ? 17.552 -15.505 -13.866 1.00 86.50 338 GLY A CA 1
ATOM 2670 C C . GLY A 1 338 ? 16.887 -14.154 -14.156 1.00 86.50 338 GLY A C 1
ATOM 2671 O O . GLY A 1 338 ? 17.367 -13.428 -15.031 1.00 86.50 338 GLY A O 1
ATOM 2672 N N . TYR A 1 339 ? 15.779 -13.821 -13.485 1.00 89.06 339 TYR A N 1
ATOM 2673 C CA . TYR A 1 339 ? 15.113 -12.528 -13.643 1.00 89.06 339 TYR A CA 1
ATOM 2674 C C . TYR A 1 339 ? 15.994 -11.414 -13.072 1.00 89.06 339 TYR A C 1
ATOM 2676 O O . TYR A 1 339 ? 16.553 -11.546 -11.987 1.00 89.06 339 TYR A O 1
ATOM 2684 N N . ASN A 1 340 ? 16.131 -10.318 -13.816 1.00 88.38 340 ASN A N 1
ATOM 2685 C CA . ASN A 1 340 ? 16.963 -9.183 -13.437 1.00 88.38 340 ASN A CA 1
ATOM 2686 C C . ASN A 1 340 ? 16.208 -7.876 -13.655 1.00 88.38 340 ASN A C 1
ATOM 2688 O O . ASN A 1 340 ? 15.367 -7.770 -14.549 1.00 88.38 340 ASN A O 1
ATOM 2692 N N . ILE A 1 341 ? 16.549 -6.882 -12.839 1.00 89.56 341 ILE A N 1
ATOM 2693 C CA . ILE A 1 341 ? 16.057 -5.516 -12.986 1.00 89.56 341 ILE A CA 1
ATOM 2694 C C . ILE A 1 341 ? 16.675 -4.840 -14.216 1.00 89.56 341 ILE A C 1
ATOM 2696 O O . ILE A 1 341 ? 17.732 -5.240 -14.709 1.00 89.56 341 ILE A O 1
ATOM 2700 N N . LEU A 1 342 ? 16.015 -3.789 -14.693 1.00 90.81 342 LEU A N 1
ATOM 2701 C CA . LEU A 1 342 ? 16.562 -2.877 -15.690 1.00 90.81 342 LEU A CA 1
ATOM 2702 C C . LEU A 1 342 ? 16.915 -1.554 -15.006 1.00 90.81 342 LEU A C 1
ATOM 2704 O O . LEU A 1 342 ? 16.059 -0.932 -14.393 1.00 90.81 342 LEU A O 1
ATOM 2708 N N . GLY A 1 343 ? 18.169 -1.121 -15.127 1.00 88.50 343 GLY A N 1
ATOM 2709 C CA . GLY A 1 343 ? 18.671 0.077 -14.446 1.00 88.50 343 GLY A CA 1
ATOM 2710 C C . GLY A 1 343 ? 18.926 -0.117 -12.946 1.00 88.50 343 GLY A C 1
ATOM 2711 O O . GLY A 1 343 ? 18.670 -1.183 -12.394 1.00 88.50 343 GLY A O 1
ATOM 2712 N N . ASP A 1 344 ? 19.480 0.918 -12.314 1.00 84.81 344 ASP A N 1
ATOM 2713 C CA . ASP A 1 344 ? 20.032 0.857 -10.947 1.00 84.81 344 ASP A CA 1
ATOM 2714 C C . ASP A 1 344 ? 19.045 1.331 -9.859 1.00 84.81 344 ASP A C 1
ATOM 2716 O O . ASP A 1 344 ? 19.237 1.091 -8.673 1.00 84.81 344 ASP A O 1
ATOM 2720 N N . GLY A 1 345 ? 17.961 2.009 -10.248 1.00 90.69 345 GLY A N 1
ATOM 2721 C CA . GLY A 1 345 ? 16.970 2.550 -9.315 1.00 90.69 345 GLY A CA 1
ATOM 2722 C C . GLY A 1 345 ? 15.575 1.967 -9.502 1.00 90.69 345 GLY A C 1
ATOM 2723 O O . GLY A 1 345 ? 15.215 1.509 -10.587 1.00 90.69 345 GLY A O 1
ATOM 2724 N N . THR A 1 346 ? 14.745 2.085 -8.465 1.00 94.00 346 THR A N 1
ATOM 2725 C CA . THR A 1 346 ? 13.325 1.697 -8.484 1.00 94.00 346 THR A CA 1
ATOM 2726 C C . THR A 1 346 ? 12.551 2.290 -9.674 1.00 94.00 346 THR A C 1
ATOM 2728 O O . THR A 1 346 ? 11.847 1.530 -10.341 1.00 94.00 346 THR A O 1
ATOM 2731 N N . PRO A 1 347 ? 12.711 3.582 -10.050 1.00 94.88 347 PRO A N 1
ATOM 2732 C CA . PRO A 1 347 ? 12.055 4.125 -11.244 1.00 94.88 347 PRO A CA 1
ATOM 2733 C C . PRO A 1 347 ? 12.499 3.413 -12.523 1.00 94.88 347 PRO A C 1
ATOM 2735 O O . PRO A 1 347 ? 11.656 3.052 -13.344 1.00 94.88 347 PRO A O 1
ATOM 2738 N N . SER A 1 348 ? 13.794 3.132 -12.663 1.00 93.75 348 SER A N 1
ATOM 2739 C CA . SER A 1 348 ? 14.349 2.473 -13.845 1.00 93.75 348 SER A CA 1
ATOM 2740 C C . SER A 1 348 ? 13.910 1.021 -13.955 1.00 93.75 348 SER A C 1
ATOM 2742 O O . SER A 1 348 ? 13.701 0.545 -15.067 1.00 93.75 348 SER A O 1
ATOM 2744 N N . ALA A 1 349 ? 13.713 0.346 -12.819 1.00 95.50 349 ALA A N 1
ATOM 2745 C CA . ALA A 1 349 ? 13.257 -1.037 -12.768 1.00 95.50 349 ALA A CA 1
ATOM 2746 C C . ALA A 1 349 ? 11.746 -1.161 -13.018 1.00 95.50 349 ALA A C 1
ATOM 2748 O O . ALA A 1 349 ? 11.310 -2.034 -13.771 1.00 95.50 349 ALA A O 1
ATOM 2749 N N . LEU A 1 350 ? 10.939 -0.282 -12.415 1.00 96.81 350 LEU A N 1
ATOM 2750 C CA . LEU A 1 350 ? 9.479 -0.352 -12.505 1.00 96.81 350 LEU A CA 1
ATOM 2751 C C . LEU A 1 350 ? 8.924 0.268 -13.793 1.00 96.81 350 LEU A C 1
ATOM 2753 O O . LEU A 1 350 ? 7.934 -0.230 -14.322 1.00 96.81 350 LEU A O 1
ATOM 2757 N N . THR A 1 351 ? 9.556 1.301 -14.353 1.00 96.94 351 THR A N 1
ATOM 2758 C CA . THR A 1 351 ? 9.102 1.920 -15.613 1.00 96.94 351 THR A CA 1
ATOM 2759 C C . THR A 1 351 ? 8.961 0.911 -16.763 1.00 96.94 351 THR A C 1
ATOM 2761 O O . THR A 1 351 ? 7.866 0.825 -17.322 1.00 96.94 351 THR A O 1
ATOM 2764 N N . PRO A 1 352 ? 9.967 0.087 -17.112 1.00 96.00 352 PRO A N 1
ATOM 2765 C CA . PRO A 1 352 ? 9.832 -0.895 -18.185 1.00 96.00 352 PRO A CA 1
ATOM 2766 C C . PRO A 1 352 ? 8.863 -2.023 -17.840 1.00 96.00 352 PRO A C 1
ATOM 2768 O O . PRO A 1 352 ? 8.160 -2.493 -18.732 1.00 96.00 352 PRO A O 1
ATOM 2771 N N . LEU A 1 353 ? 8.751 -2.414 -16.566 1.00 95.56 353 LEU A N 1
ATOM 2772 C CA . LEU A 1 353 ? 7.746 -3.385 -16.127 1.00 95.56 353 LEU A CA 1
ATOM 2773 C C . LEU A 1 353 ? 6.317 -2.882 -16.395 1.00 95.56 353 LEU A C 1
ATOM 2775 O O . LEU A 1 353 ? 5.439 -3.658 -16.767 1.00 95.56 353 LEU A O 1
ATOM 2779 N N . LEU A 1 354 ? 6.087 -1.582 -16.210 1.00 97.38 354 LEU A N 1
ATOM 2780 C CA . LEU A 1 354 ? 4.752 -0.981 -16.211 1.00 97.38 354 LEU A CA 1
ATOM 2781 C C . LEU A 1 354 ? 4.392 -0.272 -17.517 1.00 97.38 354 LEU A C 1
ATOM 2783 O O . LEU A 1 354 ? 3.225 0.053 -17.716 1.00 97.38 354 LEU A O 1
ATOM 2787 N N . THR A 1 355 ? 5.364 -0.014 -18.391 1.00 97.69 355 THR A N 1
ATOM 2788 C CA . THR A 1 355 ? 5.158 0.687 -19.672 1.00 97.69 355 THR A CA 1
ATOM 2789 C C . THR A 1 355 ? 5.662 -0.098 -20.879 1.00 97.69 355 THR A C 1
ATOM 2791 O O . THR A 1 355 ? 5.233 0.162 -22.001 1.00 97.69 355 THR A O 1
ATOM 2794 N N . GLY A 1 356 ? 6.585 -1.043 -20.678 1.00 96.69 356 GLY A N 1
ATOM 2795 C CA . GLY A 1 356 ? 7.329 -1.688 -21.759 1.00 96.69 356 GLY A CA 1
ATOM 2796 C C . GLY A 1 356 ? 8.455 -0.837 -22.364 1.00 96.69 356 GLY A C 1
ATOM 2797 O O . GLY A 1 356 ? 9.025 -1.261 -23.368 1.00 96.69 356 GLY A O 1
ATOM 2798 N N . TYR A 1 357 ? 8.781 0.324 -21.781 1.00 96.88 357 TYR A N 1
ATOM 2799 C CA . TYR A 1 357 ? 9.824 1.251 -22.245 1.00 96.88 357 TYR A CA 1
ATOM 2800 C C . TYR A 1 357 ? 10.814 1.598 -21.128 1.00 96.88 357 TYR A C 1
ATOM 2802 O O . TYR A 1 357 ? 10.462 1.610 -19.948 1.00 96.88 357 TYR A O 1
ATOM 2810 N N . ARG A 1 358 ? 12.060 1.908 -21.493 1.00 94.12 358 ARG A N 1
ATOM 2811 C CA . ARG A 1 358 ? 13.034 2.515 -20.576 1.00 94.12 358 ARG A CA 1
ATOM 2812 C C . ARG A 1 358 ? 12.692 3.988 -20.332 1.00 94.12 358 ARG A C 1
ATOM 2814 O O . ARG A 1 358 ? 12.023 4.623 -21.142 1.00 94.12 358 ARG A O 1
ATOM 2821 N N . GLU A 1 359 ? 13.177 4.548 -19.224 1.00 91.69 359 GLU A N 1
ATOM 2822 C CA . GLU A 1 359 ? 12.916 5.952 -18.868 1.00 91.69 359 GLU A CA 1
ATOM 2823 C C . GLU A 1 359 ? 13.370 6.949 -19.948 1.00 91.69 359 GLU A C 1
ATOM 2825 O O . GLU A 1 359 ? 12.694 7.944 -20.183 1.00 91.69 359 GLU A O 1
ATOM 2830 N N . ASP A 1 360 ? 14.482 6.681 -20.635 1.00 91.38 360 ASP A N 1
ATOM 2831 C CA . ASP A 1 360 ? 15.038 7.533 -21.696 1.00 91.38 360 ASP A CA 1
ATOM 2832 C C . ASP A 1 360 ? 14.301 7.421 -23.041 1.00 91.38 360 ASP A C 1
ATOM 2834 O O . ASP A 1 360 ? 14.526 8.231 -23.939 1.00 91.38 360 ASP A O 1
ATOM 2838 N N . GLU A 1 361 ? 13.410 6.439 -23.188 1.00 95.44 361 GLU A N 1
ATOM 2839 C CA . GLU A 1 361 ? 12.515 6.303 -24.344 1.00 95.44 361 GLU A CA 1
ATOM 2840 C C . GLU A 1 361 ? 11.191 7.060 -24.147 1.00 95.44 361 GLU A C 1
ATOM 2842 O O . GLU A 1 361 ? 10.393 7.183 -25.080 1.00 95.44 361 GLU A O 1
ATOM 2847 N N . LEU A 1 362 ? 10.944 7.559 -22.934 1.00 96.50 362 LEU A N 1
ATOM 2848 C CA . LEU A 1 362 ? 9.726 8.258 -22.548 1.00 96.50 362 LEU A CA 1
ATOM 2849 C C . LEU A 1 362 ? 9.960 9.777 -22.486 1.00 96.50 362 LEU A C 1
ATOM 2851 O O . LEU A 1 362 ? 11.102 10.239 -22.427 1.00 96.50 362 LEU A O 1
ATOM 2855 N N . PRO A 1 363 ? 8.888 10.593 -22.527 1.00 96.38 363 PRO A N 1
ATOM 2856 C CA . PRO A 1 363 ? 9.015 12.035 -22.352 1.00 96.38 363 PRO A CA 1
ATOM 2857 C C . PRO A 1 363 ? 9.758 12.394 -21.061 1.00 96.38 363 PRO A C 1
ATOM 2859 O O . PRO A 1 363 ? 9.536 11.780 -20.019 1.00 96.38 363 PRO A O 1
ATOM 2862 N N . GLU A 1 364 ? 10.598 13.430 -21.122 1.00 96.69 364 GLU A N 1
ATOM 2863 C CA . GLU A 1 364 ? 11.336 13.918 -19.956 1.00 96.69 364 GLU A CA 1
ATOM 2864 C C . GLU A 1 364 ? 10.372 14.244 -18.804 1.00 96.69 364 GLU A C 1
ATOM 2866 O O . GLU A 1 364 ? 9.428 15.021 -18.964 1.00 96.69 364 GLU A O 1
ATOM 2871 N N . ALA A 1 365 ? 10.625 13.658 -17.637 1.00 97.25 365 ALA A N 1
ATOM 2872 C CA . ALA A 1 365 ? 9.791 13.809 -16.447 1.00 97.25 365 ALA A CA 1
ATOM 2873 C C . ALA A 1 365 ? 10.599 14.086 -15.177 1.00 97.25 365 ALA A C 1
ATOM 2875 O O . ALA A 1 365 ? 10.028 14.227 -14.092 1.00 97.25 365 ALA A O 1
ATOM 2876 N N . ARG A 1 366 ? 11.931 14.165 -15.280 1.00 96.19 366 ARG A N 1
ATOM 2877 C CA . ARG A 1 366 ? 12.817 14.382 -14.139 1.00 96.19 366 ARG A CA 1
ATOM 2878 C C . ARG A 1 366 ? 12.682 15.805 -13.612 1.00 96.19 366 ARG A C 1
ATOM 2880 O O . ARG A 1 366 ? 12.629 16.787 -14.354 1.00 96.19 366 ARG A O 1
ATOM 2887 N N . ARG A 1 367 ? 12.685 15.930 -12.288 1.00 95.00 367 ARG A N 1
ATOM 2888 C CA . ARG A 1 367 ? 12.660 17.225 -11.601 1.00 95.00 367 ARG A CA 1
ATOM 2889 C C . ARG A 1 367 ? 13.866 18.071 -11.999 1.00 95.00 367 ARG A C 1
ATOM 2891 O O . ARG A 1 367 ? 14.998 17.598 -11.974 1.00 95.00 367 ARG A O 1
ATOM 2898 N N . GLY A 1 368 ? 13.620 19.343 -12.300 1.00 95.25 368 GLY A N 1
ATOM 2899 C CA . GLY A 1 368 ? 14.672 20.309 -12.625 1.00 95.25 368 GLY A CA 1
ATOM 2900 C C . GLY A 1 368 ? 15.192 20.246 -14.064 1.00 95.25 368 GLY A C 1
ATOM 2901 O O . GLY A 1 368 ? 16.071 21.036 -14.400 1.00 95.25 368 GLY A O 1
ATOM 2902 N N . TYR A 1 369 ? 14.650 19.371 -14.917 1.00 96.06 369 TYR A N 1
ATOM 2903 C CA . TYR A 1 369 ? 15.018 19.308 -16.332 1.00 96.06 369 TYR A CA 1
ATOM 2904 C C . TYR A 1 369 ? 14.114 20.220 -17.186 1.00 96.06 369 TYR A C 1
ATOM 2906 O O . TYR A 1 369 ? 12.897 20.257 -16.972 1.00 96.06 369 TYR A O 1
ATOM 2914 N N . PRO A 1 370 ? 14.669 20.980 -18.152 1.00 95.75 370 PRO A N 1
ATOM 2915 C CA . PRO A 1 370 ? 13.876 21.829 -19.038 1.00 95.75 370 PRO A CA 1
ATOM 2916 C C . PRO A 1 370 ? 12.846 21.032 -19.844 1.00 95.75 370 PRO A C 1
ATOM 2918 O O . PRO A 1 370 ? 13.173 20.021 -20.455 1.00 95.75 370 PRO A O 1
ATOM 2921 N N . GLY A 1 371 ? 11.603 21.516 -19.873 1.00 94.75 371 GLY A N 1
ATOM 2922 C CA . GLY A 1 371 ? 10.519 20.874 -20.624 1.00 94.75 371 GLY A CA 1
ATOM 2923 C C . GLY A 1 371 ? 9.965 19.594 -19.991 1.00 94.75 371 GLY A C 1
ATOM 2924 O O . GLY A 1 371 ? 9.109 18.963 -20.610 1.00 94.75 371 GLY A O 1
ATOM 2925 N N . ALA A 1 372 ? 10.412 19.235 -18.781 1.00 97.38 372 ALA A N 1
ATOM 2926 C CA . ALA A 1 372 ? 9.912 18.071 -18.065 1.00 97.38 372 ALA A CA 1
ATOM 2927 C C . ALA A 1 372 ? 8.407 18.181 -17.770 1.00 97.38 372 ALA A C 1
ATOM 2929 O O . ALA A 1 372 ? 7.904 19.260 -17.435 1.00 97.38 372 ALA A O 1
ATOM 2930 N N . LYS A 1 373 ? 7.696 17.055 -17.860 1.00 97.31 373 LYS A N 1
ATOM 2931 C CA . LYS A 1 373 ? 6.259 16.953 -17.572 1.00 97.31 373 LYS A CA 1
ATOM 2932 C C . LYS A 1 3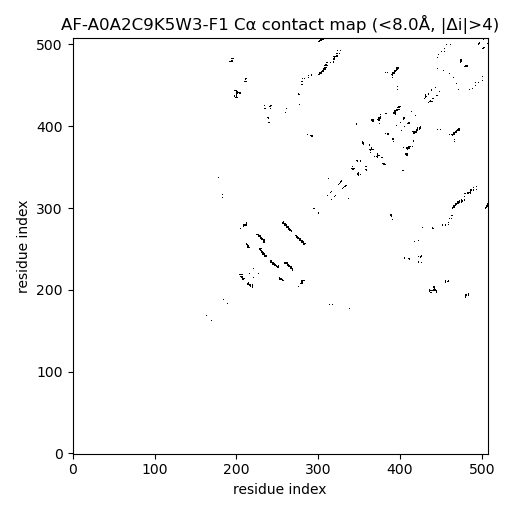73 ? 5.967 15.887 -16.510 1.00 97.31 373 LYS A C 1
ATOM 2934 O O . LYS A 1 373 ? 6.763 14.968 -16.335 1.00 97.31 373 LYS A O 1
ATOM 2939 N N . PRO A 1 374 ? 4.831 15.988 -15.800 1.00 97.88 374 PRO A N 1
ATOM 2940 C CA . PRO A 1 374 ? 4.294 14.880 -15.017 1.00 97.88 374 PRO A CA 1
ATOM 2941 C C . PRO A 1 374 ? 4.170 13.602 -15.852 1.00 97.88 374 PRO A C 1
ATOM 2943 O O . PRO A 1 374 ? 3.969 13.655 -17.067 1.00 97.88 374 PRO A O 1
ATOM 2946 N N . VAL A 1 375 ? 4.257 12.445 -15.199 1.00 98.06 375 VAL A N 1
ATOM 2947 C CA . VAL A 1 375 ? 4.319 11.143 -15.884 1.00 98.06 375 VAL A CA 1
ATOM 2948 C C . VAL A 1 375 ? 2.951 10.645 -16.374 1.00 98.06 375 VAL A C 1
ATOM 2950 O O . VAL A 1 375 ? 2.811 9.499 -16.800 1.00 98.06 375 VAL A O 1
ATOM 2953 N N . ASP A 1 376 ? 1.918 11.490 -16.325 1.00 97.69 376 ASP A N 1
ATOM 2954 C CA . ASP A 1 376 ? 0.559 11.177 -16.772 1.00 97.69 376 ASP A CA 1
ATOM 2955 C C . ASP A 1 376 ? 0.516 10.649 -18.211 1.00 97.69 376 ASP A C 1
ATOM 2957 O O . ASP A 1 376 ? -0.309 9.787 -18.501 1.00 97.69 376 ASP A O 1
ATOM 2961 N N . ASP A 1 377 ? 1.396 11.117 -19.100 1.00 95.00 377 ASP A N 1
ATOM 2962 C CA . ASP A 1 377 ? 1.383 10.783 -20.533 1.00 95.00 377 ASP A CA 1
ATOM 2963 C C . ASP A 1 377 ? 2.053 9.438 -20.869 1.00 95.00 377 ASP A C 1
ATOM 2965 O O . ASP A 1 377 ? 1.979 8.979 -22.010 1.00 95.00 377 ASP A O 1
ATOM 2969 N N . PHE A 1 378 ? 2.683 8.764 -19.902 1.00 98.12 378 PHE A N 1
ATOM 2970 C CA . PHE A 1 378 ? 3.354 7.487 -20.166 1.00 98.12 378 PHE A CA 1
ATOM 2971 C C . PHE A 1 378 ? 2.330 6.373 -20.481 1.00 98.12 378 PHE A C 1
ATOM 2973 O O . PHE A 1 378 ? 1.176 6.432 -20.019 1.00 98.12 378 PHE A O 1
ATOM 2980 N N . PRO A 1 379 ? 2.714 5.340 -21.260 1.00 97.94 379 PRO A N 1
ATOM 2981 C CA . PRO A 1 379 ? 1.823 4.256 -21.672 1.00 97.94 379 PRO A CA 1
ATOM 2982 C C . PRO A 1 379 ? 1.693 3.204 -20.562 1.00 97.94 379 PRO A C 1
ATOM 2984 O O . PRO A 1 379 ? 2.103 2.057 -20.701 1.00 97.94 379 PRO A O 1
ATOM 2987 N N . TRP A 1 380 ? 1.163 3.626 -19.419 1.00 98.25 380 TRP A N 1
ATOM 2988 C CA . TRP A 1 380 ? 1.032 2.789 -18.238 1.00 98.25 380 TRP A CA 1
ATOM 2989 C C . TRP A 1 380 ? 0.045 1.635 -18.427 1.00 98.25 380 TRP A C 1
ATOM 2991 O O . TRP A 1 380 ? -1.118 1.861 -18.763 1.00 98.25 380 TRP A O 1
ATOM 3001 N N . ILE A 1 381 ? 0.464 0.417 -18.086 1.00 98.06 381 ILE A N 1
ATOM 3002 C CA . ILE A 1 381 ? -0.315 -0.814 -18.271 1.00 98.06 381 ILE A CA 1
ATOM 3003 C C . ILE A 1 381 ? -1.660 -0.804 -17.530 1.00 98.06 381 ILE A C 1
ATOM 3005 O O . ILE A 1 381 ? -2.645 -1.382 -17.988 1.00 98.06 381 ILE A O 1
ATOM 3009 N N . TRP A 1 382 ? -1.757 -0.101 -16.399 1.00 97.62 382 TRP A N 1
ATOM 3010 C CA . TRP A 1 382 ? -3.020 0.014 -15.667 1.00 97.62 382 TRP A CA 1
ATOM 3011 C C . TRP A 1 382 ? -4.087 0.805 -16.428 1.00 97.62 382 TRP A C 1
ATOM 3013 O O . TRP A 1 382 ? -5.274 0.621 -16.161 1.00 97.62 382 T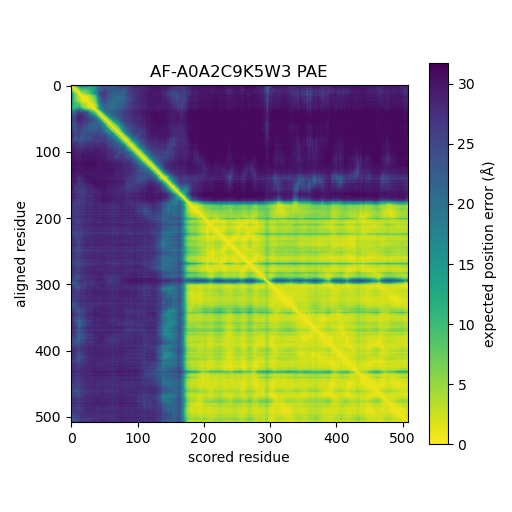RP A O 1
ATOM 3023 N N . LYS A 1 383 ? -3.709 1.662 -17.387 1.00 97.69 383 LYS A N 1
ATOM 3024 C CA . LYS A 1 383 ? -4.679 2.328 -18.269 1.00 97.69 383 LYS A CA 1
ATOM 3025 C C . LYS A 1 383 ? -5.388 1.302 -19.146 1.00 97.69 383 LYS A C 1
ATOM 3027 O O . LYS A 1 383 ? -6.616 1.326 -19.211 1.00 97.69 383 LYS A O 1
ATOM 3032 N N . ASP A 1 384 ? -4.641 0.354 -19.706 1.00 96.00 384 ASP A N 1
ATOM 3033 C CA . ASP A 1 384 ? -5.185 -0.726 -20.534 1.00 96.00 384 ASP A CA 1
ATOM 3034 C C . ASP A 1 384 ? -6.094 -1.647 -19.710 1.00 96.00 384 ASP A C 1
ATOM 3036 O O . ASP A 1 384 ? -7.207 -1.976 -20.126 1.00 96.00 384 ASP A O 1
ATOM 3040 N N . PHE A 1 385 ? -5.676 -2.004 -18.489 1.00 96.12 385 PHE A N 1
ATOM 3041 C CA . PHE A 1 385 ? -6.517 -2.774 -17.566 1.00 96.12 385 PHE A CA 1
ATOM 3042 C C . PHE A 1 385 ? -7.809 -2.030 -17.207 1.00 96.12 385 PHE A C 1
ATOM 3044 O O . PHE A 1 385 ? -8.897 -2.615 -17.252 1.00 96.12 385 PHE A O 1
ATOM 3051 N N . LYS A 1 386 ? -7.723 -0.730 -16.903 1.00 96.12 386 LYS A N 1
ATOM 3052 C CA . LYS A 1 386 ? -8.896 0.103 -16.613 1.00 96.12 386 LYS A CA 1
ATOM 3053 C C . LYS A 1 386 ? -9.835 0.198 -17.815 1.00 96.12 386 LYS A C 1
ATOM 3055 O O . LYS A 1 386 ? -11.048 0.084 -17.640 1.00 96.12 386 LYS A O 1
ATOM 3060 N N . GLU A 1 387 ? -9.304 0.339 -19.029 1.00 94.62 387 GLU A N 1
ATOM 3061 C CA . GLU A 1 387 ? -10.092 0.342 -20.268 1.00 94.62 387 GLU A CA 1
ATOM 3062 C C . GLU A 1 387 ? -10.762 -1.018 -20.534 1.00 94.62 387 GLU A C 1
ATOM 3064 O O . GLU A 1 387 ? -11.911 -1.088 -20.984 1.00 94.62 387 GLU A O 1
ATOM 3069 N N . ALA A 1 388 ? -10.086 -2.113 -20.177 1.00 93.25 388 ALA A N 1
ATOM 3070 C CA . ALA A 1 388 ? -10.649 -3.460 -20.161 1.00 93.25 388 ALA A CA 1
ATOM 3071 C C . ALA A 1 388 ? -11.668 -3.683 -19.023 1.00 93.25 388 ALA A C 1
ATOM 3073 O O . ALA A 1 388 ? -12.271 -4.755 -18.937 1.00 93.25 388 ALA A O 1
ATOM 3074 N N . GLY A 1 389 ? -11.899 -2.674 -18.178 1.00 94.38 389 GLY A N 1
ATOM 3075 C CA . GLY A 1 389 ? -12.899 -2.640 -17.115 1.00 94.38 389 GLY A CA 1
ATOM 3076 C C . GLY A 1 389 ? -12.457 -3.260 -15.789 1.00 94.38 389 GLY A C 1
ATOM 3077 O O . GLY A 1 389 ? -13.303 -3.478 -14.924 1.00 94.38 389 GLY A O 1
ATOM 3078 N N . TYR A 1 390 ? -11.159 -3.515 -15.608 1.00 96.69 390 TYR A N 1
ATOM 3079 C CA . TYR A 1 390 ? -10.595 -3.970 -14.337 1.00 96.69 390 TYR A CA 1
ATOM 3080 C C . TYR A 1 390 ? -10.632 -2.852 -13.297 1.00 96.69 390 TYR A C 1
ATOM 3082 O O . TYR A 1 390 ? -10.512 -1.680 -13.647 1.00 96.69 390 TYR A O 1
ATOM 3090 N N . VAL A 1 391 ? -10.777 -3.198 -12.019 1.00 97.69 391 VAL A N 1
ATOM 3091 C CA . VAL A 1 391 ? -10.463 -2.315 -10.885 1.00 97.69 391 VAL A CA 1
ATOM 3092 C C . VAL A 1 391 ? -8.956 -2.165 -10.796 1.00 97.69 391 VAL A C 1
ATOM 3094 O O . VAL A 1 391 ? -8.258 -3.175 -10.751 1.00 97.69 391 VAL A O 1
ATOM 3097 N N . THR A 1 392 ? -8.451 -0.934 -10.788 1.00 98.62 392 THR A N 1
ATOM 3098 C CA . THR A 1 392 ? -7.008 -0.689 -10.723 1.00 98.62 392 THR A CA 1
ATOM 3099 C C . THR A 1 392 ? -6.597 -0.082 -9.393 1.00 98.62 392 THR A C 1
ATOM 3101 O O . THR A 1 392 ? -7.221 0.866 -8.910 1.00 98.62 392 THR A O 1
ATOM 3104 N N . ALA A 1 393 ? -5.522 -0.603 -8.807 1.00 98.69 393 ALA A N 1
ATOM 3105 C CA . ALA A 1 393 ? -4.921 -0.038 -7.609 1.00 98.69 393 ALA A CA 1
ATOM 3106 C C . ALA A 1 393 ? -3.397 0.018 -7.720 1.00 98.69 393 ALA A C 1
ATOM 3108 O O . ALA A 1 393 ? -2.773 -0.929 -8.194 1.00 98.69 393 ALA A O 1
ATOM 3109 N N . TRP A 1 394 ? -2.828 1.123 -7.245 1.00 98.25 394 TRP A N 1
ATOM 3110 C CA . TRP A 1 394 ? -1.393 1.315 -7.067 1.00 98.25 394 TRP A CA 1
ATOM 3111 C C . TRP A 1 394 ? -1.134 1.751 -5.632 1.00 98.25 394 TRP A C 1
ATOM 3113 O O . TRP A 1 394 ? -1.787 2.680 -5.141 1.00 98.25 394 TRP A O 1
ATOM 3123 N N . GLY A 1 395 ? -0.170 1.127 -4.964 1.00 97.81 395 GLY A N 1
ATOM 3124 C CA . GLY A 1 395 ? 0.205 1.526 -3.620 1.00 97.81 395 GLY A CA 1
ATOM 3125 C C . GLY A 1 395 ? 1.685 1.400 -3.319 1.00 97.81 395 GLY A C 1
ATOM 3126 O O . GLY A 1 395 ? 2.289 0.363 -3.554 1.00 97.81 395 GLY A O 1
ATOM 3127 N N . GLU A 1 396 ? 2.223 2.456 -2.725 1.00 97.62 396 GLU A N 1
ATOM 3128 C CA . GLU A 1 396 ? 3.547 2.512 -2.113 1.00 97.62 396 GLU A CA 1
ATOM 3129 C C . GLU A 1 396 ? 3.371 3.054 -0.699 1.00 97.62 396 GLU A C 1
ATOM 3131 O O . GLU A 1 396 ? 2.542 3.941 -0.477 1.00 97.62 396 GLU A O 1
ATOM 3136 N N . ASP A 1 397 ? 4.122 2.529 0.259 1.00 95.88 397 ASP A N 1
ATOM 3137 C CA . ASP A 1 397 ? 3.930 2.821 1.682 1.00 95.88 397 ASP A CA 1
ATOM 3138 C C . ASP A 1 397 ? 4.862 3.905 2.244 1.00 95.88 397 ASP A C 1
ATOM 3140 O O . ASP A 1 397 ? 4.756 4.261 3.419 1.00 95.88 397 ASP A O 1
ATOM 3144 N N . THR A 1 398 ? 5.733 4.457 1.396 1.00 94.31 398 THR A N 1
ATOM 3145 C CA . THR A 1 398 ? 6.739 5.457 1.763 1.00 94.31 398 THR A CA 1
ATOM 3146 C C . THR A 1 398 ? 6.643 6.665 0.824 1.00 94.31 398 THR A C 1
ATOM 3148 O O . THR A 1 398 ? 7.249 6.710 -0.246 1.00 94.31 398 THR A O 1
ATOM 3151 N N . ALA A 1 399 ? 5.844 7.669 1.193 1.00 95.44 399 ALA A N 1
ATOM 3152 C CA . ALA A 1 399 ? 5.493 8.788 0.320 1.00 95.44 399 ALA A CA 1
ATOM 3153 C C . ALA A 1 399 ? 6.699 9.665 -0.056 1.00 95.44 399 ALA A C 1
ATOM 3155 O O . ALA A 1 399 ? 6.796 10.093 -1.215 1.00 95.44 399 ALA A O 1
ATOM 3156 N N . HIS A 1 400 ? 7.620 9.912 0.882 1.00 93.19 400 HIS A N 1
ATOM 3157 C CA . HIS A 1 400 ? 8.832 10.699 0.634 1.00 93.19 400 HIS A CA 1
ATOM 3158 C C . HIS A 1 400 ? 9.850 10.020 -0.301 1.00 93.19 400 HIS A C 1
ATOM 3160 O O . HIS A 1 400 ? 10.656 10.727 -0.903 1.00 93.19 400 HIS A O 1
ATOM 3166 N N . LEU A 1 401 ? 9.789 8.692 -0.468 1.00 93.50 401 LEU A N 1
ATOM 3167 C CA . LEU A 1 401 ? 10.630 7.910 -1.392 1.00 93.50 401 LEU A CA 1
ATOM 3168 C C . LEU A 1 401 ? 9.861 7.402 -2.622 1.00 93.50 401 LEU A C 1
ATOM 3170 O O . LEU A 1 401 ? 10.365 6.546 -3.337 1.00 93.50 401 LEU A O 1
ATOM 3174 N N . GLY A 1 402 ? 8.653 7.918 -2.881 1.00 95.00 402 GLY A N 1
ATOM 3175 C CA . GLY A 1 402 ? 7.783 7.390 -3.937 1.00 95.00 402 GLY A CA 1
ATOM 3176 C C . GLY A 1 402 ? 8.475 7.299 -5.300 1.00 95.00 402 GLY A C 1
ATOM 3177 O O . GLY A 1 402 ? 9.124 8.259 -5.738 1.00 95.00 402 GLY A O 1
ATOM 3178 N N . THR A 1 403 ? 8.303 6.160 -5.974 1.00 95.81 403 THR A N 1
ATOM 3179 C CA . THR A 1 403 ? 9.013 5.777 -7.202 1.00 95.81 403 THR A CA 1
ATOM 3180 C C . THR A 1 403 ? 8.970 6.891 -8.245 1.00 95.81 403 THR A C 1
ATOM 3182 O O . THR A 1 403 ? 10.000 7.354 -8.733 1.00 95.81 403 THR A O 1
ATOM 3185 N N . PHE A 1 404 ? 7.781 7.402 -8.556 1.00 97.06 404 PHE A N 1
ATOM 3186 C CA . PHE A 1 404 ? 7.607 8.420 -9.597 1.00 97.06 404 PHE A CA 1
ATOM 3187 C C . PHE A 1 404 ? 7.554 9.845 -9.037 1.00 97.06 404 PHE A C 1
ATOM 3189 O O . PHE A 1 404 ? 7.275 10.793 -9.763 1.00 97.06 404 PHE A O 1
ATOM 3196 N N . GLN A 1 405 ? 7.833 10.023 -7.746 1.00 96.62 405 GLN A N 1
ATOM 3197 C CA . GLN A 1 405 ? 7.701 11.297 -7.042 1.00 96.62 405 GLN A CA 1
ATOM 3198 C C . GLN A 1 405 ? 9.030 11.829 -6.541 1.00 96.62 405 GLN A C 1
ATOM 3200 O O . GLN A 1 405 ? 9.190 13.048 -6.481 1.00 96.62 405 GLN A O 1
ATOM 3205 N N . PHE A 1 406 ? 9.972 10.956 -6.186 1.00 94.56 406 PHE A N 1
ATOM 3206 C CA . PHE A 1 406 ? 11.256 11.365 -5.631 1.00 94.56 406 PHE A CA 1
ATOM 3207 C C . PHE A 1 406 ? 12.116 12.079 -6.685 1.00 94.56 406 PHE A C 1
ATOM 3209 O O . PHE A 1 406 ? 12.499 13.234 -6.496 1.00 94.56 406 PHE A O 1
ATOM 3216 N N . ARG A 1 407 ? 12.359 11.434 -7.838 1.00 94.88 407 ARG A N 1
ATOM 3217 C CA . ARG A 1 407 ? 13.164 11.998 -8.945 1.00 94.88 407 ARG A CA 1
ATOM 3218 C C . ARG A 1 407 ? 12.338 12.579 -10.087 1.00 94.88 407 ARG A C 1
ATOM 3220 O O . ARG A 1 407 ? 12.839 13.450 -10.799 1.00 94.88 407 ARG A O 1
ATOM 3227 N N . LEU A 1 408 ? 11.100 12.120 -10.263 1.00 96.38 408 LEU A N 1
ATOM 3228 C CA . LEU A 1 408 ? 10.208 12.582 -11.328 1.00 96.38 408 LEU A CA 1
ATOM 3229 C C . LEU A 1 408 ? 9.156 13.565 -10.790 1.00 96.38 408 LEU A C 1
ATOM 3231 O O . LEU A 1 408 ? 9.043 13.797 -9.582 1.00 96.38 408 LEU A O 1
ATOM 3235 N N . LEU A 1 409 ? 8.413 14.185 -11.705 1.00 97.44 409 LEU A N 1
ATOM 3236 C CA . LEU A 1 409 ? 7.384 15.185 -11.408 1.00 97.44 409 LEU A CA 1
ATOM 3237 C C . LEU A 1 409 ? 6.062 14.598 -10.875 1.00 97.44 409 LEU A C 1
ATOM 3239 O O . LEU A 1 409 ? 5.137 15.366 -10.612 1.00 97.44 409 LEU A O 1
ATOM 3243 N N . GLY A 1 410 ? 5.978 13.282 -10.656 1.00 97.38 410 GLY A N 1
ATOM 3244 C CA . GLY A 1 410 ? 4.778 12.618 -10.144 1.00 97.38 410 GLY A CA 1
ATOM 3245 C C . GLY A 1 410 ? 3.604 12.665 -11.115 1.00 97.38 410 GLY A C 1
ATOM 3246 O O . GLY A 1 410 ? 3.777 12.867 -12.321 1.00 97.38 410 GLY A O 1
ATOM 3247 N N . PHE A 1 411 ? 2.406 12.475 -10.568 1.00 98.00 411 PHE A N 1
ATOM 3248 C CA . PHE A 1 411 ? 1.153 12.454 -11.313 1.00 98.00 411 PHE A CA 1
ATOM 3249 C C . PHE A 1 411 ? 0.285 13.691 -11.059 1.00 98.00 411 PHE A C 1
ATOM 3251 O O . PHE A 1 411 ? -0.051 14.054 -9.928 1.00 98.00 411 PHE A O 1
ATOM 3258 N N . THR A 1 412 ? -0.196 14.300 -12.133 1.00 97.44 412 THR A N 1
ATOM 3259 C CA . THR A 1 412 ? -1.221 15.344 -12.064 1.00 97.44 412 THR A CA 1
ATOM 3260 C C . 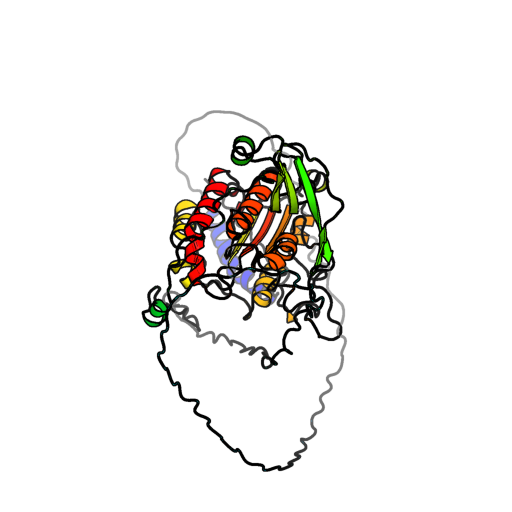THR A 1 412 ? -2.549 14.726 -11.635 1.00 97.44 412 THR A C 1
ATOM 3262 O O . THR A 1 412 ? -3.140 15.127 -10.627 1.00 97.44 412 THR A O 1
ATOM 3265 N N . ASN A 1 413 ? -2.989 13.695 -12.354 1.00 96.62 413 ASN A N 1
ATOM 3266 C CA . ASN A 1 413 ? -4.235 12.981 -12.101 1.00 96.62 413 ASN A CA 1
ATOM 3267 C C . ASN A 1 413 ? -3.987 11.734 -11.253 1.00 96.62 413 ASN A C 1
ATOM 3269 O O . ASN A 1 413 ? -2.907 11.158 -11.278 1.00 96.62 413 ASN A O 1
ATOM 3273 N N . GLN A 1 414 ? -4.996 11.280 -10.512 1.00 96.56 414 GLN A N 1
ATOM 3274 C CA . GLN A 1 414 ? -4.883 10.007 -9.802 1.00 96.56 414 GLN A CA 1
ATOM 3275 C C . GLN A 1 414 ? -4.674 8.860 -10.819 1.00 96.56 414 GLN A C 1
ATOM 3277 O O . GLN A 1 414 ? -5.501 8.715 -11.725 1.00 96.56 414 GLN A O 1
ATOM 3282 N N . PRO A 1 415 ? -3.600 8.053 -10.706 1.00 97.38 415 PRO A N 1
ATOM 3283 C CA . PRO A 1 415 ? -3.214 7.115 -11.766 1.00 97.38 415 PRO A CA 1
ATOM 3284 C C . PRO A 1 415 ? -4.153 5.905 -11.884 1.00 97.38 415 PRO A C 1
ATOM 3286 O O . PRO A 1 415 ? -4.385 5.393 -12.980 1.00 97.38 415 PRO A O 1
ATOM 3289 N N . THR A 1 416 ? -4.716 5.458 -10.765 1.00 98.31 416 THR A N 1
ATOM 3290 C CA . THR A 1 416 ? -5.536 4.245 -10.627 1.00 98.31 416 THR A CA 1
ATOM 3291 C C . THR A 1 416 ? -6.857 4.557 -9.923 1.00 98.31 416 THR A C 1
ATOM 3293 O O . THR A 1 416 ? -7.062 5.671 -9.446 1.00 98.31 416 THR A O 1
ATOM 3296 N N . ASP A 1 417 ? -7.800 3.613 -9.863 1.00 98.31 417 ASP A N 1
ATOM 3297 C CA . ASP A 1 417 ? -9.058 3.838 -9.132 1.00 98.31 417 ASP A CA 1
ATOM 3298 C C . ASP A 1 417 ? -8.838 4.008 -7.617 1.00 98.31 417 ASP A C 1
ATOM 3300 O O . ASP A 1 417 ? -9.503 4.824 -6.969 1.00 98.31 417 ASP A O 1
ATOM 3304 N N . HIS A 1 418 ? -7.865 3.270 -7.085 1.00 98.50 418 HIS A N 1
ATOM 3305 C CA . HIS A 1 418 ? -7.414 3.312 -5.697 1.00 98.50 418 HIS A CA 1
ATOM 3306 C C . HIS A 1 418 ? -5.919 3.627 -5.645 1.00 98.50 418 HIS A C 1
ATOM 3308 O O . HIS A 1 418 ? -5.134 2.998 -6.361 1.00 98.50 418 HIS A O 1
ATOM 3314 N N . TYR A 1 419 ? -5.523 4.613 -4.839 1.00 98.06 419 TYR A N 1
ATOM 3315 C CA . TYR A 1 419 ? -4.155 5.128 -4.819 1.00 98.06 419 TYR A CA 1
ATOM 3316 C C . TYR A 1 419 ? -3.646 5.268 -3.387 1.00 98.06 419 TYR A C 1
ATOM 3318 O O . TYR A 1 419 ? -3.967 6.231 -2.698 1.00 98.06 419 TYR A O 1
ATOM 3326 N N . TYR A 1 420 ? -2.864 4.288 -2.920 1.00 98.25 420 TYR A N 1
ATOM 3327 C CA . TYR A 1 420 ? -2.510 4.202 -1.498 1.00 98.25 420 TYR A CA 1
ATOM 3328 C C . TYR A 1 420 ? -1.643 5.361 -1.015 1.00 98.25 420 TYR A C 1
ATOM 3330 O O . TYR A 1 420 ? -1.691 5.674 0.167 1.00 98.25 420 TYR A O 1
ATOM 3338 N N . ARG A 1 421 ? -0.897 6.017 -1.915 1.00 97.00 421 ARG A N 1
ATOM 3339 C CA . ARG A 1 421 ? 0.046 7.108 -1.613 1.00 97.00 421 ARG A CA 1
ATOM 3340 C C . ARG A 1 421 ? -0.539 8.200 -0.715 1.00 97.00 421 ARG A C 1
ATOM 3342 O O . ARG A 1 421 ? 0.191 8.760 0.102 1.00 97.00 421 ARG A O 1
ATOM 3349 N N . ASP A 1 422 ? -1.829 8.493 -0.849 1.00 97.31 422 ASP A N 1
ATOM 3350 C CA . ASP A 1 422 ? -2.495 9.524 -0.053 1.00 97.31 422 ASP A CA 1
ATOM 3351 C C . ASP A 1 422 ? -2.407 9.236 1.458 1.00 97.31 422 ASP A C 1
ATOM 3353 O O . ASP A 1 422 ? -2.312 10.165 2.262 1.00 97.31 422 ASP A O 1
ATOM 3357 N N . PHE A 1 423 ? -2.374 7.957 1.853 1.00 98.12 423 PHE A N 1
ATOM 3358 C CA . PHE A 1 423 ? -2.257 7.543 3.248 1.00 98.12 423 PHE A CA 1
ATOM 3359 C C . PHE A 1 423 ? -0.890 7.879 3.867 1.00 98.12 423 PHE A C 1
ATOM 3361 O O . PHE A 1 423 ? -0.872 8.716 4.772 1.00 98.12 423 PHE A O 1
ATOM 3368 N N . PRO A 1 424 ? 0.258 7.331 3.397 1.00 97.00 424 PRO A N 1
ATOM 3369 C CA . PRO A 1 424 ? 1.562 7.689 3.943 1.00 97.00 424 PRO A CA 1
ATOM 3370 C C . PRO A 1 424 ? 1.857 9.181 3.796 1.00 97.00 424 PRO A C 1
ATOM 3372 O O . PRO A 1 424 ? 2.486 9.754 4.678 1.00 97.00 424 PRO A O 1
ATOM 3375 N N . LEU A 1 425 ? 1.349 9.852 2.758 1.00 97.12 425 LEU A N 1
ATOM 3376 C CA . LEU A 1 425 ? 1.524 11.296 2.603 1.00 97.12 425 LEU A CA 1
ATOM 3377 C C . LEU A 1 425 ? 0.827 12.104 3.717 1.00 97.12 425 LEU A C 1
ATOM 3379 O O . LEU A 1 425 ? 1.329 13.154 4.117 1.00 97.12 425 LEU A O 1
ATOM 3383 N N . ALA A 1 426 ? -0.296 11.612 4.251 1.00 96.94 426 ALA A N 1
ATOM 3384 C CA . ALA A 1 426 ? -0.979 12.219 5.394 1.00 96.94 426 ALA A CA 1
ATOM 3385 C C . ALA A 1 426 ? -0.343 11.859 6.744 1.00 96.94 426 ALA A C 1
ATOM 3387 O O . ALA A 1 426 ? -0.432 12.644 7.692 1.00 96.94 426 ALA A O 1
ATOM 3388 N N . THR A 1 427 ? 0.245 10.666 6.862 1.00 96.00 427 THR A N 1
ATOM 3389 C CA . THR A 1 427 ? 0.679 10.106 8.150 1.00 96.00 427 THR A CA 1
ATOM 3390 C C . THR A 1 427 ? 2.169 10.270 8.428 1.00 96.00 427 THR A C 1
ATOM 3392 O O . THR A 1 427 ? 2.535 10.420 9.592 1.00 96.00 427 THR A O 1
ATOM 3395 N N . GLU A 1 428 ? 3.028 10.310 7.405 1.00 95.12 428 GLU A N 1
ATOM 3396 C CA . GLU A 1 428 ? 4.483 10.490 7.545 1.00 95.12 428 GLU A CA 1
ATOM 3397 C C . GLU A 1 428 ? 4.897 11.672 8.430 1.00 95.12 428 GLU A C 1
ATOM 3399 O O . GLU A 1 428 ? 5.767 11.481 9.288 1.00 95.12 428 GLU A O 1
ATOM 3404 N N . PRO A 1 429 ? 4.260 12.860 8.331 1.00 93.94 429 PRO A N 1
ATOM 3405 C CA . PRO A 1 429 ? 4.576 13.986 9.210 1.00 93.94 429 PRO A CA 1
ATOM 3406 C C . PRO A 1 429 ? 4.398 13.692 10.709 1.00 93.94 429 PRO A C 1
ATOM 3408 O O . PRO A 1 429 ? 4.931 14.424 11.541 1.00 93.94 429 PRO A O 1
ATOM 3411 N N . TYR A 1 430 ? 3.658 12.637 11.062 1.00 92.31 430 TYR A N 1
ATOM 3412 C CA . TYR A 1 430 ? 3.360 12.240 12.437 1.00 92.31 430 TYR A CA 1
ATOM 3413 C C . TYR A 1 430 ? 4.157 11.016 12.905 1.00 92.31 430 TYR A C 1
ATOM 3415 O O . TYR A 1 430 ? 4.130 10.700 14.090 1.00 92.31 430 TYR A O 1
ATOM 3423 N N . TYR A 1 431 ? 4.904 10.327 12.039 1.00 88.62 431 TYR A N 1
ATOM 3424 C CA . TYR A 1 431 ? 5.651 9.130 12.453 1.00 88.62 431 TYR A CA 1
ATOM 3425 C C . TYR A 1 431 ? 6.685 9.424 13.538 1.00 88.62 431 TYR A C 1
ATOM 3427 O O . TYR A 1 431 ? 6.854 8.633 14.463 1.00 88.62 431 TYR A O 1
ATOM 3435 N N . TYR A 1 432 ? 7.346 10.578 13.465 1.00 81.69 432 TYR A N 1
ATOM 3436 C CA . TYR A 1 432 ? 8.295 10.993 14.488 1.00 81.69 432 TYR A CA 1
ATOM 3437 C C . TYR A 1 432 ? 7.569 11.686 15.645 1.00 81.69 432 TYR A C 1
ATOM 3439 O O . TYR A 1 432 ? 6.876 12.689 15.472 1.00 81.69 432 TYR A O 1
ATOM 3447 N N . GLY A 1 433 ? 7.737 11.145 16.851 1.00 79.44 433 GLY A N 1
ATOM 3448 C CA . GLY A 1 433 ? 7.257 11.748 18.095 1.00 79.44 433 GLY A CA 1
ATOM 3449 C C . GLY A 1 433 ? 5.782 11.512 18.434 1.00 79.44 433 GLY A C 1
ATOM 3450 O O . GLY A 1 433 ? 5.441 11.680 19.601 1.00 79.44 433 GLY A O 1
ATOM 3451 N N . HIS A 1 434 ? 4.927 11.094 17.487 1.00 83.81 434 HIS A N 1
ATOM 3452 C CA . HIS A 1 434 ? 3.539 10.706 17.806 1.00 83.81 434 HIS A CA 1
ATOM 3453 C C . HIS A 1 434 ? 3.340 9.195 17.900 1.00 83.81 434 HIS A C 1
ATOM 3455 O O . HIS A 1 434 ? 2.527 8.760 18.708 1.00 83.81 434 HIS A O 1
ATOM 3461 N N . PHE A 1 435 ? 4.064 8.404 17.104 1.00 87.75 435 PHE A N 1
ATOM 3462 C CA . PHE A 1 435 ? 3.920 6.950 17.082 1.00 87.75 435 PHE A CA 1
ATOM 3463 C C . PHE A 1 435 ? 5.227 6.241 17.447 1.00 87.75 435 PHE A C 1
ATOM 3465 O O . PHE A 1 435 ? 6.314 6.759 17.162 1.00 87.75 435 PHE A O 1
ATOM 3472 N N . PRO A 1 436 ? 5.153 5.029 18.030 1.00 91.12 436 PRO A N 1
ATOM 3473 C CA . PRO A 1 436 ? 6.294 4.125 18.055 1.00 91.12 436 PRO A CA 1
ATOM 3474 C C . PRO A 1 436 ? 6.820 3.854 16.635 1.00 91.12 436 PRO A C 1
ATOM 3476 O O . PRO A 1 436 ? 6.089 3.951 15.643 1.00 91.12 436 PRO A O 1
ATOM 3479 N N . LYS A 1 437 ? 8.106 3.500 16.520 1.00 92.06 437 LYS A N 1
ATOM 3480 C CA . LYS A 1 437 ? 8.740 3.217 15.222 1.00 92.06 437 LYS A CA 1
ATOM 3481 C C . LYS A 1 437 ? 7.947 2.139 14.467 1.00 92.06 437 LYS A C 1
ATOM 3483 O O . LYS A 1 437 ? 7.633 1.103 15.041 1.00 92.06 437 LYS A O 1
ATOM 3488 N N . PHE A 1 438 ? 7.671 2.391 13.184 1.00 94.69 438 PHE A N 1
ATOM 3489 C CA . PHE A 1 438 ? 6.877 1.530 12.289 1.00 94.69 438 PHE A CA 1
ATOM 3490 C C . PHE A 1 438 ? 5.397 1.354 12.662 1.00 94.69 438 PHE A C 1
ATOM 3492 O O . PHE A 1 438 ? 4.722 0.524 12.064 1.00 94.69 438 PHE A O 1
ATOM 3499 N N . CYS A 1 439 ? 4.856 2.145 13.591 1.00 95.62 439 CYS A N 1
ATOM 3500 C CA . CYS A 1 439 ? 3.466 2.025 14.030 1.00 95.62 439 CYS A CA 1
ATOM 3501 C C . CYS A 1 439 ? 2.587 3.183 13.550 1.00 95.62 439 CYS A C 1
ATOM 3503 O O . CYS A 1 439 ? 3.068 4.280 13.258 1.00 95.62 439 CYS A O 1
ATOM 3505 N N . VAL A 1 440 ? 1.285 2.916 13.476 1.00 94.81 440 VAL A N 1
ATOM 3506 C CA . VAL A 1 440 ? 0.208 3.907 13.386 1.00 94.81 440 VAL A CA 1
ATOM 3507 C C . VAL A 1 440 ? -0.883 3.482 14.370 1.00 94.81 440 VAL A C 1
ATOM 3509 O O . VAL A 1 440 ? -1.642 2.544 14.135 1.00 94.81 440 VAL A O 1
ATOM 3512 N N . GLY A 1 441 ? -0.892 4.125 15.537 1.00 93.31 441 GLY A N 1
ATOM 3513 C CA . GLY A 1 441 ? -1.641 3.671 16.711 1.00 93.31 441 GLY A CA 1
ATOM 3514 C C . GLY A 1 441 ? -1.230 2.264 17.147 1.00 93.31 441 GLY A C 1
ATOM 3515 O O . GLY A 1 441 ? -0.046 1.974 17.328 1.00 93.31 441 GLY A O 1
ATOM 3516 N N . SER A 1 442 ? -2.214 1.375 17.275 1.00 95.19 442 SER A N 1
ATOM 3517 C CA . SER A 1 442 ? -2.015 0.015 17.796 1.00 95.19 442 SER A CA 1
ATOM 3518 C C . SER A 1 442 ? -1.451 -0.985 16.780 1.00 95.19 442 SER A C 1
ATOM 3520 O O . SER A 1 442 ? -1.176 -2.135 17.126 1.00 95.19 442 SER A O 1
ATOM 3522 N N . LYS A 1 443 ? -1.268 -0.574 15.518 1.00 95.88 443 LYS A N 1
ATOM 3523 C CA . LYS A 1 443 ? -0.884 -1.468 14.418 1.00 95.88 443 LYS A CA 1
ATOM 3524 C C . LYS A 1 443 ? 0.462 -1.116 13.787 1.00 95.88 443 LYS A C 1
ATOM 3526 O O . LYS A 1 443 ? 0.736 0.067 13.558 1.00 95.88 443 LYS A O 1
ATOM 3531 N N . PRO A 1 444 ? 1.265 -2.125 13.395 1.00 96.81 444 PRO A N 1
ATOM 3532 C CA . PRO A 1 444 ? 2.395 -1.906 12.503 1.00 96.81 444 PRO A CA 1
ATOM 3533 C C . PRO A 1 444 ? 1.923 -1.418 11.128 1.00 96.81 444 PRO A C 1
ATOM 3535 O O . PRO A 1 444 ? 0.937 -1.924 10.583 1.00 96.81 444 PRO A O 1
ATOM 3538 N N . ARG A 1 445 ? 2.626 -0.459 10.531 1.00 96.56 445 ARG A N 1
ATOM 3539 C CA . ARG A 1 445 ? 2.220 0.192 9.277 1.00 96.56 445 ARG A CA 1
ATOM 3540 C C . ARG A 1 445 ? 2.225 -0.754 8.081 1.00 96.56 445 ARG A C 1
ATOM 3542 O O . ARG A 1 445 ? 1.308 -0.670 7.266 1.00 96.56 445 ARG A O 1
ATOM 3549 N N . HIS A 1 446 ? 3.141 -1.724 8.030 1.00 97.06 446 HIS A N 1
ATOM 3550 C CA . HIS A 1 446 ? 3.110 -2.780 7.010 1.00 97.06 446 HIS A CA 1
ATOM 3551 C C . HIS A 1 446 ? 1.837 -3.630 7.106 1.00 97.06 446 HIS A C 1
ATOM 3553 O O . HIS A 1 446 ? 1.272 -4.005 6.085 1.00 97.06 446 HIS A O 1
ATOM 3559 N N . THR A 1 447 ? 1.304 -3.878 8.307 1.00 97.25 447 THR A N 1
ATOM 3560 C CA . THR A 1 447 ? 0.031 -4.610 8.442 1.00 97.25 447 THR A CA 1
ATOM 3561 C C . THR A 1 447 ? -1.170 -3.782 7.992 1.00 97.25 447 THR A C 1
ATOM 3563 O O . THR A 1 447 ? -2.105 -4.348 7.434 1.00 97.25 447 THR A O 1
ATOM 3566 N N . VAL A 1 448 ? -1.141 -2.453 8.160 1.00 97.69 448 VAL A N 1
ATOM 3567 C CA . VAL A 1 448 ? -2.171 -1.550 7.609 1.00 97.69 448 VAL A CA 1
ATOM 3568 C C . VAL A 1 448 ? -2.139 -1.565 6.079 1.00 97.69 448 VAL A C 1
ATOM 3570 O O . VAL A 1 448 ? -3.193 -1.657 5.451 1.00 97.69 448 VAL A O 1
ATOM 3573 N N . PHE A 1 449 ? -0.941 -1.572 5.488 1.00 98.25 449 PHE A N 1
ATOM 3574 C CA . PHE A 1 449 ? -0.740 -1.726 4.046 1.00 98.25 449 PHE A CA 1
ATOM 3575 C C . PHE A 1 449 ? -1.315 -3.054 3.526 1.00 98.25 449 PHE A C 1
ATOM 3577 O O . PHE A 1 449 ? -2.132 -3.058 2.607 1.00 98.25 449 PHE A O 1
ATOM 3584 N N . LEU A 1 450 ? -0.980 -4.179 4.167 1.00 98.38 450 LEU A N 1
ATOM 3585 C CA . LEU A 1 450 ? -1.499 -5.505 3.802 1.00 98.38 450 LEU A CA 1
ATOM 3586 C C . LEU A 1 450 ? -3.018 -5.628 4.028 1.00 98.38 450 LEU A C 1
ATOM 3588 O O . LEU A 1 450 ? -3.726 -6.232 3.220 1.00 98.38 450 LEU A O 1
ATOM 3592 N N . ASP A 1 451 ? -3.547 -5.050 5.111 1.00 97.94 451 ASP A N 1
ATOM 3593 C CA . ASP A 1 451 ? -4.986 -5.012 5.395 1.00 97.94 451 ASP A CA 1
ATOM 3594 C C . ASP A 1 451 ? -5.759 -4.243 4.312 1.00 97.94 451 ASP A C 1
ATOM 3596 O O . ASP A 1 451 ? -6.843 -4.681 3.922 1.00 97.94 451 ASP A O 1
ATOM 3600 N N . TYR A 1 452 ? -5.201 -3.151 3.782 1.00 98.56 452 TYR A N 1
ATOM 3601 C CA . TYR A 1 452 ? -5.805 -2.398 2.680 1.00 98.56 452 TYR A CA 1
ATOM 3602 C C . TYR A 1 452 ? -5.899 -3.229 1.390 1.00 98.56 452 TYR A C 1
ATOM 3604 O O . TYR A 1 452 ? -6.934 -3.218 0.721 1.00 98.56 452 TYR A O 1
ATOM 3612 N N . ILE A 1 453 ? -4.871 -4.029 1.074 1.00 98.38 453 ILE A N 1
ATOM 3613 C CA . ILE A 1 453 ? -4.903 -4.959 -0.069 1.00 98.38 453 ILE A CA 1
ATOM 3614 C C . ILE A 1 453 ? -5.997 -6.018 0.128 1.00 98.38 453 ILE A C 1
ATOM 3616 O O . ILE A 1 453 ? -6.783 -6.276 -0.785 1.00 98.38 453 ILE A O 1
ATOM 3620 N N . LYS A 1 454 ? -6.100 -6.605 1.331 1.00 97.75 454 LYS A N 1
ATOM 3621 C CA . LYS A 1 454 ? -7.168 -7.570 1.658 1.00 97.75 454 LYS A CA 1
ATOM 3622 C C . LYS A 1 454 ? -8.555 -6.955 1.491 1.00 97.75 454 LYS A C 1
ATOM 3624 O O . LYS A 1 454 ? -9.461 -7.603 0.969 1.00 97.75 454 LYS A O 1
ATOM 3629 N N . ASP A 1 455 ? -8.721 -5.703 1.895 1.00 96.94 455 ASP A N 1
ATOM 3630 C CA . ASP A 1 455 ? -9.987 -4.998 1.739 1.00 96.94 455 ASP A CA 1
ATOM 3631 C C . ASP A 1 455 ? -10.320 -4.712 0.268 1.00 96.94 455 ASP A C 1
ATOM 3633 O O . ASP A 1 455 ? -11.482 -4.852 -0.108 1.00 96.94 455 ASP A O 1
ATOM 3637 N N . LEU A 1 456 ? -9.335 -4.408 -0.587 1.00 97.44 456 LEU A N 1
ATOM 3638 C CA . LEU A 1 456 ? -9.550 -4.254 -2.034 1.00 97.44 456 LEU A CA 1
ATOM 3639 C C . LEU A 1 456 ? -10.046 -5.557 -2.662 1.00 97.44 456 LEU A C 1
ATOM 3641 O O . LEU A 1 456 ? -10.999 -5.554 -3.444 1.00 97.44 456 LEU A O 1
ATOM 3645 N N . LEU A 1 457 ? -9.418 -6.674 -2.290 1.00 96.50 457 LEU A N 1
ATOM 3646 C CA . LEU A 1 457 ? -9.806 -8.004 -2.753 1.00 96.50 457 LEU A CA 1
ATOM 3647 C C . LEU A 1 457 ? -11.226 -8.371 -2.309 1.00 96.50 457 LEU A C 1
ATOM 3649 O O . LEU A 1 457 ? -11.967 -8.980 -3.080 1.00 96.50 457 LEU A O 1
ATOM 3653 N N . HIS A 1 458 ? -11.615 -7.970 -1.097 1.00 94.56 458 HIS A N 1
ATOM 3654 C CA . HIS A 1 458 ? -12.939 -8.234 -0.545 1.00 94.56 458 HIS A CA 1
ATOM 3655 C C . HIS A 1 458 ? -14.034 -7.347 -1.149 1.00 94.56 458 HIS A C 1
ATOM 3657 O O . HIS A 1 458 ? -15.057 -7.861 -1.601 1.00 94.56 458 HIS A O 1
ATOM 3663 N N . VAL A 1 459 ? -13.835 -6.023 -1.160 1.00 94.69 459 VAL A N 1
ATOM 3664 C CA . VAL A 1 459 ? -14.832 -5.055 -1.650 1.00 94.69 459 VAL A CA 1
ATOM 3665 C C . VAL A 1 459 ? -15.167 -5.321 -3.115 1.00 94.69 459 VAL A C 1
ATOM 3667 O O . VAL A 1 459 ? -16.332 -5.257 -3.484 1.00 94.69 459 VAL A O 1
ATOM 3670 N N . TYR A 1 460 ? -14.171 -5.700 -3.919 1.00 94.81 460 TYR A N 1
ATOM 3671 C CA . TYR A 1 460 ? -14.328 -5.958 -5.350 1.00 94.81 460 TYR A CA 1
ATOM 3672 C C . TYR A 1 460 ? -14.249 -7.444 -5.713 1.00 94.81 460 TYR A C 1
ATOM 3674 O O . TYR A 1 460 ? -13.797 -7.790 -6.806 1.00 94.81 460 TYR A O 1
ATOM 3682 N N . GLN A 1 461 ? -14.647 -8.345 -4.814 1.00 92.62 461 GLN A N 1
ATOM 3683 C CA . GLN A 1 461 ? -14.537 -9.799 -5.013 1.00 92.62 461 GLN A CA 1
ATOM 3684 C C . GLN A 1 461 ? -15.176 -10.309 -6.321 1.00 92.62 461 GLN A C 1
ATOM 3686 O O . GLN A 1 461 ? -14.705 -11.289 -6.887 1.00 92.62 461 GLN A O 1
ATOM 3691 N N . ASP A 1 462 ? -16.205 -9.628 -6.828 1.00 91.81 462 ASP A N 1
ATOM 3692 C CA . ASP A 1 462 ? -16.945 -9.944 -8.056 1.00 91.81 462 ASP A CA 1
ATOM 3693 C C . ASP A 1 462 ? -16.402 -9.233 -9.313 1.00 91.81 462 ASP A C 1
ATOM 3695 O O . ASP A 1 462 ? -16.966 -9.360 -10.404 1.00 91.81 462 ASP A O 1
ATOM 3699 N N . LYS A 1 463 ? -15.304 -8.479 -9.189 1.00 93.69 463 LYS A N 1
ATOM 3700 C CA . LYS A 1 463 ? -14.676 -7.728 -10.283 1.00 93.69 463 LYS A CA 1
ATOM 3701 C C . LYS A 1 463 ? -13.295 -8.248 -10.621 1.00 93.69 463 LYS A C 1
ATOM 3703 O O . LYS A 1 463 ? -12.581 -8.733 -9.753 1.00 93.69 463 LYS A O 1
ATOM 3708 N N . ARG A 1 464 ? -12.890 -8.056 -11.880 1.00 94.75 464 ARG A N 1
ATOM 3709 C CA . ARG A 1 464 ? -11.498 -8.266 -12.290 1.00 94.75 464 ARG A CA 1
ATOM 3710 C C . ARG A 1 464 ? -10.611 -7.138 -11.779 1.00 94.75 464 ARG A C 1
ATOM 3712 O O . ARG A 1 464 ? -11.030 -5.981 -11.833 1.00 94.75 464 ARG A O 1
ATOM 3719 N N . LYS A 1 465 ? -9.411 -7.456 -11.297 1.00 96.06 465 LYS A N 1
ATOM 3720 C CA . LYS A 1 465 ? -8.522 -6.504 -10.613 1.00 96.06 465 LYS A CA 1
ATOM 3721 C C . LYS A 1 465 ? -7.120 -6.507 -11.202 1.00 96.06 465 LYS A C 1
ATOM 3723 O O . LYS A 1 465 ? -6.598 -7.556 -11.561 1.00 96.06 465 LYS A O 1
ATOM 3728 N N . TRP A 1 466 ? -6.525 -5.328 -11.290 1.00 98.00 466 TRP A N 1
ATOM 3729 C CA . TRP A 1 466 ? -5.091 -5.140 -11.455 1.00 98.00 466 TRP A CA 1
ATOM 3730 C C . TRP A 1 466 ? -4.597 -4.374 -10.233 1.00 98.00 466 TRP A C 1
ATOM 3732 O O . TRP A 1 466 ? -4.994 -3.228 -10.018 1.00 98.00 466 TRP A O 1
ATOM 3742 N N . LEU A 1 467 ? -3.799 -5.026 -9.398 1.00 98.69 467 LEU A N 1
ATOM 3743 C CA . LEU A 1 467 ? -3.311 -4.487 -8.137 1.00 98.69 467 LEU A CA 1
ATOM 3744 C C . LEU A 1 467 ? -1.787 -4.507 -8.167 1.00 98.69 467 LEU A C 1
ATOM 3746 O O . LEU A 1 467 ? -1.203 -5.567 -8.367 1.00 98.69 467 LEU A O 1
ATOM 3750 N N . PHE A 1 468 ? -1.158 -3.360 -7.938 1.00 98.75 468 PHE A N 1
ATOM 3751 C CA . PHE A 1 468 ? 0.285 -3.258 -7.757 1.00 98.75 468 PHE A CA 1
ATOM 3752 C C . PHE A 1 468 ? 0.580 -2.587 -6.420 1.00 98.75 468 PHE A C 1
ATOM 3754 O O . PHE A 1 468 ? 0.220 -1.429 -6.208 1.00 98.75 468 PHE A O 1
ATOM 3761 N N . PHE A 1 469 ? 1.222 -3.320 -5.517 1.00 98.50 469 PHE A N 1
ATOM 3762 C CA . PHE A 1 469 ? 1.577 -2.845 -4.186 1.00 98.50 469 PHE A CA 1
ATOM 3763 C C . PHE A 1 469 ? 3.056 -3.089 -3.929 1.00 98.50 469 PHE A C 1
ATOM 3765 O O . PHE A 1 469 ? 3.533 -4.208 -4.078 1.00 98.50 469 PHE A O 1
ATOM 3772 N N . PHE A 1 470 ? 3.774 -2.037 -3.552 1.00 97.56 470 PHE A N 1
ATOM 3773 C CA . PHE A 1 470 ? 5.222 -2.035 -3.413 1.00 97.56 470 PHE A CA 1
ATOM 3774 C C . PHE A 1 470 ? 5.614 -1.525 -2.026 1.00 97.56 470 PHE A C 1
ATOM 3776 O O . PHE A 1 470 ? 5.362 -0.370 -1.682 1.00 97.56 470 PHE A O 1
ATOM 3783 N N . HIS A 1 471 ? 6.160 -2.415 -1.204 1.00 97.69 471 HIS A N 1
ATOM 3784 C CA . HIS A 1 471 ? 6.575 -2.109 0.162 1.00 97.69 471 HIS A CA 1
ATOM 3785 C C . HIS A 1 471 ? 8.042 -1.670 0.180 1.00 97.69 471 HIS A C 1
ATOM 3787 O O . HIS A 1 471 ? 8.909 -2.438 -0.244 1.00 97.69 471 HIS A O 1
ATOM 3793 N N . SER A 1 472 ? 8.319 -0.478 0.713 1.00 96.00 472 SER A N 1
ATOM 3794 C CA . SER A 1 472 ? 9.675 0.086 0.772 1.00 96.00 472 SER A CA 1
ATOM 3795 C C . SER A 1 472 ? 10.187 0.308 2.191 1.00 96.00 472 SER A C 1
ATOM 3797 O O . SER A 1 472 ? 11.395 0.245 2.426 1.00 96.00 472 SER A O 1
ATOM 3799 N N . GLU A 1 473 ? 9.306 0.574 3.157 1.00 94.69 473 GLU A N 1
ATOM 3800 C CA . GLU A 1 473 ? 9.714 1.104 4.460 1.00 94.69 473 GLU A CA 1
ATOM 3801 C C . GLU A 1 473 ? 10.756 0.240 5.192 1.00 94.69 473 GLU A C 1
ATOM 3803 O O . GLU A 1 473 ? 11.728 0.760 5.751 1.00 94.69 473 GLU A O 1
ATOM 3808 N N . MET A 1 474 ? 10.543 -1.076 5.221 1.00 94.62 474 MET A N 1
ATOM 3809 C CA . MET A 1 474 ? 11.335 -2.002 6.037 1.00 94.62 474 MET A CA 1
ATOM 3810 C C . MET A 1 474 ? 12.373 -2.771 5.215 1.00 94.62 474 MET A C 1
ATOM 3812 O O . MET A 1 474 ? 12.926 -3.764 5.684 1.00 94.62 474 MET A O 1
ATOM 3816 N N . SER A 1 475 ? 12.649 -2.312 3.993 1.00 94.00 475 SER A N 1
ATOM 3817 C CA . SER A 1 475 ? 13.626 -2.933 3.099 1.00 94.00 475 SER A CA 1
ATOM 3818 C C . SER A 1 475 ? 14.578 -1.934 2.443 1.00 94.00 475 SER A C 1
ATOM 3820 O O . SER A 1 475 ? 15.743 -2.272 2.247 1.00 94.00 475 SER A O 1
ATOM 3822 N N . HIS A 1 476 ? 14.149 -0.695 2.176 1.00 92.50 476 HIS A N 1
ATOM 3823 C CA . HIS A 1 476 ? 14.910 0.251 1.353 1.00 92.50 476 HIS A CA 1
ATOM 3824 C C . HIS A 1 476 ? 16.291 0.615 1.928 1.00 92.50 476 HIS A C 1
ATOM 3826 O O . HIS A 1 476 ? 17.257 0.719 1.174 1.00 92.50 476 HIS A O 1
ATOM 3832 N N . GLN A 1 477 ? 16.400 0.868 3.236 1.00 90.50 477 GLN A N 1
ATOM 3833 C CA . GLN A 1 477 ? 17.664 1.292 3.870 1.00 90.50 477 GLN A CA 1
ATOM 3834 C C . GLN A 1 477 ? 18.408 0.135 4.542 1.00 90.50 477 GLN A C 1
ATOM 3836 O O . GLN A 1 477 ? 19.635 0.116 4.571 1.00 90.50 477 GLN A O 1
ATOM 3841 N N . ASP A 1 478 ? 17.661 -0.815 5.105 1.00 93.25 478 ASP A N 1
ATOM 3842 C CA . ASP A 1 478 ? 18.203 -1.969 5.813 1.00 93.25 478 ASP A CA 1
ATOM 3843 C C . ASP A 1 478 ? 17.264 -3.169 5.641 1.00 93.25 478 ASP A C 1
ATOM 3845 O O . ASP A 1 478 ? 16.173 -3.215 6.213 1.00 93.25 478 ASP A O 1
ATOM 3849 N N . ASN A 1 479 ? 17.708 -4.152 4.854 1.00 94.38 479 ASN A N 1
ATOM 3850 C CA . ASN A 1 479 ? 16.984 -5.397 4.599 1.00 94.38 479 ASN A CA 1
ATOM 3851 C C . ASN A 1 479 ? 16.783 -6.243 5.871 1.00 94.38 479 ASN A C 1
ATOM 3853 O O . ASN A 1 479 ? 15.916 -7.112 5.884 1.00 94.38 479 ASN A O 1
ATOM 3857 N N . ASN A 1 480 ? 17.529 -6.008 6.957 1.00 96.62 480 ASN A N 1
ATOM 3858 C CA . ASN A 1 480 ? 17.356 -6.766 8.196 1.00 96.62 480 ASN A CA 1
ATOM 3859 C C . ASN A 1 480 ? 15.949 -6.606 8.789 1.00 96.62 480 ASN A C 1
ATOM 3861 O O . ASN A 1 480 ? 15.427 -7.545 9.401 1.00 96.62 480 ASN A O 1
ATOM 3865 N N . TYR A 1 481 ? 15.294 -5.459 8.577 1.00 97.12 481 TYR A N 1
ATOM 3866 C CA . TYR A 1 481 ? 13.929 -5.236 9.057 1.00 97.12 481 TYR A CA 1
ATOM 3867 C C . TYR A 1 481 ? 12.886 -6.124 8.367 1.00 97.12 481 TYR A C 1
ATOM 3869 O O . TYR A 1 481 ? 11.860 -6.394 8.988 1.00 97.12 481 TYR A O 1
ATOM 3877 N N . LEU A 1 482 ? 13.171 -6.695 7.188 1.00 97.00 482 LEU A N 1
ATOM 3878 C CA . LEU A 1 482 ? 12.310 -7.697 6.540 1.00 97.00 482 LEU A CA 1
ATOM 3879 C C . LEU A 1 482 ? 12.026 -8.903 7.443 1.00 97.00 482 LEU A C 1
ATOM 3881 O O . LEU A 1 482 ? 10.946 -9.482 7.374 1.00 97.00 482 LEU A O 1
ATOM 3885 N N . THR A 1 483 ? 12.949 -9.241 8.351 1.00 96.75 483 THR A N 1
ATOM 3886 C CA . THR A 1 483 ? 12.741 -10.333 9.318 1.00 96.75 483 THR A CA 1
ATOM 3887 C C . THR A 1 483 ? 11.547 -10.099 10.250 1.00 96.75 483 THR A C 1
ATOM 3889 O O . THR A 1 483 ? 11.019 -11.057 10.810 1.00 96.75 483 THR A O 1
ATOM 3892 N N . GLN A 1 484 ? 11.095 -8.849 10.406 1.00 96.56 484 GLN A N 1
ATOM 3893 C CA . GLN A 1 484 ? 9.901 -8.503 11.181 1.00 96.56 484 GLN A CA 1
ATOM 3894 C C . GLN A 1 484 ? 8.596 -8.704 10.395 1.00 96.56 484 GLN A C 1
ATOM 3896 O O . GLN A 1 484 ? 7.532 -8.712 11.012 1.00 96.56 484 GLN A O 1
ATOM 3901 N N . LEU A 1 485 ? 8.663 -8.844 9.066 1.00 96.44 485 LEU A N 1
ATOM 3902 C CA . LEU A 1 485 ? 7.498 -8.949 8.182 1.00 96.44 485 LEU A CA 1
ATOM 3903 C C . LEU A 1 485 ? 7.148 -10.390 7.832 1.00 96.44 485 LEU A C 1
ATOM 3905 O O . LEU A 1 485 ? 6.014 -10.633 7.437 1.00 96.44 485 LEU A O 1
ATOM 3909 N N . ASP A 1 486 ? 8.089 -11.329 7.959 1.00 97.88 486 ASP A N 1
ATOM 3910 C CA . ASP A 1 486 ? 7.945 -12.687 7.421 1.00 97.88 486 ASP A CA 1
ATOM 3911 C C . ASP A 1 486 ? 6.653 -13.383 7.882 1.00 97.88 486 ASP A C 1
ATOM 3913 O O . ASP A 1 486 ? 5.875 -13.881 7.075 1.00 97.88 486 ASP A O 1
ATOM 3917 N N . GLU A 1 487 ? 6.351 -13.343 9.181 1.00 98.06 487 GLU A N 1
ATOM 3918 C CA . GLU A 1 487 ? 5.113 -13.930 9.711 1.00 98.06 487 GLU A CA 1
ATOM 3919 C C . GLU A 1 487 ? 3.851 -13.202 9.223 1.00 98.06 487 GLU A C 1
ATOM 3921 O O . GLU A 1 487 ? 2.829 -13.836 8.962 1.00 98.06 487 GLU A O 1
ATOM 3926 N N . ASP A 1 488 ? 3.906 -11.875 9.094 1.00 98.00 488 ASP A N 1
ATOM 3927 C CA . ASP A 1 488 ? 2.741 -11.066 8.738 1.00 98.00 488 ASP A CA 1
ATOM 3928 C C . ASP A 1 488 ? 2.442 -11.137 7.225 1.00 98.00 488 ASP A C 1
ATOM 3930 O O . ASP A 1 488 ? 1.272 -11.179 6.838 1.00 98.00 488 ASP A O 1
ATOM 3934 N N . ILE A 1 489 ? 3.468 -11.226 6.366 1.00 98.25 489 ILE A N 1
ATOM 3935 C CA . ILE A 1 489 ? 3.303 -11.476 4.923 1.00 98.25 489 ILE A CA 1
ATOM 3936 C C . ILE A 1 489 ? 2.851 -12.922 4.688 1.00 98.25 489 ILE A C 1
ATOM 3938 O O . ILE A 1 489 ? 1.925 -13.146 3.903 1.00 98.25 489 ILE A O 1
ATOM 3942 N N . LEU A 1 490 ? 3.418 -13.901 5.405 1.00 98.62 490 LEU A N 1
ATOM 3943 C CA . LEU A 1 490 ? 2.907 -15.272 5.393 1.00 98.62 490 LEU A CA 1
ATOM 3944 C C . LEU A 1 490 ? 1.411 -15.296 5.730 1.00 98.62 490 LEU A C 1
ATOM 3946 O O . LEU A 1 490 ? 0.620 -15.891 4.995 1.00 98.62 490 LEU A O 1
ATOM 3950 N N . GLN A 1 491 ? 1.011 -14.641 6.824 1.00 98.62 491 GLN A N 1
ATOM 3951 C CA . GLN A 1 491 ? -0.389 -14.587 7.233 1.00 98.62 491 GLN A CA 1
ATOM 3952 C C . GLN A 1 491 ? -1.257 -13.903 6.171 1.00 98.62 491 GLN A C 1
ATOM 3954 O O . GLN A 1 491 ? -2.347 -14.387 5.874 1.00 98.62 491 GLN A O 1
ATOM 3959 N N . PHE A 1 492 ? -0.773 -12.827 5.548 1.00 98.50 492 PHE A N 1
ATOM 3960 C CA . PHE A 1 492 ? -1.458 -12.180 4.431 1.00 98.50 492 PHE A CA 1
ATOM 3961 C C . PHE A 1 492 ? -1.699 -13.143 3.257 1.00 98.50 492 PHE A C 1
ATOM 3963 O O . PHE A 1 492 ? -2.838 -13.257 2.800 1.00 98.50 492 PHE A O 1
ATOM 3970 N N . PHE A 1 493 ? -0.682 -13.887 2.807 1.00 98.50 493 PHE A N 1
ATOM 3971 C CA . PHE A 1 493 ? -0.856 -14.858 1.722 1.00 98.50 493 PHE A CA 1
ATOM 3972 C C . PHE A 1 493 ? -1.797 -16.001 2.104 1.00 98.50 493 PHE A C 1
ATOM 3974 O O . PHE A 1 493 ? -2.630 -16.414 1.295 1.00 98.50 493 PHE A O 1
ATOM 3981 N N . GLN A 1 494 ? -1.730 -16.474 3.348 1.00 98.62 494 GLN A N 1
ATOM 3982 C CA . GLN A 1 494 ? -2.674 -17.463 3.860 1.00 98.62 494 GLN A CA 1
ATOM 3983 C C . GLN A 1 494 ? -4.111 -16.937 3.883 1.00 98.62 494 GLN A C 1
ATOM 3985 O O . GLN A 1 494 ? -5.026 -17.681 3.526 1.00 98.62 494 GLN A O 1
ATOM 3990 N N . ASP A 1 495 ? -4.323 -15.686 4.294 1.00 98.19 495 ASP A N 1
ATOM 3991 C CA . ASP A 1 495 ? -5.644 -15.057 4.341 1.00 98.19 495 ASP A CA 1
ATOM 3992 C C . ASP A 1 495 ? -6.252 -14.974 2.936 1.00 98.19 495 ASP A C 1
ATOM 3994 O O . ASP A 1 495 ? -7.388 -15.409 2.731 1.00 98.19 495 ASP A O 1
ATOM 3998 N N . ILE A 1 496 ? -5.499 -14.466 1.951 1.00 97.62 496 ILE A N 1
ATOM 3999 C CA . ILE A 1 496 ? -6.027 -14.295 0.590 1.00 97.62 496 ILE A CA 1
ATOM 4000 C C . ILE A 1 496 ? -6.206 -15.632 -0.138 1.00 97.62 496 ILE A C 1
ATOM 4002 O O . ILE A 1 496 ? -7.150 -15.784 -0.915 1.00 97.62 496 ILE A O 1
ATOM 4006 N N . HIS A 1 497 ? -5.364 -16.628 0.158 1.00 97.75 497 HIS A N 1
ATOM 4007 C CA . HIS A 1 497 ? -5.521 -17.982 -0.364 1.00 97.75 497 HIS A CA 1
ATOM 4008 C C . HIS A 1 497 ? -6.757 -18.670 0.235 1.00 97.75 497 HIS A C 1
ATOM 4010 O O . HIS A 1 497 ? -7.605 -19.161 -0.507 1.00 97.75 497 HIS A O 1
ATOM 4016 N N . LYS A 1 498 ? -6.936 -18.639 1.565 1.00 97.44 498 LYS A N 1
ATOM 4017 C CA . LYS A 1 498 ? -8.140 -19.180 2.233 1.00 97.44 498 LYS A CA 1
ATOM 4018 C C . LYS A 1 498 ? -9.416 -18.467 1.783 1.00 97.44 498 LYS A C 1
ATOM 4020 O O . LYS A 1 498 ? -10.464 -19.101 1.670 1.00 97.44 498 LYS A O 1
ATOM 4025 N N . GLY A 1 499 ? -9.320 -17.167 1.508 1.00 96.12 499 GLY A N 1
ATOM 4026 C CA . GLY A 1 499 ? -10.394 -16.347 0.951 1.00 96.12 499 GLY A CA 1
ATOM 4027 C C . GLY A 1 499 ? -10.704 -16.613 -0.525 1.00 96.12 499 GLY A C 1
ATOM 4028 O O . GLY A 1 499 ? -11.616 -15.982 -1.053 1.00 96.12 499 GLY A O 1
ATOM 4029 N N . LYS A 1 500 ? -9.985 -17.533 -1.190 1.00 96.06 500 LYS A N 1
ATOM 4030 C CA . LYS A 1 500 ? -10.128 -17.865 -2.621 1.00 96.06 500 LYS A CA 1
ATOM 4031 C C . LYS A 1 500 ? -9.874 -16.691 -3.566 1.00 96.06 500 LYS A C 1
ATOM 4033 O O . LYS A 1 500 ? -10.301 -16.704 -4.718 1.00 96.06 500 LYS A O 1
ATOM 4038 N N . HIS A 1 501 ? -9.143 -15.679 -3.105 1.00 96.12 501 HIS A N 1
ATOM 4039 C CA . HIS A 1 501 ? -8.766 -14.541 -3.941 1.00 96.12 501 HIS A CA 1
ATOM 4040 C C . HIS A 1 501 ? -7.684 -14.902 -4.970 1.00 96.12 501 HIS A C 1
ATOM 4042 O O . HIS A 1 501 ? -7.449 -14.129 -5.892 1.00 96.12 501 HIS A O 1
ATOM 4048 N N . LEU A 1 502 ? -7.046 -16.072 -4.832 1.00 96.06 502 LEU A N 1
ATOM 4049 C CA . LEU A 1 502 ? -6.015 -16.566 -5.749 1.00 96.06 502 LEU A CA 1
ATOM 4050 C C . LEU A 1 502 ? -6.531 -17.596 -6.773 1.00 96.06 502 LEU A C 1
ATOM 4052 O O . LEU A 1 502 ? -5.818 -17.893 -7.726 1.00 96.06 502 LEU A O 1
ATOM 4056 N N . ASP A 1 503 ? -7.765 -18.101 -6.633 1.00 94.06 503 ASP A N 1
ATOM 4057 C CA . ASP A 1 503 ? -8.318 -19.169 -7.491 1.00 94.06 503 ASP A CA 1
ATOM 4058 C C . ASP A 1 503 ? -8.395 -18.764 -8.977 1.00 94.06 503 ASP A C 1
ATOM 4060 O O . ASP A 1 503 ? -8.325 -19.611 -9.867 1.00 94.06 503 ASP A O 1
ATOM 4064 N N . ASN A 1 504 ? -8.544 -17.464 -9.249 1.00 93.12 504 ASN A N 1
ATOM 4065 C CA . ASN A 1 504 ? -8.616 -16.888 -10.593 1.00 93.12 504 ASN A CA 1
ATOM 4066 C C . ASN A 1 504 ? -7.698 -15.659 -10.713 1.00 93.12 504 ASN A C 1
ATOM 4068 O O . ASN A 1 504 ? -8.112 -14.606 -11.205 1.00 93.12 504 ASN A O 1
ATOM 4072 N N . ALA A 1 505 ? -6.462 -15.781 -10.224 1.00 96.00 505 ALA A N 1
ATOM 4073 C CA . ALA A 1 505 ? -5.475 -14.708 -10.238 1.00 96.00 505 ALA A CA 1
ATOM 4074 C C . ALA A 1 505 ? -4.104 -15.183 -10.732 1.00 96.00 505 ALA A C 1
ATOM 4076 O O . ALA A 1 505 ? -3.724 -16.339 -10.565 1.00 96.00 505 ALA A O 1
ATOM 4077 N N . ILE A 1 506 ? -3.340 -14.252 -11.296 1.00 96.75 506 ILE A N 1
ATOM 4078 C CA . ILE A 1 506 ? -1.884 -14.333 -11.373 1.00 96.75 506 ILE A CA 1
ATOM 4079 C C . ILE A 1 506 ? -1.344 -13.494 -10.219 1.00 96.75 506 ILE A C 1
ATOM 4081 O O . ILE A 1 506 ? -1.573 -12.283 -10.179 1.00 96.75 506 ILE A O 1
ATOM 4085 N N . LEU A 1 507 ? -0.647 -14.150 -9.292 1.00 97.75 507 LEU A N 1
ATOM 4086 C CA . LEU A 1 507 ? 0.136 -13.502 -8.245 1.00 97.75 507 LEU A CA 1
ATOM 4087 C C . LEU A 1 507 ? 1.590 -13.397 -8.719 1.00 97.75 507 LEU A C 1
ATOM 4089 O O . LEU A 1 507 ? 2.161 -14.407 -9.135 1.00 97.75 507 LEU A O 1
ATOM 4093 N N . ILE A 1 508 ? 2.146 -12.186 -8.675 1.00 96.19 508 ILE A N 1
ATOM 4094 C CA . ILE A 1 508 ? 3.531 -11.864 -9.043 1.00 96.19 508 ILE A CA 1
ATOM 4095 C C . ILE A 1 508 ? 4.256 -11.314 -7.825 1.00 96.19 508 ILE A C 1
ATOM 4097 O O . ILE A 1 508 ? 3.739 -10.333 -7.233 1.00 96.19 508 ILE A O 1
#

Mean predicted aligned error: 17.06 Å

Solvent-accessible surface area (backbone atoms only — not comparable to full-atom values): 32468 Å² total; per-residue (Å²): 137,85,84,84,79,88,81,85,86,79,65,97,78,63,53,68,73,58,53,53,51,52,51,66,66,44,50,61,56,52,52,51,52,56,60,66,71,69,70,88,83,89,89,87,87,89,86,87,87,89,86,82,82,91,88,89,83,78,89,88,77,82,88,78,79,82,84,76,83,88,79,87,87,81,91,87,76,96,75,91,80,84,87,82,86,84,80,90,84,83,88,80,90,79,89,79,88,78,90,80,83,90,80,88,79,88,76,88,81,81,88,78,89,81,90,83,87,84,83,90,83,84,89,82,83,87,83,84,86,83,79,84,77,95,72,83,73,77,88,74,78,75,82,76,78,79,72,74,82,81,68,78,82,76,72,78,80,73,82,76,80,72,87,74,82,66,90,89,73,73,73,79,74,56,95,67,73,80,82,85,75,65,87,76,39,69,90,56,49,78,74,65,50,83,49,74,66,82,72,44,48,88,62,71,57,52,55,47,35,62,70,22,24,35,34,66,29,71,69,36,63,74,76,38,50,78,71,42,30,32,41,24,34,54,41,80,78,43,78,88,41,59,43,76,47,84,60,45,71,68,56,56,74,68,37,73,36,79,50,41,30,29,42,38,42,35,42,26,61,93,73,50,73,47,75,53,75,47,69,26,38,41,68,52,67,69,68,70,65,47,67,56,63,80,54,96,86,56,88,82,50,25,39,40,34,65,45,62,35,80,63,49,74,62,48,47,62,69,35,25,49,65,30,48,49,44,40,41,73,70,69,65,46,79,82,64,88,84,69,75,77,44,73,96,44,68,47,42,35,47,40,33,76,40,46,75,40,52,69,88,79,46,82,60,24,44,66,95,46,90,88,41,39,49,58,68,82,55,67,43,52,60,56,58,40,41,75,40,26,26,49,30,34,42,32,43,64,37,46,87,68,27,61,54,49,59,59,26,58,22,39,78,60,82,90,41,84,38,61,45,40,59,51,32,57,65,44,54,86,43,42,70,90,73,32,53,81,68,23,58,62,39,38,46,45,68,56,55,55,54,49,40,54,53,24,49,53,58,70,42,64,94,54,48,37,40,37,42,38,39,47,32,77,49,22,59,89,47,54,40,47,33,39,41,40,20,69,59,52,32,48,50,54,52,50,40,50,76,68,53,66,50,81,56,39,47,80,81

Radius of gyration: 32.67 Å; Cα contacts (8 Å, |Δi|>4): 575; chains: 1; bounding box: 79×86×105 Å

InterPro domains:
  IPR004245 Protein of unknown function DUF229 [PF02995] (256-508)
  IPR004245 Protein of unknown function DUF229 [PTHR10974] (73-508)
  IPR004245 Protein of unknown function DUF229 [cd16021] (301-508)

Foldseek 3Di:
DDDDDDDDDDDPPPDPVNVVVVCVVCVVVVVVVVVVVPDDDDDDDDDDDDDDDDDPDPPPPDPPPPPPPPPDDDDDDDDDDDDDDDDDDDDDDDDDDDDDDDDDDDDDDDDDDDDDDDDDDDDDDDDDDDDDDPDPDPDDDPDDPPPPPPPPPPPVPDPPPDPDDDPPPPPVPPPDDDDDDDLCPVVCVVQFDADAADFWAPDDAQWACFLQWIAGDPSNVVVFAPKFKKWFAWADPFLQDIDTDDIDGRDDGGDGDAHQKTWMWIATPVGDIDTFIYGFDHQDVVLVPQDFAPDVPDLLFAEAEEAEPQADPSLCVPQQVLLVCCCCVVVVHDDPNVDDAADDDPLQRVLCVFQVDGPVVDAAFFPPDPPHDACLPGRGNQVVVVVSSAQEEEEEQASCPDNCVPGGVYDGDDNGPYYHSSRNSVCVVCCPPNIDHQDTHRDRSVLSQLSRVVSVCSNVVVGHHHYHYYYYDQPPPGSSSSNNCNVVSSVSVVVCVVVVSPVRHDYD

Organism: Biomphalaria glabrata (NCBI:txid6526)

Sequence (508 aa):
MSKRHLTYVFSPRTPNELLIRMILIMLPAVVLYLTVGLNPRSVGHVSTSQKSNDVLSTHRKSYANINATMKETKTLSLGFFKIYSKTDIAIPLSRTNANTQITTTSRKVTQTASHGGVKRDDNRTLPATMVLNPAVTPYVPPKNLEFSDDSPIISTFKLQAGKATNASDMSIKSACPFPKLELNDPAIMQFYVKHSKVVCDWEEDWVTLRQGVFRITGTALKKYSNITCDLYPLVKESDFKVVEAEPLKNVKNGTRIFHDFYKVSCLADGGAKYRNWHAGVRQDDLIHKRQARNATNGLNLDVIIFGLDSVSLLAWLRHLPLTRDYFVQVLNGIEMEGYNILGDGTPSALTPLLTGYREDELPEARRGYPGAKPVDDFPWIWKDFKEAGYVTAWGEDTAHLGTFQFRLLGFTNQPTDHYYRDFPLATEPYYYGHFPKFCVGSKPRHTVFLDYIKDLLHVYQDKRKWLFFFHSEMSHQDNNYLTQLDEDILQFFQDIHKGKHLDNAILI

pLDDT: mean 73.87, std 29.97, range [21.55, 98.75]

Secondary structure (DSSP, 8-state):
-----------TT--HHHHHHHHHHHHHHHHHHHHHTT------------------SSSSSSSSSSSSSSS-----------------------------------------------------------------PPP-PPP---------------------S-TT------SSPPP---TT-HHHHTT--PPPPP---SSPPSEEEETTEEEE-HHHHHH-SS-EEEEEEEEEEETTEEEE-S-B-SPPTTPBPSSSEEEEEEE-TTS-EEEEEEE-----HHHHHPPPP--TT----EEEEEEETT--HHHHHHH-HHHHHIIIIIS-----TT---SSSSHHHHHHHHHHSS-GGGSPP-BTT-TT---GGGS--HHHHHHHTT-EEEEEES-GGG-HHHHSB---SS-SSSEETTHHHHHHHHHHHHHS-TTEETTEEHHHHHHHHHHHHHHHTTTS-EEEEEEE-TTTSS-GGGGGGTHHHHHHHHHHHHHTTTTTTEEE-